Protein 4TZN (pdb70)

Nearest PDB structures (foldseek):
  4tzn-assembly1_A  TM=1.004E+00  e=8.051E-51  Caenorhabditis elegans
  4tzm-assembly1_A  TM=9.981E-01  e=5.977E-48  Caenorhabditis elegans
  4tzl-assembly1_A  TM=9.973E-01  e=8.117E-48  Caenorhabditis elegans
  4tzl-assembly2_B  TM=9.982E-01  e=3.395E-46  Caenorhabditis elegans
  4tzs-assembly1_A  TM=9.961E-01  e=2.351E-46  Caenorhabditis elegans

Sequence (477 aa):
DAIDDKTWSKLFPSIVSDPDRSSNFMIRAIYVVFSAVLRQRNILEKEYFSKNYITENLSCMTLSFKNLRAHQIAQLLRAAGDATKDGFLKEISLVVTEHDGDVEAIEVFSMKFIYFENGGVVARLDPHFAELAQLRYEGAESVRDQMVTIVRSVQFLCTKVLEPLPAEFTANFRLKYTNDAPSNFRIDGFDDSSTFYTLPDGIQSVTIGHLRPGHHAAHMQCWSKSMDAIDDKTWSKLFPSIVSDPDRSSNFMIRAIYVVFSAVLRQRNILEKEYFSKNYITENLSCMTLSFKNLRAHQIAQLLRAAGDATKDGFLKEISLVVTEHDGDVEAIEVFSMKFIYFENGGVVARLSTDQEDPHFAELAQLRYEGAESVRDQMVTIVRSVQFLCTKVLEPLPAEFTANFRLKYTNDAPSNFRIDGFDDSSTFYTLPDGIQSVTIGHLRPGHHAAHMQCWSKSMMRYGQSPNMMRYGQSPNM

Radius of gyration: 27.55 Å; Cα contacts (8 Å, |Δi|>4): 986; chains: 4; bounding box: 55×52×78 Å

Foldseek 3Di:
DFAPAPQQVVQAHRAQADLPSVLVRQLSLLQQLVQQLCDLLPVDDLVQWDKGGNHPPDIGTGGDCVDPVSVVVSVLSNLQSVVVSVPWFAKKKKFKDQDPPAQEGQKIKMKGKWFAPDFALATDDDPVHPVQNPDDADTSVVQSVQSVQLSVLSNCCSNPNFDRDDPGMDIDMFTDTDPVDDPPDDRPPDDDDPGGHDYDPPWDKDWRGKGDGNTMIMTIMMTHPRD/DFDDDPQQVVQAGRAQQDLVSVLVRQLSLLQQLVQQLCDLLVVDDLVQWDWGGNHPVDIGTGGDCVDPVSVVVNVLSNLLSVCCSVHWFAKKKKFKPQDPPAQEGQKIKMKGKWFAPDFALATDFFPVVGDDVCVVWSNDDADGSVVQSVQSVQLSVLSNCCSHVNFAHDDPGMDIDMFTDTTPPDDPVDDRPPDDDDPGGHDYDPPWDKDWRGKGDGNTMIMTIIMTHNRD/DDDDDDDDD/DDDDDDDDD

Structure (mmCIF, N/CA/C/O backbone):
data_4TZN
#
_entry.id   4TZN
#
_cell.length_a   165.820
_cell.length_b   38.310
_cell.length_c   103.820
_cell.angle_alpha   90.00
_cell.angle_beta   126.24
_cell.angle_gamma   90.00
#
_symmetry.space_group_name_H-M   'C 1 2 1'
#
loop_
_entity.id
_entity.type
_entity.pdbx_description
1 polymer 'Protein HTP-2'
2 polymer 'Protein HTP-3'
#
loop_
_atom_site.group_PDB
_atom_site.id
_atom_site.type_symbol
_atom_site.label_atom_id
_atom_site.label_alt_id
_atom_site.label_comp_id
_atom_site.label_asym_id
_atom_site.label_entity_id
_atom_site.label_seq_id
_atom_site.pdbx_PDB_ins_code
_atom_site.Cartn_x
_atom_site.Cartn_y
_atom_site.Cartn_z
_atom_site.occupancy
_atom_site.B_iso_or_equiv
_atom_site.auth_seq_id
_atom_site.auth_comp_id
_atom_site.auth_asym_id
_atom_site.auth_atom_id
_atom_site.pdbx_PDB_model_num
ATOM 1 N N . ASP A 1 17 ? 248.885 -83.314 -69.765 1.00 157.70 17 ASP A N 1
ATOM 2 C CA . ASP A 1 17 ? 249.521 -83.010 -68.489 1.00 148.66 17 ASP A CA 1
ATOM 3 C C . ASP A 1 17 ? 250.415 -84.161 -68.035 1.00 142.50 17 ASP A C 1
ATOM 4 O O . ASP A 1 17 ? 250.007 -85.000 -67.232 1.00 136.91 17 ASP A O 1
ATOM 9 N N . ALA A 1 18 ? 251.636 -84.194 -68.560 1.00 141.09 18 ALA A N 1
ATOM 10 C CA . ALA A 1 18 ? 252.598 -85.232 -68.213 1.00 137.57 18 ALA A CA 1
ATOM 11 C C . ALA A 1 18 ? 254.025 -84.739 -68.427 1.00 132.27 18 ALA A C 1
ATOM 12 O O . ALA A 1 18 ? 254.263 -83.829 -69.220 1.00 138.60 18 ALA A O 1
ATOM 14 N N . ILE A 1 19 ? 254.971 -85.346 -67.717 1.00 124.79 19 ILE A N 1
ATOM 15 C CA . ILE A 1 19 ? 256.371 -84.953 -67.820 1.00 120.42 19 ILE A CA 1
ATOM 16 C C . ILE A 1 19 ? 257.128 -85.808 -68.831 1.00 127.61 19 ILE A C 1
ATOM 17 O O . ILE A 1 19 ? 257.203 -87.029 -68.694 1.00 125.84 19 ILE A O 1
ATOM 22 N N . ASP A 1 20 ? 257.687 -85.156 -69.846 1.00 133.94 20 ASP A N 1
ATOM 23 C CA . ASP A 1 20 ? 258.470 -85.846 -70.865 1.00 143.39 20 ASP A CA 1
ATOM 24 C C . ASP A 1 20 ? 259.973 -85.727 -70.605 1.00 144.32 20 ASP A C 1
ATOM 25 O O . ASP A 1 20 ? 260.717 -85.235 -71.454 1.00 127.69 20 ASP A O 1
ATOM 30 N N . ASP A 1 21 ? 260.413 -86.178 -69.432 1.00 139.66 21 ASP A N 1
ATOM 31 C CA . ASP A 1 21 ? 261.832 -86.155 -69.075 1.00 132.99 21 ASP A CA 1
ATOM 32 C C . ASP A 1 21 ? 262.356 -87.575 -68.823 1.00 136.22 21 ASP A C 1
ATOM 33 O O . ASP A 1 21 ? 261.700 -88.365 -68.145 1.00 131.37 21 ASP A O 1
ATOM 38 N N . LYS A 1 22 ? 263.529 -87.894 -69.372 1.00 141.54 22 LYS A N 1
ATOM 39 C CA . LYS A 1 22 ? 264.151 -89.199 -69.156 1.00 134.75 22 LYS A CA 1
ATOM 40 C C . LYS A 1 22 ? 264.642 -89.337 -67.718 1.00 129.15 22 LYS A C 1
ATOM 41 O O . LYS A 1 22 ? 264.444 -90.372 -67.077 1.00 125.06 22 LYS A O 1
ATOM 47 N N . THR A 1 23 ? 265.272 -88.280 -67.218 1.00 124.47 23 THR A N 1
ATOM 48 C CA . THR A 1 23 ? 265.838 -88.287 -65.878 1.00 116.60 23 THR A CA 1
ATOM 49 C C . THR A 1 23 ? 264.754 -88.407 -64.815 1.00 112.03 23 THR A C 1
ATOM 50 O O . THR A 1 23 ? 264.966 -89.011 -63.762 1.00 103.22 23 THR A O 1
ATOM 54 N N . TRP A 1 24 ? 263.588 -87.843 -65.106 1.00 116.02 24 TRP A N 1
ATOM 55 C CA . TRP A 1 24 ? 262.490 -87.800 -64.150 1.00 115.93 24 TRP A CA 1
ATOM 56 C C . TRP A 1 24 ? 261.812 -89.156 -63.970 1.00 113.57 24 TRP A C 1
ATOM 57 O O . TRP A 1 24 ? 261.447 -89.531 -62.855 1.00 106.61 24 TRP A O 1
ATOM 68 N N . SER A 1 25 ? 261.649 -89.888 -65.068 1.00 120.27 25 SER A N 1
ATOM 69 C CA . SER A 1 25 ? 260.925 -91.156 -65.050 1.00 123.41 25 SER A CA 1
ATOM 70 C C . SER A 1 25 ? 261.677 -92.260 -64.309 1.00 119.79 25 SER A C 1
ATOM 71 O O . SER A 1 25 ? 261.093 -93.281 -63.945 1.00 119.19 25 SER A O 1
ATOM 74 N N . LYS A 1 26 ? 262.971 -92.054 -64.088 1.00 118.64 26 LYS A N 1
ATOM 75 C CA . LYS A 1 26 ? 263.793 -93.051 -63.414 1.00 117.05 26 LYS A CA 1
ATOM 76 C C . LYS A 1 26 ? 263.453 -93.144 -61.927 1.00 109.31 26 LYS A C 1
ATOM 77 O O . LYS A 1 26 ? 263.634 -94.191 -61.305 1.00 106.42 26 LYS A O 1
ATOM 83 N N . LEU A 1 27 ? 262.950 -92.050 -61.363 1.00 108.36 27 LEU A N 1
ATOM 84 C CA . LEU A 1 27 ? 262.674 -91.988 -59.931 1.00 107.49 27 LEU A CA 1
ATOM 85 C C . LEU A 1 27 ? 261.221 -91.647 -59.608 1.00 111.02 27 LEU A C 1
ATOM 86 O O . LEU A 1 27 ? 260.721 -91.996 -58.538 1.00 111.53 27 LEU A O 1
ATOM 91 N N . PHE A 1 28 ? 260.547 -90.964 -60.527 1.00 110.81 28 PHE A N 1
ATOM 92 C CA . PHE A 1 28 ? 259.194 -90.480 -60.269 1.00 111.31 28 PHE A CA 1
ATOM 93 C C . PHE A 1 28 ? 258.208 -90.875 -61.364 1.00 112.37 28 PHE A C 1
ATOM 94 O O . PHE A 1 28 ? 258.607 -91.129 -62.500 1.00 118.90 28 PHE A O 1
ATOM 102 N N . PRO A 1 29 ? 256.909 -90.929 -61.022 1.00 108.85 29 PRO A N 1
ATOM 103 C CA . PRO A 1 29 ? 255.864 -91.116 -62.034 1.00 109.77 29 PRO A CA 1
ATOM 104 C C . PRO A 1 29 ? 255.731 -89.890 -62.933 1.00 110.37 29 PRO A C 1
ATOM 105 O O . PRO A 1 29 ? 255.832 -88.763 -62.451 1.00 106.78 29 PRO A O 1
ATOM 109 N N . SER A 1 30 ? 255.507 -90.113 -64.224 1.00 117.28 30 SER A N 1
ATOM 110 C CA . SER A 1 30 ? 255.424 -89.018 -65.186 1.00 124.65 30 SER A CA 1
ATOM 111 C C . SER A 1 30 ? 254.102 -88.265 -65.079 1.00 124.10 30 SER A C 1
ATOM 112 O O . SER A 1 30 ? 254.001 -87.107 -65.485 1.00 125.47 30 SER A O 1
ATOM 115 N N . ILE A 1 31 ? 253.089 -88.930 -64.536 1.00 124.09 31 ILE A N 1
ATOM 116 C CA . ILE A 1 31 ? 251.793 -88.302 -64.311 1.00 125.84 31 ILE A CA 1
ATOM 117 C C . ILE A 1 31 ? 251.449 -88.365 -62.829 1.00 122.59 31 ILE A C 1
ATOM 118 O O . ILE A 1 31 ? 251.611 -89.405 -62.192 1.00 120.31 31 ILE A O 1
ATOM 123 N N . VAL A 1 32 ? 250.991 -87.245 -62.280 1.00 120.78 32 VAL A N 1
ATOM 124 C CA . VAL A 1 32 ? 250.667 -87.166 -60.860 1.00 115.34 32 VAL A CA 1
ATOM 125 C C . VAL A 1 32 ? 249.274 -86.590 -60.637 1.00 119.88 32 VAL A C 1
ATOM 126 O O . VAL A 1 32 ? 248.931 -86.180 -59.525 1.00 119.92 32 VAL A O 1
ATOM 130 N N . SER A 1 33 ? 248.471 -86.566 -61.697 1.00 123.27 33 SER A N 1
ATOM 131 C CA . SER A 1 33 ? 247.142 -85.970 -61.626 1.00 125.62 33 SER A CA 1
ATOM 132 C C . SER A 1 33 ? 246.179 -86.839 -60.814 1.00 123.82 33 SER A C 1
ATOM 133 O O . SER A 1 33 ? 245.575 -86.365 -59.859 1.00 119.46 33 SER A O 1
ATOM 136 N N . ASP A 1 34 ? 246.052 -88.108 -61.194 1.00 130.42 34 ASP A N 1
ATOM 137 C CA . ASP A 1 34 ? 245.137 -89.052 -60.543 1.00 135.32 34 ASP A CA 1
ATOM 138 C C . ASP A 1 34 ? 245.537 -89.347 -59.090 1.00 129.43 34 ASP A C 1
ATOM 139 O O . ASP A 1 34 ? 246.691 -89.144 -58.719 1.00 120.19 34 ASP A O 1
ATOM 144 N N . PRO A 1 35 ? 244.586 -89.831 -58.264 1.00 134.53 35 PRO A N 1
ATOM 145 C CA . PRO A 1 35 ? 244.877 -90.050 -56.839 1.00 130.36 35 PRO A CA 1
ATOM 146 C C . PRO A 1 35 ? 246.025 -91.025 -56.576 1.00 124.71 35 PRO A C 1
ATOM 147 O O . PRO A 1 35 ? 246.894 -90.727 -55.757 1.00 118.76 35 PRO A O 1
ATOM 151 N N . ASP A 1 36 ? 246.026 -92.165 -57.260 1.00 128.10 36 ASP A N 1
ATOM 152 C CA . ASP A 1 36 ? 247.026 -93.201 -57.017 1.00 125.28 36 ASP A CA 1
ATOM 153 C C . ASP A 1 36 ? 248.450 -92.730 -57.311 1.00 116.77 36 ASP A C 1
ATOM 154 O O . ASP A 1 36 ? 249.320 -92.810 -56.445 1.00 112.63 36 ASP A O 1
ATOM 159 N N . ARG A 1 37 ? 248.688 -92.237 -58.523 1.00 118.53 37 ARG A N 1
ATOM 160 C CA . ARG A 1 37 ? 250.021 -91.767 -58.893 1.00 115.91 37 ARG A CA 1
ATOM 161 C C . ARG A 1 37 ? 250.424 -90.538 -58.084 1.00 112.63 37 ARG A C 1
ATOM 162 O O . ARG A 1 37 ? 251.611 -90.247 -57.936 1.00 109.24 37 ARG A O 1
ATOM 170 N N . SER A 1 38 ? 249.435 -89.812 -57.572 1.00 113.73 38 SER A N 1
ATOM 171 C CA . SER A 1 38 ? 249.704 -88.686 -56.687 1.00 111.42 38 SER A CA 1
ATOM 172 C C . SER A 1 38 ? 250.320 -89.184 -55.388 1.00 110.18 38 SER A C 1
ATOM 173 O O . SER A 1 38 ? 251.343 -88.673 -54.935 1.00 107.44 38 SER A O 1
ATOM 176 N N . SER A 1 39 ? 249.689 -90.191 -54.795 1.00 113.19 39 SER A N 1
ATOM 177 C CA . SER A 1 39 ? 250.190 -90.783 -53.564 1.00 114.61 39 SER A CA 1
ATOM 178 C C . SER A 1 39 ? 251.518 -91.486 -53.815 1.00 114.80 39 SER A C 1
ATOM 179 O O . SER A 1 39 ? 252.424 -91.427 -52.986 1.00 111.12 39 SER A O 1
ATOM 182 N N . ASN A 1 40 ? 251.625 -92.149 -54.964 1.00 118.16 40 ASN A N 1
ATOM 183 C CA . ASN A 1 40 ? 252.876 -92.780 -55.370 1.00 114.01 40 ASN A CA 1
ATOM 184 C C . ASN A 1 40 ? 254.002 -91.761 -55.453 1.00 106.74 40 ASN A C 1
ATOM 185 O O . ASN A 1 40 ? 255.116 -92.015 -54.994 1.00 103.21 40 ASN A O 1
ATOM 190 N N . PHE A 1 41 ? 253.701 -90.605 -56.037 1.00 107.51 41 PHE A N 1
ATOM 191 C CA . PHE A 1 41 ? 254.678 -89.530 -56.135 1.00 105.22 41 PHE A CA 1
ATOM 192 C C . PHE A 1 41 ? 255.106 -89.076 -54.750 1.00 102.07 41 PHE A C 1
ATOM 193 O O . PHE A 1 41 ? 256.276 -88.777 -54.524 1.00 101.29 41 PHE A O 1
ATOM 201 N N . MET A 1 42 ? 254.148 -89.016 -53.830 1.00 101.68 42 MET A N 1
ATOM 202 C CA . MET A 1 42 ? 254.439 -88.648 -52.452 1.00 98.60 42 MET A CA 1
ATOM 203 C C . MET A 1 42 ? 255.413 -89.636 -51.824 1.00 95.71 42 MET A C 1
ATOM 204 O O . MET A 1 42 ? 256.331 -89.241 -51.112 1.00 91.34 42 MET A O 1
ATOM 209 N N . ILE A 1 43 ? 255.212 -90.920 -52.103 1.00 98.20 43 ILE A N 1
ATOM 210 C CA . ILE A 1 43 ? 256.100 -91.966 -51.605 1.00 94.95 43 ILE A CA 1
ATOM 211 C C . ILE A 1 43 ? 257.527 -91.763 -52.104 1.00 93.02 43 ILE A C 1
ATOM 212 O O . ILE A 1 43 ? 258.470 -91.703 -51.316 1.00 91.20 43 ILE A O 1
ATOM 217 N N . ARG A 1 44 ? 257.671 -91.661 -53.422 1.00 94.78 44 ARG A N 1
ATOM 218 C CA . ARG A 1 44 ? 258.974 -91.456 -54.044 1.00 92.42 44 ARG A CA 1
ATOM 219 C C . ARG A 1 44 ? 259.610 -90.161 -53.551 1.00 89.80 44 ARG A C 1
ATOM 220 O O . ARG A 1 44 ? 260.823 -90.093 -53.348 1.00 86.97 44 ARG A O 1
ATOM 228 N N . ALA A 1 45 ? 258.780 -89.141 -53.358 1.00 91.97 45 ALA A N 1
ATOM 229 C CA . ALA A 1 45 ? 259.240 -87.856 -52.848 1.00 90.53 45 ALA A CA 1
ATOM 230 C C . ALA A 1 45 ? 259.868 -88.016 -51.470 1.00 84.54 45 ALA A C 1
ATOM 231 O O . ALA A 1 45 ? 260.980 -87.546 -51.229 1.00 86.24 45 ALA A O 1
ATOM 233 N N . ILE A 1 46 ? 259.141 -88.677 -50.572 1.00 82.23 46 ILE A N 1
ATOM 234 C CA . ILE A 1 46 ? 259.619 -88.941 -49.217 1.00 78.09 46 ILE A CA 1
ATOM 235 C C . ILE A 1 46 ? 260.959 -89.665 -49.245 1.00 76.89 46 ILE A C 1
ATOM 236 O O . ILE A 1 46 ? 261.887 -89.311 -48.519 1.00 76.91 46 ILE A O 1
ATOM 241 N N . TYR A 1 47 ? 261.045 -90.681 -50.097 1.00 76.17 47 TYR A N 1
ATOM 242 C CA . TYR A 1 47 ? 262.276 -91.434 -50.297 1.00 72.31 47 TYR A CA 1
ATOM 243 C C . TYR A 1 47 ? 263.427 -90.516 -50.680 1.00 68.78 47 TYR A C 1
ATOM 244 O O . TYR A 1 47 ? 264.440 -90.452 -49.985 1.00 64.63 47 TYR A O 1
ATOM 253 N N . VAL A 1 48 ? 263.255 -89.800 -51.785 1.00 71.62 48 VAL A N 1
ATOM 254 C CA . VAL A 1 48 ? 264.303 -88.948 -52.332 1.00 70.85 48 VAL A CA 1
ATOM 255 C C . VAL A 1 48 ? 264.744 -87.858 -51.360 1.00 70.28 48 VAL A C 1
ATOM 256 O O . VAL A 1 48 ? 265.936 -87.698 -51.096 1.00 74.28 48 VAL A O 1
ATOM 260 N N . VAL A 1 49 ? 263.779 -87.116 -50.829 1.00 70.50 49 VAL A N 1
ATOM 261 C CA . VAL A 1 49 ? 264.081 -85.971 -49.979 1.00 68.10 49 VAL A CA 1
ATOM 262 C C . VAL A 1 49 ? 264.778 -86.386 -48.686 1.00 61.92 49 VAL A C 1
ATOM 263 O O . VAL A 1 49 ? 265.783 -85.792 -48.300 1.00 64.22 49 VAL A O 1
ATOM 267 N N . PHE A 1 50 ? 264.254 -87.413 -48.026 1.00 60.77 50 PHE A N 1
ATOM 268 C CA . PHE A 1 50 ? 264.839 -87.881 -46.772 1.00 55.34 50 PHE A CA 1
ATOM 269 C C . PHE A 1 50 ? 266.172 -88.595 -46.985 1.00 55.73 50 PHE A C 1
ATOM 270 O O . PHE A 1 50 ? 267.018 -88.613 -46.092 1.00 60.15 50 PHE A O 1
ATOM 278 N N . SER A 1 51 ? 266.360 -89.184 -48.163 1.00 53.57 51 SER A N 1
ATOM 279 C CA . SER A 1 51 ? 267.660 -89.741 -48.518 1.00 52.33 51 SER A CA 1
ATOM 280 C C . SER A 1 51 ? 268.664 -88.608 -48.648 1.00 51.68 51 SER A C 1
ATOM 281 O O . SER A 1 51 ? 269.793 -88.702 -48.168 1.00 50.32 51 SER A O 1
ATOM 284 N N . ALA A 1 52 ? 268.232 -87.532 -49.299 1.00 53.96 52 ALA A N 1
ATOM 285 C CA . ALA A 1 52 ? 269.057 -86.345 -49.464 1.00 54.74 52 ALA A CA 1
ATOM 286 C C . ALA A 1 52 ? 269.447 -85.774 -48.108 1.00 52.97 52 ALA A C 1
ATOM 287 O O . ALA A 1 52 ? 270.613 -85.468 -47.871 1.00 52.44 52 ALA A O 1
ATOM 289 N N . VAL A 1 53 ? 268.468 -85.645 -47.218 1.00 53.32 53 VAL A N 1
ATOM 290 C CA . VAL A 1 53 ? 268.719 -85.145 -45.870 1.00 53.34 53 VAL A CA 1
ATOM 291 C C . VAL A 1 53 ? 269.734 -86.021 -45.140 1.00 52.36 53 VAL A C 1
ATOM 292 O O . VAL A 1 53 ? 270.668 -85.514 -44.526 1.00 50.84 53 VAL A O 1
ATOM 296 N N . LEU A 1 54 ? 269.556 -87.335 -45.230 1.00 53.44 54 LEU A N 1
ATOM 297 C CA . LEU A 1 54 ? 270.425 -88.286 -44.540 1.00 50.86 54 LEU A CA 1
ATOM 298 C C . LEU A 1 54 ? 271.882 -88.201 -44.995 1.00 49.85 54 LEU A C 1
ATOM 299 O O . LEU A 1 54 ? 272.798 -88.283 -44.177 1.00 45.72 54 LEU A O 1
ATOM 304 N N . ARG A 1 55 ? 272.094 -88.037 -46.297 1.00 50.63 55 ARG A N 1
ATOM 305 C CA . ARG A 1 55 ? 273.446 -87.967 -46.840 1.00 53.35 55 ARG A CA 1
ATOM 306 C C . ARG A 1 55 ? 274.071 -86.593 -46.644 1.00 58.99 55 ARG A C 1
ATOM 307 O O . ARG A 1 55 ? 275.162 -86.477 -46.083 1.00 62.44 55 ARG A O 1
ATOM 315 N N . GLN A 1 56 ? 273.378 -85.559 -47.116 1.00 62.97 56 GLN A N 1
ATOM 316 C CA . GLN A 1 56 ? 273.879 -84.189 -47.047 1.00 62.80 56 GLN A CA 1
ATOM 317 C C . GLN A 1 56 ? 274.225 -83.772 -45.618 1.00 59.81 56 GLN A C 1
ATOM 318 O O . GLN A 1 56 ? 275.133 -82.972 -45.401 1.00 63.31 56 GLN A O 1
ATOM 324 N N . ARG A 1 57 ? 273.506 -84.327 -44.648 1.00 55.60 57 ARG A N 1
ATOM 325 C CA . ARG A 1 57 ? 273.721 -83.989 -43.245 1.00 57.88 57 ARG A CA 1
ATOM 326 C C . ARG A 1 57 ? 274.820 -84.841 -42.619 1.00 62.67 57 ARG A C 1
ATOM 327 O O . ARG A 1 57 ? 275.197 -84.627 -41.467 1.00 67.48 57 ARG A O 1
ATOM 335 N N . ASN A 1 58 ? 275.324 -85.803 -43.387 1.00 63.08 58 ASN A N 1
ATOM 336 C CA . ASN A 1 58 ? 276.321 -86.758 -42.907 1.00 65.48 58 ASN A CA 1
ATOM 337 C C . ASN A 1 58 ? 275.854 -87.513 -41.666 1.00 62.15 58 ASN A C 1
ATOM 338 O O . ASN A 1 58 ? 276.600 -87.661 -40.699 1.00 66.92 58 ASN A O 1
ATOM 343 N N . ILE A 1 59 ? 274.610 -87.978 -41.697 1.00 54.89 59 ILE A N 1
ATOM 344 C CA . ILE A 1 59 ? 274.098 -88.863 -40.660 1.00 54.70 59 ILE A CA 1
ATOM 345 C C . ILE A 1 59 ? 274.484 -90.290 -41.028 1.00 56.42 59 ILE A C 1
ATOM 346 O O . ILE A 1 59 ? 274.769 -91.121 -40.165 1.00 55.20 59 ILE A O 1
ATOM 351 N N . LEU A 1 60 ? 274.497 -90.555 -42.329 1.00 63.13 60 LEU A N 1
ATOM 352 C CA . LEU A 1 60 ? 274.997 -91.813 -42.859 1.00 66.10 60 LEU A CA 1
ATOM 353 C C . LEU A 1 60 ? 276.090 -91.552 -43.882 1.00 58.67 60 LEU A C 1
ATOM 354 O O . LEU A 1 60 ? 276.029 -90.580 -44.631 1.00 58.09 60 LEU A O 1
ATOM 359 N N . GLU A 1 61 ? 277.085 -92.429 -43.916 1.00 59.77 61 GLU A N 1
ATOM 360 C CA . GLU A 1 61 ? 278.182 -92.299 -44.865 1.00 75.37 61 GLU A CA 1
ATOM 361 C C . GLU A 1 61 ? 277.703 -92.432 -46.303 1.00 70.62 61 GLU A C 1
ATOM 362 O O . GLU A 1 61 ? 276.564 -92.817 -46.557 1.00 70.99 61 GLU A O 1
ATOM 368 N N . LYS A 1 62 ? 278.587 -92.114 -47.241 1.00 68.95 62 LYS A N 1
ATOM 369 C CA . LYS A 1 62 ? 278.246 -92.134 -48.657 1.00 65.55 62 LYS A CA 1
ATOM 370 C C . LYS A 1 62 ? 278.029 -93.551 -49.182 1.00 70.89 62 LYS A C 1
ATOM 371 O O . LYS A 1 62 ? 277.401 -93.742 -50.223 1.00 72.32 62 LYS A O 1
ATOM 377 N N . GLU A 1 63 ? 278.550 -94.539 -48.458 1.00 65.91 63 GLU A N 1
ATOM 378 C CA . GLU A 1 63 ? 278.454 -95.933 -48.881 1.00 77.95 63 GLU A CA 1
ATOM 379 C C . GLU A 1 63 ? 277.007 -96.419 -48.955 1.00 76.87 63 GLU A C 1
ATOM 380 O O . GLU A 1 63 ? 276.662 -97.235 -49.809 1.00 79.34 63 GLU A O 1
ATOM 386 N N . TYR A 1 64 ? 276.162 -95.906 -48.065 1.00 75.30 64 TYR A N 1
ATOM 387 C CA . TYR A 1 64 ? 274.762 -96.314 -48.010 1.00 74.09 64 TYR A CA 1
ATOM 388 C C . TYR A 1 64 ? 273.973 -95.744 -49.182 1.00 75.09 64 TYR A C 1
ATOM 389 O O . TYR A 1 64 ? 272.891 -96.232 -49.512 1.00 78.88 64 TYR A O 1
ATOM 398 N N . PHE A 1 65 ? 274.522 -94.710 -49.809 1.00 71.18 65 PHE A N 1
ATOM 399 C CA . PHE A 1 65 ? 273.806 -93.986 -50.851 1.00 67.90 65 PHE A CA 1
ATOM 400 C C . PHE A 1 65 ? 274.352 -94.266 -52.247 1.00 69.07 65 PHE A C 1
ATOM 401 O O . PHE A 1 65 ? 275.558 -94.424 -52.438 1.00 68.45 65 PHE A O 1
ATOM 409 N N . SER A 1 66 ? 273.445 -94.326 -53.215 1.00 70.49 66 SER A N 1
ATOM 410 C CA . SER A 1 66 ? 273.805 -94.422 -54.623 1.00 78.97 66 SER A CA 1
ATOM 411 C C . SER A 1 66 ? 273.336 -93.162 -55.341 1.00 82.37 66 SER A C 1
ATOM 412 O O . SER A 1 66 ? 272.224 -92.690 -55.106 1.00 83.15 66 SER A O 1
ATOM 415 N N . LYS A 1 67 ? 274.180 -92.617 -56.212 1.00 89.84 67 LYS A N 1
ATOM 416 C CA . LYS A 1 67 ? 273.889 -91.328 -56.830 1.00 92.38 67 LYS A CA 1
ATOM 417 C C . LYS A 1 67 ? 272.846 -91.439 -57.940 1.00 93.05 67 LYS A C 1
ATOM 418 O O . LYS A 1 67 ? 272.958 -92.279 -58.835 1.00 97.31 67 LYS A O 1
ATOM 424 N N . ASN A 1 68 ? 271.830 -90.584 -57.871 1.00 90.36 68 ASN A N 1
ATOM 425 C CA . ASN A 1 68 ? 270.778 -90.562 -58.880 1.00 89.74 68 ASN A CA 1
ATOM 426 C C . ASN A 1 68 ? 270.469 -89.171 -59.401 1.00 89.34 68 ASN A C 1
ATOM 427 O O . ASN A 1 68 ? 270.852 -88.165 -58.803 1.00 80.41 68 ASN A O 1
ATOM 432 N N . TYR A 1 69 ? 269.747 -89.128 -60.515 1.00 100.22 69 TYR A N 1
ATOM 433 C CA . TYR A 1 69 ? 269.419 -87.864 -61.158 1.00 106.87 69 TYR A CA 1
ATOM 434 C C . TYR A 1 69 ? 267.917 -87.641 -61.204 1.00 103.52 69 TYR A C 1
ATOM 435 O O . TYR A 1 69 ? 267.166 -88.466 -61.718 1.00 105.03 69 TYR A O 1
ATOM 444 N N . ILE A 1 70 ? 267.487 -86.528 -60.625 1.00 100.56 70 ILE A N 1
ATOM 445 C CA . ILE A 1 70 ? 266.096 -86.114 -60.700 1.00 97.37 70 ILE A CA 1
ATOM 446 C C . ILE A 1 70 ? 265.912 -85.291 -61.968 1.00 105.70 70 ILE A C 1
ATOM 447 O O . ILE A 1 70 ? 264.849 -85.286 -62.593 1.00 110.89 70 ILE A O 1
ATOM 452 N N . THR A 1 71 ? 266.986 -84.613 -62.347 1.00 103.09 71 THR A N 1
ATOM 453 C CA . THR A 1 71 ? 267.011 -83.772 -63.530 1.00 107.94 71 THR A CA 1
ATOM 454 C C . THR A 1 71 ? 268.432 -83.803 -64.084 1.00 109.24 71 THR A C 1
ATOM 455 O O . THR A 1 71 ? 269.370 -84.115 -63.353 1.00 107.75 71 THR A O 1
ATOM 459 N N . GLU A 1 72 ? 268.591 -83.508 -65.371 1.00 118.06 72 GLU A N 1
ATOM 460 C CA . GLU A 1 72 ? 269.917 -83.357 -65.960 1.00 124.22 72 GLU A CA 1
ATOM 461 C C . GLU A 1 72 ? 270.720 -82.286 -65.220 1.00 131.00 72 GLU A C 1
ATOM 462 O O . GLU A 1 72 ? 271.951 -82.315 -65.210 1.00 137.19 72 GLU A O 1
ATOM 468 N N . ASN A 1 73 ? 270.012 -81.346 -64.600 1.00 127.70 73 ASN A N 1
ATOM 469 C CA . ASN A 1 73 ? 270.643 -80.264 -63.851 1.00 121.05 73 ASN A CA 1
ATOM 470 C C . ASN A 1 73 ? 271.152 -80.684 -62.473 1.00 111.22 73 ASN A C 1
ATOM 471 O O . ASN A 1 73 ? 272.272 -80.343 -62.094 1.00 112.50 73 ASN A O 1
ATOM 476 N N . LEU A 1 74 ? 270.336 -81.421 -61.724 1.00 101.51 74 LEU A N 1
ATOM 477 C CA . LEU A 1 74 ? 270.685 -81.750 -60.343 1.00 96.35 74 LEU A CA 1
ATOM 478 C C . LEU A 1 74 ? 270.877 -83.244 -60.096 1.00 94.68 74 LEU A C 1
ATOM 479 O O . LEU A 1 74 ? 270.262 -84.086 -60.750 1.00 94.03 74 LEU A O 1
ATOM 484 N N . SER A 1 75 ? 271.733 -83.557 -59.129 1.00 93.20 75 SER A N 1
ATOM 485 C CA . SER A 1 75 ? 271.955 -84.931 -58.698 1.00 90.79 75 SER A CA 1
ATOM 486 C C . SER A 1 75 ? 271.926 -85.017 -57.181 1.00 84.84 75 SER A C 1
ATOM 487 O O . SER A 1 75 ? 272.365 -84.097 -56.490 1.00 81.97 75 SER A O 1
ATOM 490 N N . CYS A 1 76 ? 271.412 -86.125 -56.664 1.00 82.54 76 CYS A N 1
ATOM 491 C CA . CYS A 1 76 ? 271.418 -86.349 -55.227 1.00 77.02 76 CYS A CA 1
ATOM 492 C C . CYS A 1 76 ? 271.813 -87.783 -54.912 1.00 75.99 76 CYS A C 1
ATOM 493 O O . CYS A 1 76 ? 271.959 -88.613 -55.811 1.00 73.70 76 CYS A O 1
ATOM 496 N N . MET A 1 77 ? 271.989 -88.066 -53.628 1.00 79.36 77 MET A N 1
ATOM 497 C CA . MET A 1 77 ? 272.369 -89.396 -53.181 1.00 81.95 77 MET A CA 1
ATOM 498 C C . MET A 1 77 ? 271.172 -90.108 -52.565 1.00 83.17 77 MET A C 1
ATOM 499 O O . MET A 1 77 ? 270.668 -89.702 -51.517 1.00 86.12 77 MET A O 1
ATOM 504 N N . THR A 1 78 ? 270.716 -91.166 -53.225 1.00 76.40 78 THR A N 1
ATOM 505 C CA . THR A 1 78 ? 269.551 -91.908 -52.762 1.00 68.15 78 THR A CA 1
ATOM 506 C C . THR A 1 78 ? 269.955 -93.237 -52.133 1.00 61.41 78 THR A C 1
ATOM 507 O O . THR A 1 78 ? 270.820 -93.942 -52.657 1.00 61.84 78 THR A O 1
ATOM 511 N N . LEU A 1 79 ? 269.325 -93.559 -51.004 1.00 60.46 79 LEU A N 1
ATOM 512 C CA . LEU A 1 79 ? 269.598 -94.786 -50.259 1.00 63.13 79 LEU A CA 1
ATOM 513 C C . LEU A 1 79 ? 269.618 -96.020 -51.155 1.00 69.42 79 LEU A C 1
ATOM 514 O O . LEU A 1 79 ? 268.711 -96.229 -51.960 1.00 72.05 79 LEU A O 1
ATOM 519 N N . SER A 1 80 ? 270.662 -96.830 -51.014 1.00 73.70 80 SER A N 1
ATOM 520 C CA . SER A 1 80 ? 270.823 -98.016 -51.845 1.00 85.32 80 SER A CA 1
ATOM 521 C C . SER A 1 80 ? 270.095 -99.215 -51.246 1.00 87.57 80 SER A C 1
ATOM 522 O O . SER A 1 80 ? 270.273 -99.541 -50.073 1.00 88.49 80 SER A O 1
ATOM 525 N N . PHE A 1 81 ? 269.275 -99.866 -52.065 1.00 89.44 81 PHE A N 1
ATOM 526 C CA . PHE A 1 81 ? 268.499 -101.022 -51.630 1.00 94.67 81 PHE A CA 1
ATOM 527 C C . PHE A 1 81 ? 269.391 -102.242 -51.430 1.00 101.07 81 PHE A C 1
ATOM 528 O O . PHE A 1 81 ? 269.062 -103.147 -50.663 1.00 102.80 81 PHE A O 1
ATOM 536 N N . LYS A 1 82 ? 270.520 -102.257 -52.132 1.00 107.60 82 LYS A N 1
ATOM 537 C CA . LYS A 1 82 ? 271.479 -103.350 -52.035 1.00 112.03 82 LYS A CA 1
ATOM 538 C C . LYS A 1 82 ? 272.081 -103.422 -50.635 1.00 119.83 82 LYS A C 1
ATOM 539 O O . LYS A 1 82 ? 272.189 -104.500 -50.050 1.00 126.33 82 LYS A O 1
ATOM 545 N N . ASN A 1 83 ? 272.475 -102.268 -50.104 1.00 87.89 83 ASN A N 1
ATOM 546 C CA . ASN A 1 83 ? 272.967 -102.188 -48.735 1.00 86.22 83 ASN A CA 1
ATOM 547 C C . ASN A 1 83 ? 271.832 -102.469 -47.757 1.00 88.02 83 ASN A C 1
ATOM 548 O O . ASN A 1 83 ? 270.777 -101.840 -47.823 1.00 85.70 83 ASN A O 1
ATOM 553 N N . LEU A 1 84 ? 272.057 -103.418 -46.853 1.00 89.71 84 LEU A N 1
ATOM 554 C CA . LEU A 1 84 ? 271.003 -103.926 -45.978 1.00 104.34 84 LEU A CA 1
ATOM 555 C C . LEU A 1 84 ? 270.414 -102.881 -45.038 1.00 97.72 84 LEU A C 1
ATOM 556 O O . LEU A 1 84 ? 269.194 -102.745 -44.951 1.00 97.97 84 LEU A O 1
ATOM 561 N N . ARG A 1 85 ? 271.270 -102.157 -44.327 1.00 96.42 85 ARG A N 1
ATOM 562 C CA . ARG A 1 85 ? 270.787 -101.149 -43.391 1.00 97.47 85 ARG A CA 1
ATOM 563 C C . ARG A 1 85 ? 270.045 -100.040 -44.127 1.00 90.08 85 ARG A C 1
ATOM 564 O O . ARG A 1 85 ? 268.981 -99.598 -43.694 1.00 90.21 85 ARG A O 1
ATOM 572 N N . ALA A 1 86 ? 270.612 -99.599 -45.245 1.00 82.99 86 ALA A N 1
ATOM 573 C CA . ALA A 1 86 ? 269.978 -98.582 -46.075 1.00 77.09 86 ALA A CA 1
ATOM 574 C C . ALA A 1 86 ? 268.658 -99.099 -46.637 1.00 78.58 86 ALA A C 1
ATOM 575 O O . ALA A 1 86 ? 267.724 -98.331 -46.858 1.00 73.27 86 ALA A O 1
ATOM 577 N N . HIS A 1 87 ? 268.591 -100.408 -46.861 1.00 87.00 87 HIS A N 1
ATOM 578 C CA . HIS A 1 87 ? 267.368 -101.053 -47.328 1.00 92.62 87 HIS A CA 1
ATOM 579 C C . HIS A 1 87 ? 266.314 -101.015 -46.230 1.00 90.75 87 HIS A C 1
ATOM 580 O O . HIS A 1 87 ? 265.126 -100.824 -46.495 1.00 89.95 87 HIS A O 1
ATOM 587 N N . GLN A 1 88 ? 266.761 -101.198 -44.991 1.00 91.38 88 GLN A N 1
ATOM 588 C CA . GLN A 1 88 ? 265.869 -101.133 -43.841 1.00 88.75 88 GLN A CA 1
ATOM 589 C C . GLN A 1 88 ? 265.262 -99.740 -43.715 1.00 78.84 88 GLN A C 1
ATOM 590 O O . GLN A 1 88 ? 264.060 -99.596 -43.568 1.00 78.63 88 GLN A O 1
ATOM 596 N N . ILE A 1 89 ? 266.100 -98.714 -43.790 1.00 70.68 89 ILE A N 1
ATOM 597 C CA . ILE A 1 89 ? 265.623 -97.338 -43.726 1.00 67.88 89 ILE A CA 1
ATOM 598 C C . ILE A 1 89 ? 264.710 -97.021 -44.910 1.00 66.39 89 ILE A C 1
ATOM 599 O O . ILE A 1 89 ? 263.720 -96.301 -44.772 1.00 67.13 89 ILE A O 1
ATOM 604 N N . ALA A 1 90 ? 265.039 -97.581 -46.070 1.00 67.53 90 ALA A N 1
ATOM 605 C CA . ALA A 1 90 ? 264.254 -97.355 -47.279 1.00 68.09 90 ALA A CA 1
ATOM 606 C C . ALA A 1 90 ? 262.876 -98.000 -47.174 1.00 74.71 90 ALA A C 1
ATOM 607 O O . ALA A 1 90 ? 261.881 -97.423 -47.617 1.00 76.29 90 ALA A O 1
ATOM 609 N N . GLN A 1 91 ? 262.816 -99.193 -46.590 1.00 79.42 91 GLN A N 1
ATOM 610 C CA . GLN A 1 91 ? 261.536 -99.866 -46.413 1.00 85.14 91 GLN A CA 1
ATOM 611 C C . GLN A 1 91 ? 260.717 -99.160 -45.332 1.00 85.23 91 GLN A C 1
ATOM 612 O O . GLN A 1 91 ? 259.488 -99.184 -45.364 1.00 92.18 91 GLN A O 1
ATOM 618 N N . LEU A 1 92 ? 261.398 -98.525 -44.382 1.00 78.62 92 LEU A N 1
ATOM 619 C CA . LEU A 1 92 ? 260.717 -97.727 -43.368 1.00 82.08 92 LEU A CA 1
ATOM 620 C C . LEU A 1 92 ? 260.010 -96.557 -44.042 1.00 78.69 92 LEU A C 1
ATOM 621 O O . LEU A 1 92 ? 258.820 -96.325 -43.833 1.00 81.25 92 LEU A O 1
ATOM 626 N N . LEU A 1 93 ? 260.763 -95.825 -44.858 1.00 73.68 93 LEU A N 1
ATOM 627 C CA . LEU A 1 93 ? 260.222 -94.712 -45.626 1.00 73.94 93 LEU A CA 1
ATOM 628 C C . LEU A 1 93 ? 259.124 -95.186 -46.571 1.00 79.55 93 LEU A C 1
ATOM 629 O O . LEU A 1 93 ? 258.146 -94.474 -46.809 1.00 82.23 93 LEU A O 1
ATOM 634 N N . ARG A 1 94 ? 259.291 -96.392 -47.104 1.00 81.89 94 ARG A N 1
ATOM 635 C CA . ARG A 1 94 ? 258.310 -96.966 -48.015 1.00 87.38 94 ARG A CA 1
ATOM 636 C C . ARG A 1 94 ? 256.981 -97.196 -47.306 1.00 90.08 94 ARG A C 1
ATOM 637 O O . ARG A 1 94 ? 255.919 -96.895 -47.849 1.00 92.18 94 ARG A O 1
ATOM 645 N N . ALA A 1 95 ? 257.048 -97.727 -46.089 1.00 94.85 95 ALA A N 1
ATOM 646 C CA . ALA A 1 95 ? 255.849 -97.969 -45.291 1.00 99.88 95 ALA A CA 1
ATOM 647 C C . ALA A 1 95 ? 255.126 -96.659 -44.975 1.00 100.89 95 ALA A C 1
ATOM 648 O O . ALA A 1 95 ? 253.907 -96.555 -45.120 1.00 106.49 95 ALA A O 1
ATOM 650 N N . ALA A 1 96 ? 255.896 -95.662 -44.547 1.00 94.23 96 ALA A N 1
ATOM 651 C CA . ALA A 1 96 ? 255.361 -94.348 -44.200 1.00 87.89 96 ALA A CA 1
ATOM 652 C C . ALA A 1 96 ? 254.720 -93.683 -45.414 1.00 87.14 96 ALA A C 1
ATOM 653 O O . ALA A 1 96 ? 253.655 -93.072 -45.315 1.00 88.44 96 ALA A O 1
ATOM 655 N N . GLY A 1 97 ? 255.378 -93.802 -46.561 1.00 86.37 97 GLY A N 1
ATOM 656 C CA . GLY A 1 97 ? 254.843 -93.263 -47.797 1.00 89.46 97 GLY A CA 1
ATOM 657 C C . GLY A 1 97 ? 253.585 -93.986 -48.235 1.00 95.53 97 GLY A C 1
ATOM 658 O O . GLY A 1 97 ? 252.638 -93.367 -48.723 1.00 99.98 97 GLY A O 1
ATOM 659 N N . ASP A 1 98 ? 253.580 -95.305 -48.059 1.00 100.74 98 ASP A N 1
ATOM 660 C CA . ASP A 1 98 ? 252.433 -96.131 -48.417 1.00 109.79 98 ASP A CA 1
ATOM 661 C C . ASP A 1 98 ? 251.195 -95.746 -47.617 1.00 114.06 98 ASP A C 1
ATOM 662 O O . ASP A 1 98 ? 250.068 -95.959 -48.061 1.00 121.78 98 ASP A O 1
ATOM 667 N N . ALA A 1 99 ? 251.415 -95.176 -46.436 1.00 110.66 99 ALA A N 1
ATOM 668 C CA . ALA A 1 99 ? 250.323 -94.773 -45.557 1.00 113.87 99 ALA A CA 1
ATOM 669 C C . ALA A 1 99 ? 249.498 -93.641 -46.159 1.00 111.21 99 ALA A C 1
ATOM 670 O O . ALA A 1 99 ? 248.329 -93.464 -45.816 1.00 117.51 99 ALA A O 1
ATOM 672 N N . THR A 1 100 ? 250.112 -92.883 -47.060 1.00 103.34 100 THR A N 1
ATOM 673 C CA . THR A 1 100 ? 249.452 -91.741 -47.683 1.00 101.29 100 THR A CA 1
ATOM 674 C C . THR A 1 100 ? 248.336 -92.174 -48.632 1.00 108.56 100 THR A C 1
ATOM 675 O O . THR A 1 100 ? 247.441 -91.388 -48.944 1.00 110.68 100 THR A O 1
ATOM 679 N N . LYS A 1 101 ? 248.391 -93.420 -49.093 1.00 114.07 101 LYS A N 1
ATOM 680 C CA . LYS A 1 101 ? 247.339 -93.959 -49.950 1.00 126.82 101 LYS A CA 1
ATOM 681 C C . LYS A 1 101 ? 246.030 -94.080 -49.178 1.00 134.62 101 LYS A C 1
ATOM 682 O O . LYS A 1 101 ? 244.973 -93.671 -49.660 1.00 140.39 101 LYS A O 1
ATOM 688 N N . ASP A 1 102 ? 246.108 -94.644 -47.977 1.00 137.81 102 ASP A N 1
ATOM 689 C CA . ASP A 1 102 ? 244.950 -94.732 -47.099 1.00 142.62 102 ASP A CA 1
ATOM 690 C C . ASP A 1 102 ? 244.585 -93.352 -46.566 1.00 134.86 102 ASP A C 1
ATOM 691 O O . ASP A 1 102 ? 243.442 -93.103 -46.183 1.00 140.79 102 ASP A O 1
ATOM 696 N N . GLY A 1 103 ? 245.569 -92.458 -46.548 1.00 122.87 103 GLY A N 1
ATOM 697 C CA . GLY A 1 103 ? 245.374 -91.116 -46.036 1.00 120.19 103 GLY A CA 1
ATOM 698 C C . GLY A 1 103 ? 245.460 -91.084 -44.525 1.00 116.32 103 GLY A C 1
ATOM 699 O O . GLY A 1 103 ? 244.777 -90.295 -43.872 1.00 120.25 103 GLY A O 1
ATOM 700 N N . PHE A 1 104 ? 246.307 -91.942 -43.965 1.00 113.87 104 PHE A N 1
ATOM 701 C CA . PHE A 1 104 ? 246.406 -92.072 -42.517 1.00 116.45 104 PHE A CA 1
ATOM 702 C C . PHE A 1 104 ? 247.688 -91.463 -41.945 1.00 110.76 104 PHE A C 1
ATOM 703 O O . PHE A 1 104 ? 248.005 -91.669 -40.776 1.00 114.61 104 PHE A O 1
ATOM 711 N N . LEU A 1 105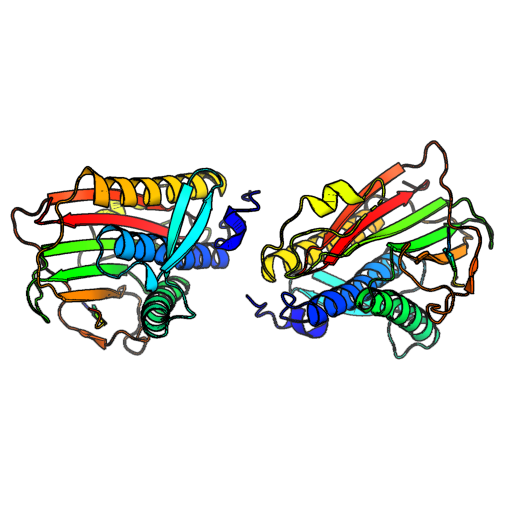 ? 248.416 -90.707 -42.761 1.00 101.60 105 LEU A N 1
ATOM 712 C CA . LEU A 1 105 ? 249.673 -90.110 -42.319 1.00 95.27 105 LEU A CA 1
ATOM 713 C C . LEU A 1 105 ? 249.578 -88.590 -42.223 1.00 100.71 105 LEU A C 1
ATOM 714 O O . LEU A 1 105 ? 249.377 -87.904 -43.216 1.00 101.65 105 LEU A O 1
ATOM 719 N N . LYS A 1 106 ? 249.739 -88.069 -41.015 1.00 104.33 106 LYS A N 1
ATOM 720 C CA . LYS A 1 106 ? 249.682 -86.633 -40.787 1.00 99.97 106 LYS A CA 1
ATOM 721 C C . LYS A 1 106 ? 251.046 -85.993 -41.033 1.00 97.89 106 LYS A C 1
ATOM 722 O O . LYS A 1 106 ? 251.151 -84.924 -41.638 1.00 99.59 106 LYS A O 1
ATOM 728 N N . GLU A 1 107 ? 252.095 -86.657 -40.558 1.00 89.40 107 GLU A N 1
ATOM 729 C CA . GLU A 1 107 ? 253.444 -86.108 -40.636 1.00 82.06 107 GLU A CA 1
ATOM 730 C C . GLU A 1 107 ? 254.519 -87.181 -40.489 1.00 76.40 107 GLU A C 1
ATOM 731 O O . GLU A 1 107 ? 254.355 -88.118 -39.718 1.00 79.38 107 GLU A O 1
ATOM 737 N N . ILE A 1 108 ? 255.617 -87.048 -41.226 1.00 72.79 108 ILE A N 1
ATOM 738 C CA . ILE A 1 108 ? 256.789 -87.878 -40.969 1.00 70.42 108 ILE A CA 1
ATOM 739 C C . ILE A 1 108 ? 258.002 -86.976 -40.762 1.00 71.28 108 ILE A C 1
ATOM 740 O O . ILE A 1 108 ? 258.206 -86.003 -41.493 1.00 72.35 108 ILE A O 1
ATOM 745 N N . SER A 1 109 ? 258.786 -87.283 -39.735 1.00 70.29 109 SER A N 1
ATOM 746 C CA . SER A 1 109 ? 259.888 -86.416 -39.343 1.00 72.86 109 SER A CA 1
ATOM 747 C C . SER A 1 109 ? 261.162 -87.182 -39.016 1.00 69.93 109 SER A C 1
ATOM 748 O O . SER A 1 109 ? 261.136 -88.181 -38.295 1.00 73.60 109 SER A O 1
ATOM 751 N N . LEU A 1 110 ? 262.275 -86.703 -39.561 1.00 64.81 110 LEU A N 1
ATOM 752 C CA . LEU A 1 110 ? 263.593 -87.189 -39.182 1.00 61.05 110 LEU A CA 1
ATOM 753 C C . LEU A 1 110 ? 264.088 -86.378 -37.994 1.00 60.93 110 LEU A C 1
ATOM 754 O O . LEU A 1 110 ? 264.337 -85.179 -38.111 1.00 63.92 110 LEU A O 1
ATOM 759 N N . VAL A 1 111 ? 264.224 -87.037 -36.849 1.00 61.25 111 VAL A N 1
ATOM 760 C CA . VAL A 1 111 ? 264.498 -86.342 -35.598 1.00 66.85 111 VAL A CA 1
ATOM 761 C C . VAL A 1 111 ? 265.888 -86.667 -35.058 1.00 68.64 111 VAL A C 1
ATOM 762 O O . VAL A 1 111 ? 266.255 -87.836 -34.940 1.00 69.12 111 VAL A O 1
ATOM 766 N N . VAL A 1 112 ? 266.657 -85.631 -34.733 1.00 69.66 112 VAL A N 1
ATOM 767 C CA . VAL A 1 112 ? 268.011 -85.820 -34.223 1.00 68.64 112 VAL A CA 1
ATOM 768 C C . VAL A 1 112 ? 268.150 -85.302 -32.794 1.00 72.81 112 VAL A C 1
ATOM 769 O O . VAL A 1 112 ? 267.978 -84.113 -32.535 1.00 74.73 112 VAL A O 1
ATOM 773 N N . THR A 1 113 ? 268.459 -86.204 -31.869 1.00 74.00 113 THR A N 1
ATOM 774 C CA . THR A 1 113 ? 268.665 -85.836 -30.473 1.00 79.55 113 THR A CA 1
ATOM 775 C C . THR A 1 113 ? 270.065 -86.224 -30.015 1.00 80.88 113 THR A C 1
ATOM 776 O O . THR A 1 113 ? 270.739 -87.024 -30.663 1.00 79.46 113 THR A O 1
ATOM 780 N N . GLU A 1 114 ? 270.506 -85.649 -28.901 1.00 85.93 114 GLU A N 1
ATOM 781 C CA . GLU A 1 114 ? 271.818 -85.972 -28.353 1.00 88.65 114 GLU A CA 1
ATOM 782 C C . GLU A 1 114 ? 271.814 -87.358 -27.722 1.00 91.90 114 GLU A C 1
ATOM 783 O O . GLU A 1 114 ? 272.708 -88.166 -27.971 1.00 95.23 114 GLU A O 1
ATOM 789 N N . HIS A 1 115 ? 270.802 -87.629 -26.905 1.00 94.28 115 HIS A N 1
ATOM 790 C CA . HIS A 1 115 ? 270.688 -88.918 -26.236 1.00 100.58 115 HIS A CA 1
ATOM 791 C C . HIS A 1 115 ? 269.531 -89.729 -26.807 1.00 97.36 115 HIS A C 1
ATOM 792 O O . HIS A 1 115 ? 268.499 -89.174 -27.185 1.00 93.06 115 HIS A O 1
ATOM 799 N N . ASP A 1 116 ? 269.711 -91.044 -26.869 1.00 102.15 116 ASP A N 1
ATOM 800 C CA . ASP A 1 116 ? 268.694 -91.936 -27.412 1.00 109.70 116 ASP A CA 1
ATOM 801 C C . ASP A 1 116 ? 267.456 -91.955 -26.523 1.00 113.91 116 ASP A C 1
ATOM 802 O O . ASP A 1 116 ? 267.537 -92.278 -25.338 1.00 122.02 116 ASP A O 1
ATOM 807 N N . GLY A 1 117 ? 266.312 -91.607 -27.103 1.00 95.61 117 GLY A N 1
ATOM 808 C CA . GLY A 1 117 ? 265.051 -91.650 -26.387 1.00 117.53 117 GLY A CA 1
ATOM 809 C C . GLY A 1 117 ? 264.518 -90.286 -25.994 1.00 119.70 117 GLY A C 1
ATOM 810 O O . GLY A 1 117 ? 263.428 -90.181 -25.431 1.00 125.32 117 GLY A O 1
ATOM 811 N N . ASP A 1 118 ? 265.284 -89.240 -26.286 1.00 98.27 118 ASP A N 1
ATOM 812 C CA . ASP A 1 118 ? 264.876 -87.879 -25.952 1.00 111.01 118 ASP A CA 1
ATOM 813 C C . ASP A 1 118 ? 263.643 -87.455 -26.742 1.00 106.83 118 ASP A C 1
ATOM 814 O O . ASP A 1 118 ? 263.471 -87.845 -27.897 1.00 92.01 118 ASP A O 1
ATOM 819 N N . VAL A 1 119 ? 262.786 -86.658 -26.111 1.00 110.18 119 VAL A N 1
ATOM 820 C CA . VAL A 1 119 ? 261.619 -86.110 -26.790 1.00 108.49 119 VAL A CA 1
ATOM 821 C C . VAL A 1 119 ? 261.916 -84.691 -27.258 1.00 98.03 119 VAL A C 1
ATOM 822 O O . VAL A 1 119 ? 261.194 -84.135 -28.083 1.00 110.73 119 VAL A O 1
ATOM 826 N N . GLU A 1 120 ? 262.987 -84.108 -26.726 1.00 106.11 120 GLU A N 1
ATOM 827 C CA . GLU A 1 120 ? 263.431 -82.792 -27.165 1.00 95.99 120 GLU A CA 1
ATOM 828 C C . GLU A 1 120 ? 264.591 -82.933 -28.140 1.00 88.62 120 GLU A C 1
ATOM 829 O O . GLU A 1 120 ? 265.657 -83.437 -27.786 1.00 88.28 120 GLU A O 1
ATOM 835 N N . ALA A 1 121 ? 264.373 -82.483 -29.370 1.00 83.40 121 ALA A N 1
ATOM 836 C CA . ALA A 1 121 ? 265.350 -82.658 -30.435 1.00 87.74 121 ALA A CA 1
ATOM 837 C C . ALA A 1 121 ? 266.320 -81.490 -30.527 1.00 85.93 121 ALA A C 1
ATOM 838 O O . ALA A 1 121 ? 266.048 -80.400 -30.023 1.00 89.82 121 ALA A O 1
ATOM 840 N N . ILE A 1 122 ? 267.456 -81.730 -31.173 1.00 79.87 122 ILE A N 1
ATOM 841 C CA . ILE A 1 122 ? 268.400 -80.666 -31.475 1.00 73.64 122 ILE A CA 1
ATOM 842 C C . ILE A 1 122 ? 268.284 -80.319 -32.955 1.00 67.08 122 ILE A C 1
ATOM 843 O O . ILE A 1 122 ? 268.756 -79.274 -33.399 1.00 67.26 122 ILE A O 1
ATOM 848 N N . GLU A 1 123 ? 267.640 -81.205 -33.710 1.00 66.13 123 GLU A N 1
ATOM 849 C CA . GLU A 1 123 ? 267.399 -80.980 -35.129 1.00 62.68 123 GLU A CA 1
ATOM 850 C C . GLU A 1 123 ? 266.222 -81.812 -35.633 1.00 59.72 123 GLU A C 1
ATOM 851 O O . GLU A 1 123 ? 266.062 -82.975 -35.254 1.00 60.93 123 GLU A O 1
ATOM 857 N N . VAL A 1 124 ? 265.393 -81.204 -36.478 1.00 58.07 124 VAL A N 1
ATOM 858 C CA . VAL A 1 124 ? 264.210 -81.865 -37.021 1.00 57.04 124 VAL A CA 1
ATOM 859 C C . VAL A 1 124 ? 264.003 -81.528 -38.495 1.00 57.41 124 VAL A C 1
ATOM 860 O O . VAL A 1 124 ? 263.998 -80.358 -38.877 1.00 64.15 124 VAL A O 1
ATOM 864 N N . PHE A 1 125 ? 263.840 -82.557 -39.319 1.00 55.74 125 PHE A N 1
ATOM 865 C CA . PHE A 1 125 ? 263.398 -82.373 -40.697 1.00 61.05 125 PHE A CA 1
ATOM 866 C C . PHE A 1 125 ? 262.004 -82.965 -40.858 1.00 72.11 125 PHE A C 1
ATOM 867 O O . PHE A 1 125 ? 261.845 -84.181 -40.961 1.00 83.79 125 PHE A O 1
ATOM 875 N N . SER A 1 126 ? 260.996 -82.100 -40.873 1.00 68.75 126 SER A N 1
ATOM 876 C CA . SER A 1 126 ? 259.607 -82.544 -40.854 1.00 69.79 126 SER A CA 1
ATOM 877 C C . SER A 1 126 ? 258.939 -82.459 -42.221 1.00 70.80 126 SER A C 1
ATOM 878 O O . SER A 1 126 ? 259.248 -81.581 -43.025 1.00 72.86 126 SER A O 1
ATOM 881 N N . MET A 1 127 ? 258.017 -83.382 -42.471 1.00 71.00 127 MET A N 1
ATOM 882 C CA . MET A 1 127 ? 257.216 -83.366 -43.687 1.00 69.09 127 MET A CA 1
ATOM 883 C C . MET A 1 127 ? 255.746 -83.545 -43.320 1.00 74.26 127 MET A C 1
ATOM 884 O O . MET A 1 127 ? 255.341 -84.607 -42.853 1.00 77.21 127 MET A O 1
ATOM 889 N N . LYS A 1 128 ? 254.956 -82.495 -43.525 1.00 77.58 128 LYS A N 1
ATOM 890 C CA . LYS A 1 128 ? 253.559 -82.480 -43.097 1.00 84.22 128 LYS A CA 1
ATOM 891 C C . LYS A 1 128 ? 252.597 -82.647 -44.272 1.00 84.55 128 LYS A C 1
ATOM 892 O O . LYS A 1 128 ? 252.773 -82.031 -45.320 1.00 80.98 128 LYS A O 1
ATOM 898 N N . PHE A 1 129 ? 251.572 -83.473 -44.085 1.00 87.38 129 PHE A N 1
ATOM 899 C CA . PHE A 1 129 ? 250.725 -83.898 -45.198 1.00 90.97 129 PHE A CA 1
ATOM 900 C C . PHE A 1 129 ? 249.296 -83.364 -45.133 1.00 91.80 129 PHE A C 1
ATOM 901 O O . PHE A 1 129 ? 248.761 -83.110 -44.052 1.00 95.42 129 PHE A O 1
ATOM 909 N N . ILE A 1 130 ? 248.690 -83.198 -46.307 1.00 92.77 130 ILE A N 1
ATOM 910 C CA . ILE A 1 130 ? 247.301 -82.767 -46.427 1.00 98.75 130 ILE A CA 1
ATOM 911 C C . ILE A 1 130 ? 246.606 -83.518 -47.557 1.00 103.51 130 ILE A C 1
ATOM 912 O O . ILE A 1 130 ? 247.131 -83.611 -48.666 1.00 101.72 130 ILE A O 1
ATOM 917 N N . TYR A 1 131 ? 245.421 -84.049 -47.275 1.00 110.67 131 TYR A N 1
ATOM 918 C CA . TYR A 1 131 ? 244.692 -84.845 -48.255 1.00 118.53 131 TYR A CA 1
ATOM 919 C C . TYR A 1 131 ? 243.464 -84.111 -48.784 1.00 123.56 131 TYR A C 1
ATOM 920 O O . TYR A 1 131 ? 242.701 -83.520 -48.020 1.00 130.04 131 TYR A O 1
ATOM 929 N N . PHE A 1 132 ? 243.285 -84.152 -50.100 1.00 124.15 132 PHE A N 1
ATOM 930 C CA . PHE A 1 132 ? 242.185 -83.451 -50.750 1.00 125.20 132 PHE A CA 1
ATOM 931 C C . PHE A 1 132 ? 241.075 -84.408 -51.182 1.00 126.37 132 PHE A C 1
ATOM 932 O O . PHE A 1 132 ? 241.337 -85.529 -51.618 1.00 122.39 132 PHE A O 1
ATOM 940 N N . GLU A 1 133 ? 239.834 -83.945 -51.058 1.00 134.02 133 GLU A N 1
ATOM 941 C CA . GLU A 1 133 ? 238.652 -84.748 -51.357 1.00 145.16 133 GLU A CA 1
ATOM 942 C C . GLU A 1 133 ? 238.281 -84.678 -52.841 1.00 148.37 133 GLU A C 1
ATOM 943 O O . GLU A 1 133 ? 238.603 -83.703 -53.521 1.00 147.44 133 GLU A O 1
ATOM 949 N N . ASN A 1 134 ? 237.614 -85.724 -53.329 1.00 153.03 134 ASN A N 1
ATOM 950 C CA . ASN A 1 134 ? 237.095 -85.781 -54.697 1.00 154.36 134 ASN A CA 1
ATOM 951 C C . ASN A 1 134 ? 238.178 -85.670 -55.764 1.00 147.79 134 ASN A C 1
ATOM 952 O O . ASN A 1 134 ? 239.073 -86.512 -55.846 1.00 133.84 134 ASN A O 1
ATOM 957 N N . GLY A 1 135 ? 238.086 -84.628 -56.585 1.00 148.88 135 GLY A N 1
ATOM 958 C CA . GLY A 1 135 ? 239.027 -84.421 -57.670 1.00 143.21 135 GLY A CA 1
ATOM 959 C C . GLY A 1 135 ? 240.364 -83.886 -57.199 1.00 132.13 135 GLY A C 1
ATOM 960 O O . GLY A 1 135 ? 241.318 -83.809 -57.972 1.00 126.40 135 GLY A O 1
ATOM 961 N N . GLY A 1 136 ? 240.433 -83.513 -55.925 1.00 128.80 136 GLY A N 1
ATOM 962 C CA . GLY A 1 136 ? 241.664 -83.007 -55.347 1.00 122.89 136 GLY A CA 1
ATOM 963 C C . GLY A 1 136 ? 241.679 -81.496 -55.213 1.00 124.09 136 GLY A C 1
ATOM 964 O O . GLY A 1 136 ? 242.709 -80.857 -55.424 1.00 119.18 136 GLY A O 1
ATOM 965 N N . VAL A 1 137 ? 240.533 -80.925 -54.857 1.00 132.28 137 VAL A N 1
ATOM 966 C CA . VAL A 1 137 ? 240.410 -79.478 -54.721 1.00 129.84 137 VAL A CA 1
ATOM 967 C C . VAL A 1 137 ? 240.180 -79.063 -53.269 1.00 145.40 137 VAL A C 1
ATOM 968 O O . VAL A 1 137 ? 240.801 -78.119 -52.779 1.00 145.30 137 VAL A O 1
ATOM 972 N N . VAL A 1 138 ? 239.294 -79.778 -52.584 1.00 146.77 138 VAL A N 1
ATOM 973 C CA . VAL A 1 138 ? 238.924 -79.434 -51.214 1.00 147.20 138 VAL A CA 1
ATOM 974 C C . VAL A 1 138 ? 239.716 -80.237 -50.185 1.00 142.20 138 VAL A C 1
ATOM 975 O O . VAL A 1 138 ? 239.735 -81.466 -50.223 1.00 139.84 138 VAL A O 1
ATOM 979 N N . ALA A 1 139 ? 240.360 -79.530 -49.261 1.00 140.12 139 ALA A N 1
ATOM 980 C CA . ALA A 1 139 ? 241.180 -80.165 -48.234 1.00 134.96 139 ALA A CA 1
ATOM 981 C C . ALA A 1 139 ? 240.326 -80.788 -47.133 1.00 138.70 139 ALA A C 1
ATOM 982 O O . ALA A 1 139 ? 239.296 -80.235 -46.747 1.00 146.14 139 ALA A O 1
ATOM 984 N N . ARG A 1 140 ? 240.762 -81.938 -46.630 1.00 136.45 140 ARG A N 1
ATOM 985 C CA . ARG A 1 140 ? 240.050 -82.622 -45.555 1.00 142.21 140 ARG A CA 1
ATOM 986 C C . ARG A 1 140 ? 240.484 -82.114 -44.184 1.00 141.12 140 ARG A C 1
ATOM 987 O O . ARG A 1 140 ? 241.675 -81.936 -43.925 1.00 129.79 140 ARG A O 1
ATOM 995 N N . LEU A 1 141 ? 239.510 -81.887 -43.309 1.00 152.70 141 LEU A N 1
ATOM 996 C CA . LEU A 1 141 ? 239.785 -81.428 -41.952 1.00 156.57 141 LEU A CA 1
ATOM 997 C C . LEU A 1 141 ? 238.672 -81.850 -40.998 1.00 168.53 141 LEU A C 1
ATOM 998 O O . LEU A 1 141 ? 238.883 -81.953 -39.789 1.00 172.45 141 LEU A O 1
ATOM 1003 N N . ASP A 1 150 ? 245.238 -77.891 -37.896 1.00 134.48 150 ASP A N 1
ATOM 1004 C CA . ASP A 1 150 ? 246.631 -77.760 -37.482 1.00 130.26 150 ASP A CA 1
ATOM 1005 C C . ASP A 1 150 ? 247.275 -76.543 -38.154 1.00 132.37 150 ASP A C 1
ATOM 1006 O O . ASP A 1 150 ? 246.817 -76.105 -39.206 1.00 134.66 150 ASP A O 1
ATOM 1011 N N . PRO A 1 151 ? 248.327 -75.978 -37.535 1.00 131.25 151 PRO A N 1
ATOM 1012 C CA . PRO A 1 151 ? 248.954 -74.743 -38.032 1.00 130.47 151 PRO A CA 1
ATOM 1013 C C . PRO A 1 151 ? 249.421 -74.800 -39.488 1.00 124.33 151 PRO A C 1
ATOM 1014 O O . PRO A 1 151 ? 249.400 -73.773 -40.168 1.00 127.75 151 PRO A O 1
ATOM 1018 N N . HIS A 1 152 ? 249.831 -75.973 -39.957 1.00 115.42 152 HIS A N 1
ATOM 1019 C CA . HIS A 1 152 ? 250.326 -76.110 -41.323 1.00 107.65 152 HIS A CA 1
ATOM 1020 C C . HIS A 1 152 ? 249.188 -76.268 -42.329 1.00 111.17 152 HIS A C 1
ATOM 1021 O O . HIS A 1 152 ? 249.395 -76.133 -43.535 1.00 108.08 152 HIS A O 1
ATOM 1028 N N . PHE A 1 153 ? 247.989 -76.547 -41.822 1.00 117.33 153 PHE A N 1
ATOM 1029 C CA . PHE A 1 153 ? 246.840 -76.868 -42.668 1.00 122.22 153 PHE A CA 1
ATOM 1030 C C . PHE A 1 153 ? 246.496 -75.769 -43.669 1.00 123.89 153 PHE A C 1
ATOM 1031 O O . PHE A 1 153 ? 246.519 -75.997 -44.879 1.00 120.48 153 PHE A O 1
ATOM 1039 N N . ALA A 1 154 ? 246.176 -74.587 -43.150 1.00 132.28 154 ALA A N 1
ATOM 1040 C CA . ALA A 1 154 ? 245.640 -73.488 -43.950 1.00 137.61 154 ALA A CA 1
ATOM 1041 C C . ALA A 1 154 ? 246.467 -73.191 -45.200 1.00 136.00 154 ALA A C 1
ATOM 1042 O O . ALA A 1 154 ? 245.925 -73.132 -46.300 1.00 136.44 154 ALA A O 1
ATOM 1044 N N . GLU A 1 155 ? 247.775 -73.021 -45.019 1.00 133.63 155 GLU A N 1
ATOM 1045 C CA . GLU A 1 155 ? 248.676 -72.646 -46.106 1.00 128.74 155 GLU A CA 1
ATOM 1046 C C . GLU A 1 155 ? 248.564 -73.586 -47.305 1.00 122.53 155 GLU A C 1
ATOM 1047 O O . GLU A 1 155 ? 248.396 -73.140 -48.444 1.00 103.55 155 GLU A O 1
ATOM 1053 N N . LEU A 1 156 ? 248.666 -74.885 -47.038 1.00 112.59 156 LEU A N 1
ATOM 1054 C CA . LEU A 1 156 ? 248.602 -75.903 -48.081 1.00 106.93 156 LEU A CA 1
ATOM 1055 C C . LEU A 1 156 ? 247.206 -76.002 -48.687 1.00 111.07 156 LEU A C 1
ATOM 1056 O O . LEU A 1 156 ? 247.051 -76.313 -49.868 1.00 110.21 156 LEU A O 1
ATOM 1061 N N . ALA A 1 157 ? 246.194 -75.725 -47.873 1.00 117.30 157 ALA A N 1
ATOM 1062 C CA . ALA A 1 157 ? 244.808 -75.740 -48.329 1.00 127.09 157 ALA A CA 1
ATOM 1063 C C . ALA A 1 157 ? 244.562 -74.641 -49.359 1.00 135.64 157 ALA A C 1
ATOM 1064 O O . ALA A 1 157 ? 243.671 -74.755 -50.201 1.00 144.39 157 ALA A O 1
ATOM 1066 N N . GLN A 1 158 ? 245.361 -73.579 -49.287 1.00 135.72 158 GLN A N 1
ATOM 1067 C CA . GLN A 1 158 ? 245.245 -72.458 -50.214 1.00 138.15 158 GLN A CA 1
ATOM 1068 C C . GLN A 1 158 ? 245.705 -72.831 -51.622 1.00 132.83 158 GLN A C 1
ATOM 1069 O O . GLN A 1 158 ? 245.283 -72.220 -52.603 1.00 140.41 158 GLN A O 1
ATOM 1075 N N . LEU A 1 159 ? 246.572 -73.835 -51.714 1.00 121.65 159 LEU A N 1
ATOM 1076 C CA . LEU A 1 159 ? 247.219 -74.180 -52.977 1.00 113.70 159 LEU A CA 1
ATOM 1077 C C . LEU A 1 159 ? 246.292 -74.858 -53.982 1.00 119.23 159 LEU A C 1
ATOM 1078 O O . LEU A 1 159 ? 245.280 -75.455 -53.613 1.00 122.22 159 LEU A O 1
ATOM 1083 N N . ARG A 1 160 ? 246.655 -74.754 -55.257 1.00 119.35 160 ARG A N 1
ATOM 1084 C CA . ARG A 1 160 ? 245.973 -75.472 -56.328 1.00 121.98 160 ARG A CA 1
ATOM 1085 C C . ARG A 1 160 ? 246.967 -76.369 -57.061 1.00 114.09 160 ARG A C 1
ATOM 1086 O O . ARG A 1 160 ? 248.175 -76.137 -57.014 1.00 106.51 160 ARG A O 1
ATOM 1094 N N . TYR A 1 161 ? 246.455 -77.390 -57.740 1.00 117.88 161 TYR A N 1
ATOM 1095 C CA . TYR A 1 161 ? 247.291 -78.260 -58.561 1.00 121.65 161 TYR A CA 1
ATOM 1096 C C . TYR A 1 161 ? 247.525 -77.625 -59.930 1.00 129.43 161 TYR A C 1
ATOM 1097 O O . TYR A 1 161 ? 246.574 -77.298 -60.638 1.00 141.69 161 TYR A O 1
ATOM 1106 N N . GLU A 1 162 ? 248.792 -77.457 -60.301 1.00 126.64 162 GLU A N 1
ATOM 1107 C CA . GLU A 1 162 ? 249.132 -76.690 -61.497 1.00 129.80 162 GLU A CA 1
ATOM 1108 C C . GLU A 1 162 ? 249.827 -77.501 -62.587 1.00 129.21 162 GLU A C 1
ATOM 1109 O O . GLU A 1 162 ? 250.470 -76.934 -63.470 1.00 130.00 162 GLU A O 1
ATOM 1115 N N . GLY A 1 163 ? 249.699 -78.821 -62.533 1.00 128.21 163 GLY A N 1
ATOM 1116 C CA . GLY A 1 163 ? 250.276 -79.667 -63.562 1.00 130.47 163 GLY A CA 1
ATOM 1117 C C . GLY A 1 163 ? 251.584 -80.310 -63.149 1.00 126.60 163 GLY A C 1
ATOM 1118 O O . GLY A 1 163 ? 252.263 -79.832 -62.241 1.00 120.30 163 GLY A O 1
ATOM 1119 N N . ALA A 1 164 ? 251.941 -81.389 -63.839 1.00 129.80 164 ALA A N 1
ATOM 1120 C CA . ALA A 1 164 ? 253.099 -82.206 -63.483 1.00 125.55 164 ALA A CA 1
ATOM 1121 C C . ALA A 1 164 ? 254.422 -81.447 -63.574 1.00 118.76 164 ALA A C 1
ATOM 1122 O O . ALA A 1 164 ? 255.315 -81.652 -62.751 1.00 111.37 164 ALA A O 1
ATOM 1124 N N . GLU A 1 165 ? 254.549 -80.580 -64.575 1.00 122.33 165 GLU A N 1
ATOM 1125 C CA . GLU A 1 165 ? 255.776 -79.812 -64.771 1.00 119.81 165 GLU A CA 1
ATOM 1126 C C . GLU A 1 165 ? 256.059 -78.914 -63.569 1.00 111.30 165 GLU A C 1
ATOM 1127 O O . GLU A 1 165 ? 257.205 -78.771 -63.143 1.00 103.15 165 GLU A O 1
ATOM 1133 N N . SER A 1 166 ? 255.002 -78.318 -63.024 1.00 113.46 166 SER A N 1
ATOM 1134 C CA . SER A 1 166 ? 255.117 -77.482 -61.835 1.00 108.35 166 SER A CA 1
ATOM 1135 C C . SER A 1 166 ? 255.557 -78.311 -60.636 1.00 101.29 166 SER A C 1
ATOM 1136 O O . SER A 1 166 ? 256.344 -77.854 -59.807 1.00 94.79 166 SER A O 1
ATOM 1139 N N . VAL A 1 167 ? 255.043 -79.535 -60.554 1.00 100.75 167 VAL A N 1
ATOM 1140 C CA . VAL A 1 167 ? 255.390 -80.448 -59.471 1.00 95.73 167 VAL A CA 1
ATOM 1141 C C . VAL A 1 167 ? 256.869 -80.825 -59.546 1.00 93.30 167 VAL A C 1
ATOM 1142 O O . VAL A 1 167 ? 257.544 -80.950 -58.523 1.00 91.73 167 VAL A O 1
ATOM 1146 N N . ARG A 1 168 ? 257.363 -80.998 -60.768 1.00 94.60 168 ARG A N 1
ATOM 1147 C CA . ARG A 1 168 ? 258.779 -81.256 -61.001 1.00 95.87 168 ARG A CA 1
ATOM 1148 C C . ARG A 1 168 ? 259.626 -80.088 -60.507 1.00 92.66 168 ARG A C 1
ATOM 1149 O O . ARG A 1 168 ? 260.654 -80.285 -59.862 1.00 87.78 168 ARG A O 1
ATOM 1157 N N . ASP A 1 169 ? 259.180 -78.874 -60.816 1.00 98.96 169 ASP A N 1
ATOM 1158 C CA . ASP A 1 169 ? 259.858 -77.660 -60.370 1.00 100.37 169 ASP A CA 1
ATOM 1159 C C . ASP A 1 169 ? 259.906 -77.577 -58.848 1.00 98.10 169 ASP A C 1
ATOM 1160 O O . ASP A 1 169 ? 260.907 -77.152 -58.271 1.00 97.10 169 ASP A O 1
ATOM 1165 N N . GLN A 1 170 ? 258.816 -77.988 -58.206 1.00 96.77 170 GLN A N 1
ATOM 1166 C CA . GLN A 1 170 ? 258.726 -77.977 -56.751 1.00 89.77 170 GLN A CA 1
ATOM 1167 C C . GLN A 1 170 ? 259.688 -78.985 -56.131 1.00 83.60 170 GLN A C 1
ATOM 1168 O O . GLN A 1 170 ? 260.344 -78.694 -55.133 1.00 79.14 170 GLN A O 1
ATOM 1174 N N . MET A 1 171 ? 259.765 -80.169 -56.730 1.00 83.90 171 MET A N 1
ATOM 1175 C CA . MET A 1 171 ? 260.690 -81.202 -56.275 1.00 81.63 171 MET A CA 1
ATOM 1176 C C . MET A 1 171 ? 262.134 -80.737 -56.417 1.00 75.99 171 MET A C 1
ATOM 1177 O O . MET A 1 171 ? 262.929 -80.855 -55.485 1.00 72.40 171 MET A O 1
ATOM 1182 N N . VAL A 1 172 ? 262.458 -80.217 -57.596 1.00 77.49 172 VAL A N 1
ATOM 1183 C CA . VAL A 1 172 ? 263.769 -79.642 -57.871 1.00 79.80 172 VAL A CA 1
ATOM 1184 C C . VAL A 1 172 ? 264.135 -78.606 -56.815 1.00 75.76 172 VAL A C 1
ATOM 1185 O O . VAL A 1 172 ? 265.229 -78.635 -56.251 1.00 71.00 172 VAL A O 1
ATOM 1189 N N . THR A 1 173 ? 263.197 -77.702 -56.552 1.00 79.34 173 THR A N 1
ATOM 1190 C CA . THR A 1 173 ? 263.375 -76.652 -55.556 1.00 78.76 173 THR A CA 1
ATOM 1191 C C . THR A 1 173 ? 263.671 -77.233 -54.178 1.00 73.50 173 THR A C 1
ATOM 1192 O O . THR A 1 173 ? 264.569 -76.766 -53.480 1.00 69.85 173 THR A O 1
ATOM 1196 N N . ILE A 1 174 ? 262.918 -78.262 -53.800 1.00 74.71 174 ILE A N 1
ATOM 1197 C CA . ILE A 1 174 ? 263.081 -78.893 -52.495 1.00 70.98 174 ILE A CA 1
ATOM 1198 C C . ILE A 1 174 ? 264.470 -79.499 -52.329 1.00 70.40 174 ILE A C 1
ATOM 1199 O O . ILE A 1 174 ? 265.142 -79.260 -51.329 1.00 69.09 174 ILE A O 1
ATOM 1204 N N . VAL A 1 175 ? 264.899 -80.269 -53.323 1.00 71.08 175 VAL A N 1
ATOM 1205 C CA . VAL A 1 175 ? 266.188 -80.949 -53.267 1.00 67.89 175 VAL A CA 1
ATOM 1206 C C . VAL A 1 175 ? 267.353 -79.961 -53.249 1.00 65.10 175 VAL A C 1
ATOM 1207 O O . VAL A 1 175 ? 268.277 -80.095 -52.445 1.00 61.85 175 VAL A O 1
ATOM 1211 N N . ARG A 1 176 ? 267.305 -78.973 -54.138 1.00 69.74 176 ARG A N 1
ATOM 1212 C CA . ARG A 1 176 ? 268.326 -77.930 -54.176 1.00 70.41 176 ARG A CA 1
ATOM 1213 C C . ARG A 1 176 ? 268.389 -77.187 -52.847 1.00 73.50 176 ARG A C 1
ATOM 1214 O O . ARG A 1 176 ? 269.473 -76.904 -52.335 1.00 75.47 176 ARG A O 1
ATOM 1222 N N . SER A 1 177 ? 267.221 -76.878 -52.290 1.00 75.91 177 SER A N 1
ATOM 1223 C CA . SER A 1 177 ? 267.147 -76.190 -51.007 1.00 76.44 177 SER A CA 1
ATOM 1224 C C . SER A 1 177 ? 267.706 -77.055 -49.885 1.00 75.52 177 SER A C 1
ATOM 1225 O O . SER A 1 177 ? 268.330 -76.545 -48.960 1.00 76.02 177 SER A O 1
ATOM 1228 N N . VAL A 1 178 ? 267.481 -78.364 -49.973 1.00 74.45 178 VAL A N 1
ATOM 1229 C CA . VAL A 1 178 ? 268.001 -79.299 -48.977 1.00 70.18 178 VAL A CA 1
ATOM 1230 C C . VAL A 1 178 ? 269.526 -79.327 -48.996 1.00 70.49 178 VAL A C 1
ATOM 1231 O O . VAL A 1 178 ? 270.174 -79.199 -47.957 1.00 69.43 178 VAL A O 1
ATOM 1235 N N . GLN A 1 179 ? 270.091 -79.491 -50.187 1.00 72.19 179 GLN A N 1
ATOM 1236 C CA . GLN A 1 179 ? 271.540 -79.548 -50.353 1.00 73.85 179 GLN A CA 1
ATOM 1237 C C . GLN A 1 179 ? 272.204 -78.244 -49.922 1.00 71.05 179 GLN A C 1
ATOM 1238 O O . GLN A 1 179 ? 273.205 -78.255 -49.209 1.00 70.22 179 GLN A O 1
ATOM 1244 N N . PHE A 1 180 ? 271.636 -77.123 -50.356 1.00 74.86 180 PHE A N 1
ATOM 1245 C CA . PHE A 1 180 ? 272.158 -75.809 -50.000 1.00 78.41 180 PHE A CA 1
ATOM 1246 C C . PHE A 1 180 ? 272.079 -75.564 -48.496 1.00 79.26 180 PHE A C 1
ATOM 1247 O O . PHE A 1 180 ? 273.004 -75.013 -47.898 1.00 82.63 180 PHE A O 1
ATOM 1255 N N . LEU A 1 181 ? 270.971 -75.981 -47.890 1.00 74.15 181 LEU A N 1
ATOM 1256 C CA . LEU A 1 181 ? 270.763 -75.800 -46.456 1.00 68.08 181 LEU A CA 1
ATOM 1257 C C . LEU A 1 181 ? 271.760 -76.611 -45.632 1.00 62.63 181 LEU A C 1
ATOM 1258 O O . LEU A 1 181 ? 272.309 -76.121 -44.647 1.00 60.09 181 LEU A O 1
ATOM 1263 N N . CYS A 1 182 ? 271.994 -77.851 -46.046 1.00 62.67 182 CYS A N 1
ATOM 1264 C CA . CYS A 1 182 ? 272.857 -78.755 -45.294 1.00 62.48 182 CYS A CA 1
ATOM 1265 C C . CYS A 1 182 ? 274.339 -78.420 -45.434 1.00 66.84 182 CYS A C 1
ATOM 1266 O O . CYS A 1 182 ? 275.117 -78.636 -44.508 1.00 69.01 182 CYS A O 1
ATOM 1269 N N . THR A 1 183 ? 274.728 -77.892 -46.590 1.00 68.57 183 THR A N 1
ATOM 1270 C CA . THR A 1 183 ? 276.142 -77.676 -46.881 1.00 73.10 183 THR A CA 1
ATOM 1271 C C . THR A 1 183 ? 276.610 -76.242 -46.642 1.00 75.89 183 THR A C 1
ATOM 1272 O O . THR A 1 183 ? 277.751 -76.019 -46.243 1.00 80.24 183 THR A O 1
ATOM 1276 N N . LYS A 1 184 ? 275.738 -75.270 -46.884 1.00 74.53 184 LYS A N 1
ATOM 1277 C CA . LYS A 1 184 ? 276.167 -73.876 -46.852 1.00 77.93 184 LYS A CA 1
ATOM 1278 C C . LYS A 1 184 ? 275.396 -73.032 -45.838 1.00 78.96 184 LYS A C 1
ATOM 1279 O O . LYS A 1 184 ? 275.584 -71.818 -45.763 1.00 84.94 184 LYS A O 1
ATOM 1285 N N . VAL A 1 185 ? 274.535 -73.671 -45.052 1.00 75.33 185 VAL A N 1
ATOM 1286 C CA . VAL A 1 185 ? 273.763 -72.952 -44.042 1.00 74.35 185 VAL A CA 1
ATOM 1287 C C . VAL A 1 185 ? 273.961 -73.534 -42.646 1.00 74.92 185 VAL A C 1
ATOM 1288 O O . VAL A 1 185 ? 274.398 -72.841 -41.728 1.00 78.15 185 VAL A O 1
ATOM 1292 N N . LEU A 1 186 ? 273.633 -74.813 -42.496 1.00 71.31 186 LEU A N 1
ATOM 1293 C CA . LEU A 1 186 ? 273.681 -75.477 -41.199 1.00 70.16 186 LEU A CA 1
ATOM 1294 C C . LEU A 1 186 ? 275.099 -75.759 -40.723 1.00 74.97 186 LEU A C 1
ATOM 1295 O O . LEU A 1 186 ? 276.004 -75.987 -41.524 1.00 75.80 186 LEU A O 1
ATOM 1300 N N . GLU A 1 187 ? 275.280 -75.739 -39.406 1.00 78.35 187 GLU A N 1
ATOM 1301 C CA . GLU A 1 187 ? 276.510 -76.223 -38.796 1.00 81.94 187 GLU A CA 1
ATOM 1302 C C . GLU A 1 187 ? 276.511 -77.744 -38.798 1.00 80.98 187 GLU A C 1
ATOM 1303 O O . GLU A 1 187 ? 275.448 -78.365 -38.779 1.00 83.45 187 GLU A O 1
ATOM 1309 N N . PRO A 1 188 ? 277.706 -78.350 -38.832 1.00 80.80 188 PRO A N 1
ATOM 1310 C CA . PRO A 1 188 ? 277.826 -79.805 -38.701 1.00 78.10 188 PRO A CA 1
ATOM 1311 C C . PRO A 1 188 ? 277.187 -80.321 -37.414 1.00 75.38 188 PRO A C 1
ATOM 1312 O O . PRO A 1 188 ? 277.211 -79.630 -36.396 1.00 77.95 188 PRO A O 1
ATOM 1316 N N . LEU A 1 189 ? 276.615 -81.519 -37.473 1.00 71.35 189 LEU A N 1
ATOM 1317 C CA . LEU A 1 189 ? 276.015 -82.151 -36.303 1.00 67.60 189 LEU A CA 1
ATOM 1318 C C . LEU A 1 189 ? 277.081 -82.461 -35.254 1.00 69.44 189 LEU A C 1
ATOM 1319 O O . LEU A 1 189 ? 278.259 -82.585 -35.587 1.00 70.80 189 LEU A O 1
ATOM 1324 N N . PRO A 1 190 ? 276.673 -82.580 -33.978 1.00 70.18 190 PRO A N 1
ATOM 1325 C CA . PRO A 1 190 ? 277.637 -82.902 -32.918 1.00 73.03 190 PRO A CA 1
ATOM 1326 C C . PRO A 1 190 ? 278.275 -84.276 -33.106 1.00 74.27 190 PRO A C 1
ATOM 1327 O O . PRO A 1 190 ? 277.832 -85.050 -33.954 1.00 73.47 190 PRO A O 1
ATOM 1331 N N . ALA A 1 191 ? 279.306 -84.564 -32.318 1.00 78.65 191 ALA A N 1
ATOM 1332 C CA . ALA A 1 191 ? 280.057 -85.809 -32.445 1.00 81.59 191 ALA A CA 1
ATOM 1333 C C . ALA A 1 191 ? 279.172 -87.034 -32.237 1.00 81.75 191 ALA A C 1
ATOM 1334 O O . ALA A 1 191 ? 279.217 -87.982 -33.020 1.00 84.22 191 ALA A O 1
ATOM 1336 N N . GLU A 1 192 ? 278.367 -87.011 -31.180 1.00 82.09 192 GLU A N 1
ATOM 1337 C CA . GLU A 1 192 ? 277.455 -88.111 -30.902 1.00 82.78 192 GLU A CA 1
ATOM 1338 C C . GLU A 1 192 ? 276.010 -87.629 -30.872 1.00 77.01 192 GLU A C 1
ATOM 1339 O O . GLU A 1 192 ? 275.681 -86.652 -30.201 1.00 80.38 192 GLU A O 1
ATOM 1345 N N . PHE A 1 193 ? 275.151 -88.325 -31.607 1.00 69.33 193 PHE A N 1
ATOM 1346 C CA . PHE A 1 193 ? 273.750 -87.945 -31.716 1.00 66.94 193 PHE A CA 1
ATOM 1347 C C . PHE A 1 193 ? 272.891 -89.148 -32.076 1.00 71.36 193 PHE A C 1
ATOM 1348 O O . PHE A 1 193 ? 273.360 -90.082 -32.725 1.00 73.89 193 PHE A O 1
ATOM 1356 N N . THR A 1 194 ? 271.631 -89.122 -31.659 1.00 70.97 194 THR A N 1
ATOM 1357 C CA . THR A 1 194 ? 270.702 -90.185 -32.012 1.00 70.40 194 THR A CA 1
ATOM 1358 C C . THR A 1 194 ? 269.674 -89.688 -33.020 1.00 69.75 194 THR A C 1
ATOM 1359 O O . THR A 1 194 ? 268.901 -88.773 -32.737 1.00 75.44 194 THR A O 1
ATOM 1363 N N . ALA A 1 195 ? 269.683 -90.291 -34.203 1.00 64.63 195 ALA A N 1
ATOM 1364 C CA . ALA A 1 195 ? 268.708 -89.966 -35.233 1.00 61.96 195 ALA A CA 1
ATOM 1365 C C . ALA A 1 195 ? 267.671 -91.076 -35.331 1.00 62.02 195 ALA A C 1
ATOM 1366 O O . ALA A 1 195 ? 267.971 -92.232 -35.031 1.00 63.43 195 ALA A O 1
ATOM 1368 N N . ASN A 1 196 ? 266.456 -90.716 -35.738 1.00 62.72 196 ASN A N 1
ATOM 1369 C CA . ASN A 1 196 ? 265.383 -91.688 -35.927 1.00 68.03 196 ASN A CA 1
ATOM 1370 C C . ASN A 1 196 ? 264.166 -91.072 -36.609 1.00 64.18 196 ASN A C 1
ATOM 1371 O O . ASN A 1 196 ? 264.029 -89.850 -36.670 1.00 59.55 196 ASN A O 1
ATOM 1376 N N . PHE A 1 197 ? 263.283 -91.925 -37.121 1.00 69.57 197 PHE A N 1
ATOM 1377 C CA . PHE A 1 197 ? 262.072 -91.462 -37.789 1.00 72.40 197 PHE A CA 1
ATOM 1378 C C . PHE A 1 197 ? 260.848 -91.573 -36.886 1.00 76.91 197 PHE A C 1
ATOM 1379 O O . PHE A 1 197 ? 260.513 -92.655 -36.405 1.00 82.16 197 PHE A O 1
ATOM 1387 N N . ARG A 1 198 ? 260.187 -90.443 -36.662 1.00 75.71 198 ARG A N 1
ATOM 1388 C CA . ARG A 1 198 ? 258.977 -90.403 -35.851 1.00 83.58 198 ARG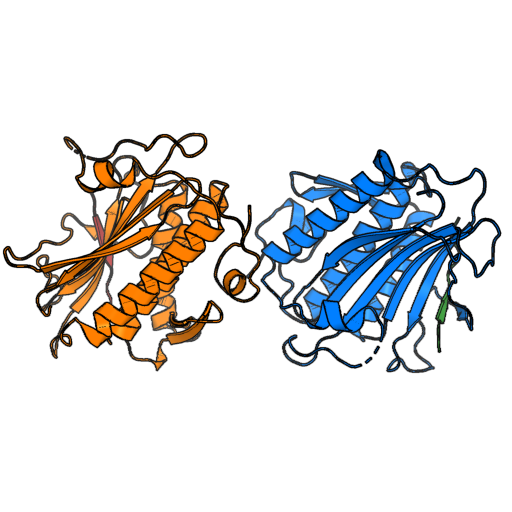 A CA 1
ATOM 1389 C C . ARG A 1 198 ? 257.833 -89.794 -36.653 1.00 83.55 198 ARG A C 1
ATOM 1390 O O . ARG A 1 198 ? 258.018 -88.793 -37.345 1.00 83.05 198 ARG A O 1
ATOM 1398 N N . LEU A 1 199 ? 256.653 -90.398 -36.563 1.00 84.80 199 LEU A N 1
ATOM 1399 C CA . LEU A 1 199 ? 255.513 -89.927 -37.338 1.00 77.13 199 LEU A CA 1
ATOM 1400 C C . LEU A 1 199 ? 254.280 -89.679 -36.478 1.00 106.11 199 LEU A C 1
ATOM 1401 O O . LEU A 1 199 ? 254.247 -90.026 -35.296 1.00 112.03 199 LEU A O 1
ATOM 1406 N N . LYS A 1 200 ? 253.269 -89.074 -37.092 1.00 104.38 200 LYS A N 1
ATOM 1407 C CA . LYS A 1 200 ? 252.004 -88.792 -36.428 1.00 108.70 200 LYS A CA 1
ATOM 1408 C C . LYS A 1 200 ? 250.846 -89.231 -37.318 1.00 93.43 200 LYS A C 1
ATOM 1409 O O . LYS A 1 200 ? 250.782 -88.868 -38.492 1.00 89.94 200 LYS A O 1
ATOM 1415 N N . TYR A 1 201 ? 249.940 -90.025 -36.759 1.00 99.85 201 TYR A N 1
ATOM 1416 C CA . TYR A 1 201 ? 248.793 -90.521 -37.514 1.00 103.11 201 TYR A CA 1
ATOM 1417 C C . TYR A 1 201 ? 247.700 -89.458 -37.616 1.00 114.76 201 TYR A C 1
ATOM 1418 O O . TYR A 1 201 ? 247.574 -88.606 -36.752 1.00 116.20 201 TYR A O 1
ATOM 1427 N N . THR A 1 202 ? 246.896 -89.504 -38.669 1.00 117.56 202 THR A N 1
ATOM 1428 C CA . THR A 1 202 ? 245.751 -88.612 -38.754 1.00 120.97 202 THR A CA 1
ATOM 1429 C C . THR A 1 202 ? 244.683 -89.038 -37.752 1.00 128.14 202 THR A C 1
ATOM 1430 O O . THR A 1 202 ? 244.733 -90.143 -37.189 1.00 123.78 202 THR A O 1
ATOM 1434 N N . ASN A 1 203 ? 243.683 -88.181 -37.581 1.00 126.57 203 ASN A N 1
ATOM 1435 C CA . ASN A 1 203 ? 242.576 -88.484 -36.683 1.00 149.53 203 ASN A CA 1
ATOM 1436 C C . ASN A 1 203 ? 241.736 -89.644 -37.201 1.00 149.39 203 ASN A C 1
ATOM 1437 O O . ASN A 1 203 ? 241.148 -90.389 -36.421 1.00 154.72 203 ASN A O 1
ATOM 1442 N N . ASP A 1 204 ? 241.687 -89.789 -38.523 1.00 143.07 204 ASP A N 1
ATOM 1443 C CA . ASP A 1 204 ? 240.856 -90.807 -39.156 1.00 145.95 204 ASP A CA 1
ATOM 1444 C C . ASP A 1 204 ? 241.430 -92.212 -38.979 1.00 147.38 204 ASP A C 1
ATOM 1445 O O . ASP A 1 204 ? 240.694 -93.197 -39.009 1.00 154.11 204 ASP A O 1
ATOM 1450 N N . ALA A 1 205 ? 242.748 -92.288 -38.806 1.00 142.58 205 ALA A N 1
ATOM 1451 C CA . ALA A 1 205 ? 243.462 -93.562 -38.734 1.00 131.09 205 ALA A CA 1
ATOM 1452 C C . ALA A 1 205 ? 242.919 -94.478 -37.641 1.00 145.77 205 ALA A C 1
ATOM 1453 O O . ALA A 1 205 ? 242.841 -94.085 -36.477 1.00 150.01 205 ALA A O 1
ATOM 1455 N N . PRO A 1 206 ? 242.538 -95.707 -38.022 1.00 149.34 206 PRO A N 1
ATOM 1456 C CA . PRO A 1 206 ? 242.025 -96.720 -37.093 1.00 158.64 206 PRO A CA 1
ATOM 1457 C C . PRO A 1 206 ? 243.077 -97.134 -36.069 1.00 158.44 206 PRO A C 1
ATOM 1458 O O . PRO A 1 206 ? 244.271 -96.984 -36.326 1.00 153.27 206 PRO A O 1
ATOM 1462 N N . SER A 1 207 ? 242.636 -97.649 -34.927 1.00 164.50 207 SER A N 1
ATOM 1463 C CA . SER A 1 207 ? 243.557 -98.039 -33.866 1.00 163.66 207 SER A CA 1
ATOM 1464 C C . SER A 1 207 ? 244.281 -99.343 -34.188 1.00 162.84 207 SER A C 1
ATOM 1465 O O . SER A 1 207 ? 245.360 -99.606 -33.658 1.00 159.14 207 SER A O 1
ATOM 1468 N N . ASN A 1 208 ? 243.688 -100.157 -35.057 1.00 168.14 208 ASN A N 1
ATOM 1469 C CA . ASN A 1 208 ? 244.305 -101.421 -35.443 1.00 170.80 208 ASN A CA 1
ATOM 1470 C C . ASN A 1 208 ? 245.291 -101.244 -36.594 1.00 164.40 208 ASN A C 1
ATOM 1471 O O . ASN A 1 208 ? 246.134 -102.108 -36.836 1.00 166.20 208 ASN A O 1
ATOM 1476 N N . PHE A 1 209 ? 245.185 -100.122 -37.300 1.00 157.56 209 PHE A N 1
ATOM 1477 C CA . PHE A 1 209 ? 246.110 -99.814 -38.387 1.00 148.29 209 PHE A CA 1
ATOM 1478 C C . PHE A 1 209 ? 247.427 -99.265 -37.849 1.00 143.20 209 PHE A C 1
ATOM 1479 O O . PHE A 1 209 ? 247.455 -98.207 -37.224 1.00 142.30 209 PHE A O 1
ATOM 1487 N N . ARG A 1 210 ? 248.516 -99.983 -38.103 1.00 139.39 210 ARG A N 1
ATOM 1488 C CA . ARG A 1 210 ? 249.838 -99.547 -37.670 1.00 131.78 210 ARG A CA 1
ATOM 1489 C C . ARG A 1 210 ? 250.842 -99.608 -38.817 1.00 124.60 210 ARG A C 1
ATOM 1490 O O . ARG A 1 210 ? 250.901 -100.595 -39.548 1.00 115.13 210 ARG A O 1
ATOM 1498 N N . ILE A 1 211 ? 251.625 -98.546 -38.969 1.00 120.63 211 ILE A N 1
ATOM 1499 C CA . ILE A 1 211 ? 252.633 -98.480 -40.022 1.00 116.59 211 ILE A CA 1
ATOM 1500 C C . ILE A 1 211 ? 253.813 -99.392 -39.694 1.00 118.37 211 ILE A C 1
ATOM 1501 O O . ILE A 1 211 ? 254.369 -99.334 -38.597 1.00 120.57 211 ILE A O 1
ATOM 1506 N N . ASP A 1 212 ? 254.184 -100.233 -40.656 1.00 118.10 212 ASP A N 1
ATOM 1507 C CA . ASP A 1 212 ? 255.222 -101.240 -40.458 1.00 116.49 212 ASP A CA 1
ATOM 1508 C C . ASP A 1 212 ? 256.580 -100.616 -40.141 1.00 107.44 212 ASP A C 1
ATOM 1509 O O . ASP A 1 212 ? 257.077 -99.769 -40.884 1.00 95.29 212 ASP A O 1
ATOM 1514 N N . GLY A 1 213 ? 257.173 -101.048 -39.032 1.00 109.97 213 GLY A N 1
ATOM 1515 C CA . GLY A 1 213 ? 258.466 -100.543 -38.610 1.00 106.36 213 GLY A CA 1
ATOM 1516 C C . GLY A 1 213 ? 258.343 -99.452 -37.566 1.00 104.96 213 GLY A C 1
ATOM 1517 O O . GLY A 1 213 ? 259.339 -99.017 -36.989 1.00 101.10 213 GLY A O 1
ATOM 1518 N N . PHE A 1 214 ? 257.113 -99.012 -37.319 1.00 109.42 214 PHE A N 1
ATOM 1519 C CA . PHE A 1 214 ? 256.870 -97.932 -36.371 1.00 112.09 214 PHE A CA 1
ATOM 1520 C C . PHE A 1 214 ? 256.038 -98.374 -35.172 1.00 120.67 214 PHE A C 1
ATOM 1521 O O . PHE A 1 214 ? 254.827 -98.567 -35.278 1.00 126.97 214 PHE A O 1
ATOM 1529 N N . ASP A 1 215 ? 256.701 -98.528 -34.030 1.00 125.50 215 ASP A N 1
ATOM 1530 C CA . ASP A 1 215 ? 256.021 -98.861 -32.786 1.00 136.02 215 ASP A CA 1
ATOM 1531 C C . ASP A 1 215 ? 255.246 -97.649 -32.279 1.00 133.38 215 ASP A C 1
ATOM 1532 O O . ASP A 1 215 ? 255.716 -96.518 -32.389 1.00 126.52 215 ASP A O 1
ATOM 1537 N N . ASP A 1 216 ? 254.060 -97.888 -31.729 1.00 138.13 216 ASP A N 1
ATOM 1538 C CA . ASP A 1 216 ? 253.227 -96.807 -31.211 1.00 139.57 216 ASP A CA 1
ATOM 1539 C C . ASP A 1 216 ? 253.896 -96.084 -30.049 1.00 138.09 216 ASP A C 1
ATOM 1540 O O . ASP A 1 216 ? 254.745 -96.647 -29.358 1.00 136.74 216 ASP A O 1
ATOM 1545 N N . SER A 1 217 ? 253.507 -94.831 -29.839 1.00 139.97 217 SER A N 1
ATOM 1546 C CA . SER A 1 217 ? 254.097 -94.018 -28.785 1.00 123.31 217 SER A CA 1
ATOM 1547 C C . SER A 1 217 ? 253.147 -92.928 -28.307 1.00 127.34 217 SER A C 1
ATOM 1548 O O . SER A 1 217 ? 252.276 -92.475 -29.050 1.00 126.15 217 SER A O 1
ATOM 1551 N N . SER A 1 218 ? 253.325 -92.515 -27.058 1.00 139.13 218 SER A N 1
ATOM 1552 C CA . SER A 1 218 ? 252.555 -91.415 -26.494 1.00 143.96 218 SER A CA 1
ATOM 1553 C C . SER A 1 218 ? 253.381 -90.134 -26.523 1.00 139.32 218 SER A C 1
ATOM 1554 O O . SER A 1 218 ? 253.019 -89.133 -25.904 1.00 136.46 218 SER A O 1
ATOM 1557 N N . THR A 1 219 ? 254.494 -90.177 -27.248 1.00 131.82 219 THR A N 1
ATOM 1558 C CA . THR A 1 219 ? 255.395 -89.035 -27.355 1.00 128.03 219 THR A CA 1
ATOM 1559 C C . THR A 1 219 ? 255.885 -88.836 -28.786 1.00 117.23 219 THR A C 1
ATOM 1560 O O . THR A 1 219 ? 256.302 -89.785 -29.449 1.00 111.67 219 THR A O 1
ATOM 1564 N N . PHE A 1 220 ? 255.830 -87.593 -29.252 1.00 115.14 220 PHE A N 1
ATOM 1565 C CA . PHE A 1 220 ? 256.332 -87.238 -30.574 1.00 107.77 220 PHE A CA 1
ATOM 1566 C C . PHE A 1 220 ? 257.738 -86.667 -30.448 1.00 93.59 220 PHE A C 1
ATOM 1567 O O . PHE A 1 220 ? 258.689 -87.384 -30.136 1.00 92.50 220 PHE A O 1
ATOM 1575 N N . TYR A 1 221 ? 257.858 -85.367 -30.693 1.00 91.94 221 TYR A N 1
ATOM 1576 C CA . TYR A 1 221 ? 259.094 -84.645 -30.427 1.00 95.27 221 TYR A CA 1
ATOM 1577 C C . TYR A 1 221 ? 258.768 -83.227 -29.972 1.00 93.31 221 TYR A C 1
ATOM 1578 O O . TYR A 1 221 ? 257.718 -82.683 -30.314 1.00 98.06 221 TYR A O 1
ATOM 1587 N N . THR A 1 222 ? 259.666 -82.636 -29.192 1.00 94.93 222 THR A N 1
ATOM 1588 C CA . THR A 1 222 ? 259.502 -81.255 -28.759 1.00 98.88 222 THR A CA 1
ATOM 1589 C C . THR A 1 222 ? 260.709 -80.430 -29.185 1.00 94.50 222 THR A C 1
ATOM 1590 O O . THR A 1 222 ? 261.764 -80.977 -29.506 1.00 93.75 222 THR A O 1
ATOM 1594 N N . LEU A 1 223 ? 260.547 -79.111 -29.191 1.00 96.90 223 LEU A N 1
ATOM 1595 C CA . LEU A 1 223 ? 261.604 -78.215 -29.640 1.00 103.62 223 LEU A CA 1
ATOM 1596 C C . LEU A 1 223 ? 262.054 -77.277 -28.528 1.00 108.44 223 LEU A C 1
ATOM 1597 O O . LEU A 1 223 ? 261.293 -76.997 -27.602 1.00 112.81 223 LEU A O 1
ATOM 1602 N N . PRO A 1 224 ? 263.304 -76.798 -28.610 1.00 108.57 224 PRO A N 1
ATOM 1603 C CA . PRO A 1 224 ? 263.752 -75.699 -27.750 1.00 115.82 224 PRO A CA 1
ATOM 1604 C C . PRO A 1 224 ? 262.932 -74.439 -28.011 1.00 118.73 224 PRO A C 1
ATOM 1605 O O . PRO A 1 224 ? 262.301 -74.329 -29.063 1.00 114.95 224 PRO A O 1
ATOM 1609 N N . ASP A 1 225 ? 262.936 -73.504 -27.068 1.00 127.17 225 ASP A N 1
ATOM 1610 C CA . ASP A 1 225 ? 262.132 -72.295 -27.203 1.00 132.03 225 ASP A CA 1
ATOM 1611 C C . ASP A 1 225 ? 262.770 -71.289 -28.155 1.00 128.41 225 ASP A C 1
ATOM 1612 O O . ASP A 1 225 ? 262.098 -70.391 -28.662 1.00 130.64 225 ASP A O 1
ATOM 1617 N N . GLY A 1 226 ? 264.067 -71.445 -28.399 1.00 123.49 226 GLY A N 1
ATOM 1618 C CA . GLY A 1 226 ? 264.789 -70.544 -29.279 1.00 122.73 226 GLY A CA 1
ATOM 1619 C C . GLY A 1 226 ? 265.311 -71.230 -30.526 1.00 115.19 226 GLY A C 1
ATOM 1620 O O . GLY A 1 226 ? 266.238 -70.741 -31.171 1.00 114.16 226 GLY A O 1
ATOM 1621 N N . ILE A 1 227 ? 264.712 -72.366 -30.868 1.00 109.12 227 ILE A N 1
ATOM 1622 C CA . ILE A 1 227 ? 265.119 -73.127 -32.042 1.00 100.65 227 ILE A CA 1
ATOM 1623 C C . ILE A 1 227 ? 264.784 -72.357 -33.320 1.00 98.97 227 ILE A C 1
ATOM 1624 O O . ILE A 1 227 ? 263.785 -71.641 -33.384 1.00 103.32 227 ILE A O 1
ATOM 1629 N N . GLN A 1 228 ? 265.639 -72.489 -34.330 1.00 96.72 228 GLN A N 1
ATOM 1630 C CA . GLN A 1 228 ? 265.450 -71.779 -35.591 1.00 95.51 228 GLN A CA 1
ATOM 1631 C C . GLN A 1 228 ? 264.674 -72.618 -36.599 1.00 93.40 228 GLN A C 1
ATOM 1632 O O . GLN A 1 228 ? 264.892 -73.821 -36.720 1.00 87.62 228 GLN A O 1
ATOM 1638 N N . SER A 1 229 ? 263.773 -71.967 -37.327 1.00 95.73 229 SER A N 1
ATOM 1639 C CA . SER A 1 229 ? 262.887 -72.654 -38.260 1.00 94.33 229 SER A CA 1
ATOM 1640 C C . SER A 1 229 ? 262.998 -72.098 -39.675 1.00 91.30 229 SER A C 1
ATOM 1641 O O . SER A 1 229 ? 262.811 -70.902 -39.897 1.00 98.28 229 SER A O 1
ATOM 1644 N N . VAL A 1 230 ? 263.298 -72.972 -40.631 1.00 85.12 230 VAL A N 1
ATOM 1645 C CA . VAL A 1 230 ? 263.374 -72.574 -42.032 1.00 80.43 230 VAL A CA 1
ATOM 1646 C C . VAL A 1 230 ? 262.549 -73.521 -42.907 1.00 74.61 230 VAL A C 1
ATOM 1647 O O . VAL A 1 230 ? 262.492 -74.727 -42.659 1.00 61.41 230 VAL A O 1
ATOM 1651 N N . THR A 1 231 ? 261.890 -72.961 -43.917 1.00 80.83 231 THR A N 1
ATOM 1652 C CA . THR A 1 231 ? 261.062 -73.746 -44.826 1.00 82.75 231 THR A CA 1
ATOM 1653 C C . THR A 1 231 ? 261.860 -74.199 -46.043 1.00 72.48 231 THR A C 1
ATOM 1654 O O . THR A 1 231 ? 262.448 -73.384 -46.753 1.00 70.49 231 THR A O 1
ATOM 1658 N N . ILE A 1 232 ? 261.875 -75.507 -46.276 1.00 67.06 232 ILE A N 1
ATOM 1659 C CA . ILE A 1 232 ? 262.619 -76.083 -47.389 1.00 66.81 232 ILE A CA 1
ATOM 1660 C C . ILE A 1 232 ? 261.826 -76.031 -48.693 1.00 74.23 232 ILE A C 1
ATOM 1661 O O . ILE A 1 232 ? 262.343 -75.599 -49.723 1.00 75.75 232 ILE A O 1
ATOM 1666 N N . GLY A 1 233 ? 260.572 -76.471 -48.647 1.00 80.13 233 GLY A N 1
ATOM 1667 C CA . GLY A 1 233 ? 259.726 -76.454 -49.827 1.00 84.63 233 GLY A CA 1
ATOM 1668 C C . GLY A 1 233 ? 258.424 -77.212 -49.654 1.00 86.49 233 GLY A C 1
ATOM 1669 O O . GLY A 1 233 ? 258.130 -77.725 -48.575 1.00 88.76 233 GLY A O 1
ATOM 1670 N N . HIS A 1 234 ? 257.641 -77.281 -50.726 1.00 85.41 234 HIS A N 1
ATOM 1671 C CA . HIS A 1 234 ? 256.356 -77.970 -50.691 1.00 84.86 234 HIS A CA 1
ATOM 1672 C C . HIS A 1 234 ? 256.062 -78.683 -52.009 1.00 86.86 234 HIS A C 1
ATOM 1673 O O . HIS A 1 234 ? 256.675 -78.392 -53.036 1.00 90.18 234 HIS A O 1
ATOM 1680 N N . LEU A 1 235 ? 255.118 -79.619 -51.968 1.00 87.99 235 LEU A N 1
ATOM 1681 C CA . LEU A 1 235 ? 254.739 -80.388 -53.147 1.00 91.50 235 LEU A CA 1
ATOM 1682 C C . LEU A 1 235 ? 253.224 -80.448 -53.298 1.00 97.13 235 LEU A C 1
ATOM 1683 O O . LEU A 1 235 ? 252.516 -80.811 -52.360 1.00 98.81 235 LEU A O 1
ATOM 1688 N N . ARG A 1 236 ? 252.730 -80.098 -54.481 1.00 99.16 236 ARG A N 1
ATOM 1689 C CA . ARG A 1 236 ? 251.295 -80.149 -54.741 1.00 105.17 236 ARG A CA 1
ATOM 1690 C C . ARG A 1 236 ? 250.970 -80.985 -55.978 1.00 108.70 236 ARG A C 1
ATOM 1691 O O . ARG A 1 236 ? 250.760 -80.443 -57.063 1.00 115.55 236 ARG A O 1
ATOM 1699 N N . PRO A 1 237 ? 250.951 -82.318 -55.821 1.00 105.07 237 PRO A N 1
ATOM 1700 C CA . PRO A 1 237 ? 250.420 -83.178 -56.883 1.00 108.25 237 PRO A CA 1
ATOM 1701 C C . PRO A 1 237 ? 248.893 -83.118 -56.929 1.00 116.88 237 PRO A C 1
ATOM 1702 O O . PRO A 1 237 ? 248.302 -82.214 -56.338 1.00 120.45 237 PRO A O 1
ATOM 1706 N N . GLY A 1 238 ? 248.269 -84.070 -57.614 1.00 119.63 238 GLY A N 1
ATOM 1707 C CA . GLY A 1 238 ? 246.839 -84.029 -57.862 1.00 123.86 238 GLY A CA 1
ATOM 1708 C C . GLY A 1 238 ? 245.926 -83.974 -56.650 1.00 124.73 238 GLY A C 1
ATOM 1709 O O . GLY A 1 238 ? 245.018 -83.143 -56.591 1.00 128.67 238 GLY A O 1
ATOM 1710 N N . HIS A 1 239 ? 246.156 -84.855 -55.682 1.00 122.04 239 HIS A N 1
ATOM 1711 C CA . HIS A 1 239 ? 245.241 -84.983 -54.549 1.00 123.34 239 HIS A CA 1
ATOM 1712 C C . HIS A 1 239 ? 245.936 -84.890 -53.195 1.00 119.31 239 HIS A C 1
ATOM 1713 O O . HIS A 1 239 ? 245.317 -85.133 -52.159 1.00 124.33 239 HIS A O 1
ATOM 1720 N N . HIS A 1 240 ? 247.217 -84.540 -53.198 1.00 110.75 240 HIS A N 1
ATOM 1721 C CA . HIS A 1 240 ? 247.969 -84.468 -51.953 1.00 105.33 240 HIS A CA 1
ATOM 1722 C C . HIS A 1 240 ? 248.801 -83.195 -51.864 1.00 101.79 240 HIS A C 1
ATOM 1723 O O . HIS A 1 240 ? 249.098 -82.560 -52.875 1.00 102.32 240 HIS A O 1
ATOM 1730 N N . ALA A 1 241 ? 249.169 -82.829 -50.641 1.00 99.07 241 ALA A N 1
ATOM 1731 C CA . ALA A 1 241 ? 250.022 -81.673 -50.405 1.00 100.05 241 ALA A CA 1
ATOM 1732 C C . ALA A 1 241 ? 251.004 -81.968 -49.279 1.00 96.52 241 ALA A C 1
ATOM 1733 O O . ALA A 1 241 ? 250.645 -82.587 -48.277 1.00 97.03 241 ALA A O 1
ATOM 1735 N N . ALA A 1 242 ? 252.246 -81.530 -49.452 1.00 94.47 242 ALA A N 1
ATOM 1736 C CA . ALA A 1 242 ? 253.276 -81.743 -48.444 1.00 88.57 242 ALA A CA 1
ATOM 1737 C C . ALA A 1 242 ? 254.009 -80.444 -48.137 1.00 88.01 242 ALA A C 1
ATOM 1738 O O . ALA A 1 242 ? 254.102 -79.562 -48.987 1.00 84.99 242 ALA A O 1
ATOM 1740 N N . HIS A 1 243 ? 254.521 -80.329 -46.916 1.00 91.12 243 HIS A N 1
ATOM 1741 C CA . HIS A 1 243 ? 255.299 -79.162 -46.522 1.00 95.41 243 HIS A CA 1
ATOM 1742 C C . HIS A 1 243 ? 256.542 -79.590 -45.751 1.00 90.36 243 HIS A C 1
ATOM 1743 O O . HIS A 1 243 ? 256.445 -80.195 -44.683 1.00 93.02 243 HIS A O 1
ATOM 1750 N N . MET A 1 244 ? 257.709 -79.274 -46.302 1.00 84.96 244 MET A N 1
ATOM 1751 C CA . MET A 1 244 ? 258.980 -79.664 -45.701 1.00 78.32 244 MET A CA 1
ATOM 1752 C C . MET A 1 244 ? 259.573 -78.531 -44.870 1.00 76.99 244 MET A C 1
ATOM 1753 O O . MET A 1 244 ? 259.839 -77.447 -45.385 1.00 82.43 244 MET A O 1
ATOM 1758 N N . GLN A 1 245 ? 259.782 -78.789 -43.584 1.00 72.22 245 GLN A N 1
ATOM 1759 C CA . GLN A 1 245 ? 260.344 -77.783 -42.690 1.00 71.49 245 GLN A CA 1
ATOM 1760 C C . GLN A 1 245 ? 261.617 -78.281 -42.018 1.00 66.11 245 GLN A C 1
ATOM 1761 O O . GLN A 1 245 ? 261.870 -79.484 -41.959 1.00 61.61 245 GLN A O 1
ATOM 1767 N N . CYS A 1 246 ? 262.417 -77.347 -41.515 1.00 67.65 246 CYS A N 1
ATOM 1768 C CA . CYS A 1 246 ? 263.656 -77.693 -40.833 1.00 68.07 246 CYS A CA 1
ATOM 1769 C C . CYS A 1 246 ? 263.870 -76.859 -39.575 1.00 78.85 246 CYS A C 1
ATOM 1770 O O . CYS A 1 246 ? 264.113 -75.654 -39.648 1.00 88.06 246 CYS A O 1
ATOM 1773 N N . TRP A 1 247 ? 263.771 -77.510 -38.420 1.00 80.90 247 TRP A N 1
ATOM 1774 C CA . TRP A 1 247 ? 264.122 -76.886 -37.150 1.00 88.18 247 TRP A CA 1
ATOM 1775 C C . TRP A 1 247 ? 265.532 -77.307 -36.753 1.00 89.97 247 TRP A C 1
ATOM 1776 O O . TRP A 1 247 ? 265.911 -78.461 -36.948 1.00 86.45 247 TRP A O 1
ATOM 1787 N N . SER A 1 248 ? 266.311 -76.382 -36.199 1.00 93.70 248 SER A N 1
ATOM 1788 C CA . SER A 1 248 ? 267.684 -76.705 -35.823 1.00 90.65 248 SER A CA 1
ATOM 1789 C C . SER A 1 248 ? 268.261 -75.776 -34.759 1.00 91.57 248 SER A C 1
ATOM 1790 O O . SER A 1 248 ? 267.868 -74.616 -34.641 1.00 95.86 248 SER A O 1
ATOM 1793 N N . LYS A 1 249 ? 269.202 -76.308 -33.986 1.00 86.29 249 LYS A N 1
ATOM 1794 C CA . LYS A 1 249 ? 269.945 -75.524 -33.008 1.00 84.42 249 LYS A CA 1
ATOM 1795 C C . LYS A 1 249 ? 271.346 -75.244 -33.534 1.00 85.48 249 LYS A C 1
ATOM 1796 O O . LYS A 1 249 ? 271.968 -74.243 -33.177 1.00 89.55 249 LYS A O 1
ATOM 1802 N N . SER A 1 250 ? 271.831 -76.136 -34.391 1.00 82.16 250 SER A N 1
ATOM 1803 C CA . SER A 1 250 ? 273.130 -75.967 -35.028 1.00 82.51 250 SER A CA 1
ATOM 1804 C C . SER A 1 250 ? 273.100 -74.778 -35.981 1.00 82.24 250 SER A C 1
ATOM 1805 O O . SER A 1 250 ? 274.129 -74.162 -36.255 1.00 84.93 250 SER A O 1
ATOM 1808 N N . MET A 1 251 ? 271.906 -74.463 -36.474 1.00 76.96 251 MET A N 1
ATOM 1809 C CA . MET A 1 251 ? 271.707 -73.365 -37.411 1.00 74.45 251 MET A CA 1
ATOM 1810 C C . MET A 1 251 ? 272.166 -72.030 -36.831 1.00 77.87 251 MET A C 1
ATOM 1811 O O . MET A 1 251 ? 272.778 -71.219 -37.526 1.00 79.51 251 MET A O 1
ATOM 1816 N N . ASP B 1 17 ? 261.911 -64.070 -61.766 1.00 135.64 17 ASP B N 1
ATOM 1817 C CA . ASP B 1 17 ? 261.100 -63.701 -62.920 1.00 130.48 17 ASP B CA 1
ATOM 1818 C C . ASP B 1 17 ? 260.112 -64.808 -63.279 1.00 123.12 17 ASP B C 1
ATOM 1819 O O . ASP B 1 17 ? 260.400 -65.668 -64.113 1.00 117.15 17 ASP B O 1
ATOM 1824 N N . ALA B 1 18 ? 258.945 -64.777 -62.644 1.00 120.94 18 ALA B N 1
ATOM 1825 C CA . ALA B 1 18 ? 257.904 -65.767 -62.895 1.00 114.57 18 ALA B CA 1
ATOM 1826 C C . ALA B 1 18 ? 256.537 -65.244 -62.471 1.00 109.83 18 ALA B C 1
ATOM 1827 O O . ALA B 1 18 ? 256.434 -64.329 -61.654 1.00 110.83 18 ALA B O 1
ATOM 1829 N N . ILE B 1 19 ? 255.488 -65.835 -63.031 1.00 106.11 19 ILE B N 1
ATOM 1830 C CA . ILE B 1 19 ? 254.126 -65.437 -62.705 1.00 106.39 19 ILE B CA 1
ATOM 1831 C C . ILE B 1 19 ? 253.562 -66.285 -61.574 1.00 114.74 19 ILE B C 1
ATOM 1832 O O . ILE B 1 19 ? 253.348 -67.488 -61.734 1.00 116.10 19 ILE B O 1
ATOM 1837 N N . ASP B 1 20 ? 253.332 -65.653 -60.429 1.00 120.50 20 ASP B N 1
ATOM 1838 C CA . ASP B 1 20 ? 252.709 -66.331 -59.304 1.00 125.11 20 ASP B CA 1
ATOM 1839 C C . ASP B 1 20 ? 251.200 -66.169 -59.395 1.00 121.45 20 ASP B C 1
ATOM 1840 O O . ASP B 1 20 ? 250.625 -65.247 -58.816 1.00 124.88 20 ASP B O 1
ATOM 1845 N N . ASP B 1 21 ? 250.565 -67.068 -60.135 1.00 115.47 21 ASP B N 1
ATOM 1846 C CA . ASP B 1 21 ? 249.119 -67.057 -60.270 1.00 113.81 21 ASP B CA 1
ATOM 1847 C C . ASP B 1 21 ? 248.612 -68.486 -60.394 1.00 112.27 21 ASP B C 1
ATOM 1848 O O . ASP B 1 21 ? 248.967 -69.202 -61.330 1.00 104.42 21 ASP B O 1
ATOM 1853 N N . LYS B 1 22 ? 247.786 -68.896 -59.437 1.00 120.81 22 LYS B N 1
ATOM 1854 C CA . LYS B 1 22 ? 247.208 -70.233 -59.445 1.00 120.04 22 LYS B CA 1
ATOM 1855 C C . LYS B 1 22 ? 246.240 -70.395 -60.616 1.00 120.13 22 LYS B C 1
ATOM 1856 O O . LYS B 1 22 ? 245.918 -71.510 -61.025 1.00 123.31 22 LYS B O 1
ATOM 1862 N N . THR B 1 23 ? 245.786 -69.266 -61.149 1.00 113.67 23 THR B N 1
ATOM 1863 C CA . THR B 1 23 ? 244.886 -69.250 -62.294 1.00 103.02 23 THR B CA 1
ATOM 1864 C C . THR B 1 23 ? 245.656 -69.365 -63.608 1.00 92.28 23 THR B C 1
ATOM 1865 O O . THR B 1 23 ? 245.293 -70.144 -64.490 1.00 87.66 23 THR B O 1
ATOM 1869 N N . TRP B 1 24 ? 246.726 -68.586 -63.721 1.00 83.29 24 TRP B N 1
ATOM 1870 C CA . TRP B 1 24 ? 247.529 -68.518 -64.939 1.00 78.36 24 TRP B CA 1
ATOM 1871 C C . TRP B 1 24 ? 248.238 -69.832 -65.265 1.00 80.72 24 TRP B C 1
ATOM 1872 O O . TRP B 1 24 ? 248.392 -70.188 -66.434 1.00 73.33 24 TRP B O 1
ATOM 1883 N N . SER B 1 25 ? 248.666 -70.549 -64.231 1.00 90.15 25 SER B N 1
ATOM 1884 C CA . SER B 1 25 ? 249.439 -71.775 -64.415 1.00 96.03 25 SER B CA 1
ATOM 1885 C C . SER B 1 25 ? 248.580 -72.940 -64.906 1.00 99.02 25 SER B C 1
ATOM 1886 O O . SER B 1 25 ? 249.097 -74.014 -65.214 1.00 81.61 25 SER B O 1
ATOM 1889 N N . LYS B 1 26 ? 247.271 -72.721 -64.982 1.00 102.25 26 LYS B N 1
ATOM 1890 C CA . LYS B 1 26 ? 246.342 -73.766 -65.398 1.00 102.21 26 LYS B CA 1
ATOM 1891 C C . LYS B 1 26 ? 246.465 -74.065 -66.892 1.00 98.39 26 LYS B C 1
ATOM 1892 O O . LYS B 1 26 ? 246.272 -75.202 -67.323 1.00 74.18 26 LYS B O 1
ATOM 1898 N N . LEU B 1 27 ? 246.794 -73.043 -67.677 1.00 91.32 27 LEU B N 1
ATOM 1899 C CA . LEU B 1 27 ? 246.938 -73.203 -69.122 1.00 83.17 27 LEU B CA 1
ATOM 1900 C C . LEU B 1 27 ? 248.305 -72.742 -69.621 1.00 81.28 27 LEU B C 1
ATOM 1901 O O . LEU B 1 27 ? 248.712 -73.076 -70.733 1.00 77.11 27 LEU B O 1
ATOM 1906 N N . PHE B 1 28 ? 249.011 -71.976 -68.795 1.00 83.17 28 PHE B N 1
ATOM 1907 C CA . PHE B 1 28 ? 250.267 -71.363 -69.215 1.00 82.70 28 PHE B CA 1
ATOM 1908 C C . PHE B 1 28 ? 251.440 -71.713 -68.302 1.00 88.88 28 PHE B C 1
ATOM 1909 O O . PHE B 1 28 ? 251.248 -72.017 -67.125 1.00 97.45 28 PHE B O 1
ATOM 1917 N N . PRO B 1 29 ? 252.666 -71.671 -68.851 1.00 83.58 29 PRO B N 1
ATOM 1918 C CA . PRO B 1 29 ? 253.880 -71.822 -68.043 1.00 83.02 29 PRO B CA 1
ATOM 1919 C C . PRO B 1 29 ? 254.141 -70.587 -67.185 1.00 83.45 29 PRO B C 1
ATOM 1920 O O . PRO B 1 29 ? 253.881 -69.468 -67.627 1.00 79.57 29 PRO B O 1
ATOM 1924 N N . SER B 1 30 ? 254.647 -70.789 -65.974 1.00 87.17 30 SER B N 1
ATOM 1925 C CA . SER B 1 30 ? 254.901 -69.679 -65.063 1.00 92.43 30 SER B CA 1
ATOM 1926 C C . SER B 1 30 ? 256.207 -68.965 -65.400 1.00 93.08 30 SER B C 1
ATOM 1927 O O . SER B 1 30 ? 256.447 -67.846 -64.949 1.00 93.66 30 SER B O 1
ATOM 1930 N N . ILE B 1 31 ? 257.048 -69.620 -66.194 1.00 92.46 31 ILE B N 1
ATOM 1931 C CA . ILE B 1 31 ? 258.307 -69.031 -66.634 1.00 92.60 31 ILE B CA 1
ATOM 1932 C C . ILE B 1 31 ? 258.395 -69.065 -68.157 1.00 89.68 31 ILE B C 1
ATOM 1933 O O . ILE B 1 31 ? 258.150 -70.100 -68.774 1.00 86.45 31 ILE B O 1
ATOM 1938 N N . VAL B 1 32 ? 258.730 -67.928 -68.759 1.00 92.42 32 VAL B N 1
ATOM 1939 C CA . VAL B 1 32 ? 258.781 -67.820 -70.214 1.00 93.82 32 VAL B CA 1
ATOM 1940 C C . VAL B 1 32 ? 260.077 -67.177 -70.701 1.00 97.44 32 VAL B C 1
ATOM 1941 O O . VAL B 1 32 ? 260.145 -66.679 -71.826 1.00 95.70 32 VAL B O 1
ATOM 1945 N N . SER B 1 33 ? 261.105 -67.196 -69.858 1.00 101.77 33 SER B N 1
ATOM 1946 C CA . SER B 1 33 ? 262.365 -66.530 -70.175 1.00 105.32 33 SER B CA 1
ATOM 1947 C C . SER B 1 33 ? 263.313 -67.402 -71.001 1.00 107.31 33 SER B C 1
ATOM 1948 O O . SER B 1 33 ? 264.105 -66.888 -71.787 1.00 111.11 33 SER B O 1
ATOM 1951 N N . ASP B 1 34 ? 263.238 -68.716 -70.817 1.00 106.41 34 ASP B N 1
ATOM 1952 C CA . ASP B 1 34 ? 264.096 -69.642 -71.554 1.00 106.03 34 ASP B CA 1
ATOM 1953 C C . ASP B 1 34 ? 263.455 -70.028 -72.891 1.00 98.86 34 ASP B C 1
ATOM 1954 O O . ASP B 1 34 ? 262.240 -69.906 -73.043 1.00 97.80 34 ASP B O 1
ATOM 1959 N N . PRO B 1 35 ? 264.270 -70.483 -73.866 1.00 94.68 35 PRO B N 1
ATOM 1960 C CA . PRO B 1 35 ? 263.770 -70.773 -75.217 1.00 91.36 35 PRO B CA 1
ATOM 1961 C C . PRO B 1 35 ? 262.585 -71.738 -75.267 1.00 89.53 35 PRO B C 1
ATOM 1962 O O . PRO B 1 35 ? 261.570 -71.417 -75.885 1.00 86.43 35 PRO B O 1
ATOM 1966 N N . ASP B 1 36 ? 262.714 -72.896 -74.626 1.00 95.03 36 ASP B N 1
ATOM 1967 C CA . ASP B 1 36 ? 261.684 -73.931 -74.702 1.00 95.16 36 ASP B CA 1
ATOM 1968 C C . ASP B 1 36 ? 260.331 -73.484 -74.135 1.00 94.70 36 ASP B C 1
ATOM 1969 O O . ASP B 1 36 ? 259.303 -73.658 -74.787 1.00 96.12 36 ASP B O 1
ATOM 1974 N N . ARG B 1 37 ? 260.326 -72.906 -72.936 1.00 93.58 37 ARG B N 1
ATOM 1975 C CA . ARG B 1 37 ? 259.079 -72.433 -72.336 1.00 91.84 37 ARG B CA 1
ATOM 1976 C C . ARG B 1 37 ? 258.562 -71.166 -73.015 1.00 88.79 37 ARG B C 1
ATOM 1977 O O . ARG B 1 37 ? 257.382 -70.836 -72.901 1.00 88.86 37 ARG B O 1
ATOM 1985 N N . SER B 1 38 ? 259.442 -70.452 -73.711 1.00 86.90 38 SER B N 1
ATOM 1986 C CA . SER B 1 38 ? 259.005 -69.321 -74.524 1.00 83.60 38 SER B CA 1
ATOM 1987 C C . SER B 1 38 ? 258.172 -69.845 -75.681 1.00 80.07 38 SER B C 1
ATOM 1988 O O . SER B 1 38 ? 257.077 -69.354 -75.955 1.00 77.52 38 SER B O 1
ATOM 1991 N N . SER B 1 39 ? 258.711 -70.855 -76.354 1.00 81.47 39 SER B N 1
ATOM 1992 C CA . SER B 1 39 ? 258.010 -71.522 -77.438 1.00 80.79 39 SER B CA 1
ATOM 1993 C C . SER B 1 39 ? 256.725 -72.163 -76.933 1.00 80.30 39 SER B C 1
ATOM 1994 O O . SER B 1 39 ? 255.681 -72.068 -77.578 1.00 78.15 39 SER B O 1
ATOM 1997 N N . ASN B 1 40 ? 256.812 -72.817 -75.778 1.00 85.46 40 ASN B N 1
ATOM 1998 C CA . ASN B 1 40 ? 255.647 -73.429 -75.154 1.00 91.73 40 ASN B CA 1
ATOM 1999 C C . ASN B 1 40 ? 254.549 -72.407 -74.903 1.00 91.18 40 ASN B C 1
ATOM 2000 O O . ASN B 1 40 ? 253.376 -72.671 -75.163 1.00 94.27 40 ASN B O 1
ATOM 2005 N N . PHE B 1 41 ? 254.936 -71.236 -74.407 1.00 86.73 41 PHE B N 1
ATOM 2006 C CA . PHE B 1 41 ? 253.973 -70.169 -74.177 1.00 80.38 41 PHE B CA 1
ATOM 2007 C C . PHE B 1 41 ? 253.329 -69.745 -75.485 1.00 75.58 41 PHE B C 1
ATOM 2008 O O . PHE B 1 41 ? 252.138 -69.448 -75.529 1.00 77.98 41 PHE B O 1
ATOM 2016 N N . MET B 1 42 ? 254.131 -69.703 -76.545 1.00 73.10 42 MET B N 1
ATOM 2017 C CA . MET B 1 42 ? 253.628 -69.352 -77.865 1.00 68.78 42 MET B CA 1
ATOM 2018 C C . MET B 1 42 ? 252.553 -70.333 -78.309 1.00 63.12 42 MET B C 1
ATOM 2019 O O . MET B 1 42 ? 251.530 -69.934 -78.858 1.00 59.89 42 MET B O 1
ATOM 2024 N N . ILE B 1 43 ? 252.790 -71.615 -78.056 1.00 64.38 43 ILE B N 1
ATOM 2025 C CA . ILE B 1 43 ? 251.827 -72.655 -78.395 1.00 68.45 43 ILE B CA 1
ATOM 2026 C C . ILE B 1 43 ? 250.510 -72.446 -77.654 1.00 75.20 43 ILE B C 1
ATOM 2027 O O . ILE B 1 43 ? 249.443 -72.390 -78.265 1.00 74.13 43 ILE B O 1
ATOM 2032 N N . ARG B 1 44 ? 250.598 -72.329 -76.332 1.00 83.05 44 ARG B N 1
ATOM 2033 C CA . ARG B 1 44 ? 249.420 -72.122 -75.492 1.00 83.87 44 ARG B CA 1
ATOM 2034 C C . ARG B 1 44 ? 248.711 -70.821 -75.857 1.00 80.50 44 ARG B C 1
ATOM 2035 O O . ARG B 1 44 ? 247.484 -70.731 -75.793 1.00 85.33 44 ARG B O 1
ATOM 2043 N N . ALA B 1 45 ? 249.495 -69.817 -76.241 1.00 70.09 45 ALA B N 1
ATOM 2044 C CA . ALA B 1 45 ? 248.951 -68.529 -76.655 1.00 63.06 45 ALA B CA 1
ATOM 2045 C C . ALA B 1 45 ? 248.082 -68.684 -77.895 1.00 62.67 45 ALA B C 1
ATOM 2046 O O . ALA B 1 45 ? 246.960 -68.186 -77.941 1.00 66.57 45 ALA B O 1
ATOM 2048 N N . ILE B 1 46 ? 248.616 -69.374 -78.898 1.00 60.87 46 ILE B N 1
ATOM 2049 C CA . ILE B 1 46 ? 247.887 -69.642 -80.133 1.00 56.73 46 ILE B CA 1
ATOM 2050 C C . ILE B 1 46 ? 246.574 -70.354 -79.833 1.00 53.90 46 ILE B C 1
ATOM 2051 O O . ILE B 1 46 ? 245.524 -69.994 -80.362 1.00 58.32 46 ILE B O 1
ATOM 2056 N N . TYR B 1 47 ? 246.647 -71.359 -78.967 1.00 48.94 47 TYR B N 1
ATOM 2057 C CA . TYR B 1 47 ? 245.479 -72.133 -78.567 1.00 48.35 47 TYR B CA 1
ATOM 2058 C C . TYR B 1 47 ? 244.397 -71.249 -77.959 1.00 52.67 47 TYR B C 1
ATOM 2059 O O . TYR B 1 47 ? 243.265 -71.215 -78.441 1.00 62.88 47 TYR B O 1
ATOM 2068 N N . VAL B 1 48 ? 244.757 -70.532 -76.900 1.00 50.03 48 VAL B N 1
ATOM 2069 C CA . VAL B 1 48 ? 243.808 -69.701 -76.168 1.00 50.23 48 VAL B CA 1
ATOM 2070 C C . VAL B 1 48 ? 243.212 -68.600 -77.038 1.00 54.83 48 VAL B C 1
ATOM 2071 O O . VAL B 1 48 ? 241.993 -68.464 -77.131 1.00 59.87 48 VAL B O 1
ATOM 2075 N N . VAL B 1 49 ? 244.079 -67.821 -77.676 1.00 56.19 49 VAL B N 1
ATOM 2076 C CA . VAL B 1 49 ? 243.644 -66.681 -78.477 1.00 61.37 49 VAL B CA 1
ATOM 2077 C C . VAL B 1 49 ? 242.718 -67.096 -79.618 1.00 54.18 49 VAL B C 1
ATOM 2078 O O . VAL B 1 49 ? 241.661 -66.501 -79.817 1.00 51.53 49 VAL B O 1
ATOM 2082 N N . PHE B 1 50 ? 243.110 -68.126 -80.360 1.00 53.61 50 PHE B N 1
ATOM 2083 C CA . PHE B 1 50 ? 242.326 -68.564 -81.512 1.00 50.35 50 PHE B CA 1
ATOM 2084 C C . PHE B 1 50 ? 241.021 -69.242 -81.110 1.00 48.60 50 PHE B C 1
ATOM 2085 O O . PHE B 1 50 ? 240.010 -69.098 -81.796 1.00 55.81 50 PHE B O 1
ATOM 2093 N N . SER B 1 51 ? 241.0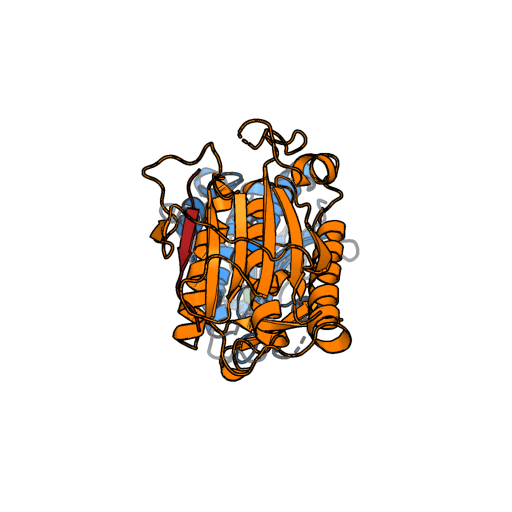38 -69.977 -80.002 1.00 39.73 51 SER B N 1
ATOM 2094 C CA . SER B 1 51 ? 239.817 -70.591 -79.494 1.00 39.99 51 SER B CA 1
ATOM 2095 C C . SER B 1 51 ? 238.832 -69.502 -79.077 1.00 44.50 51 SER B C 1
ATOM 2096 O O . SER B 1 51 ? 237.620 -69.649 -79.237 1.00 46.54 51 SER B O 1
ATOM 2099 N N . ALA B 1 52 ? 239.369 -68.404 -78.553 1.00 44.26 52 ALA B N 1
ATOM 2100 C CA . ALA B 1 52 ? 238.561 -67.246 -78.189 1.00 44.17 52 ALA B CA 1
ATOM 2101 C C . ALA B 1 52 ? 237.906 -66.633 -79.421 1.00 43.28 52 ALA B C 1
ATOM 2102 O O . ALA B 1 52 ? 236.700 -66.393 -79.439 1.00 47.58 52 ALA B O 1
ATOM 2104 N N . VAL B 1 53 ? 238.717 -66.385 -80.447 1.00 39.85 53 VAL B N 1
ATOM 2105 C CA . VAL B 1 53 ? 238.241 -65.843 -81.717 1.00 45.50 53 VAL B CA 1
ATOM 2106 C C . VAL B 1 53 ? 237.130 -66.707 -82.305 1.00 44.78 53 VAL B C 1
ATOM 2107 O O . VAL B 1 53 ? 236.134 -66.198 -82.822 1.00 48.06 53 VAL B O 1
ATOM 2111 N N . LEU B 1 54 ? 237.307 -68.020 -82.206 1.00 44.42 54 LEU B N 1
ATOM 2112 C CA . LEU B 1 54 ? 236.341 -68.974 -82.734 1.00 41.82 54 LEU B CA 1
ATOM 2113 C C . LEU B 1 54 ? 234.997 -68.901 -82.012 1.00 40.42 54 LEU B C 1
ATOM 2114 O O . LEU B 1 54 ? 233.944 -68.986 -82.640 1.00 42.33 54 LEU B O 1
ATOM 2119 N N . ARG B 1 55 ? 235.034 -68.741 -80.694 1.00 41.06 55 ARG B N 1
ATOM 2120 C CA . ARG B 1 55 ? 233.809 -68.713 -79.904 1.00 52.16 55 ARG B CA 1
ATOM 2121 C C . ARG B 1 55 ? 233.044 -67.407 -80.079 1.00 57.77 55 ARG B C 1
ATOM 2122 O O . ARG B 1 55 ? 231.836 -67.411 -80.321 1.00 62.46 55 ARG B O 1
ATOM 2130 N N . GLN B 1 56 ? 233.758 -66.294 -79.952 1.00 60.53 56 GLN B N 1
ATOM 2131 C CA . GLN B 1 56 ? 233.139 -64.974 -79.952 1.00 61.38 56 GLN B CA 1
ATOM 2132 C C . GLN B 1 56 ? 232.520 -64.612 -81.300 1.00 58.83 56 GLN B C 1
ATOM 2133 O O . GLN B 1 56 ? 231.398 -64.106 -81.353 1.00 62.29 56 GLN B O 1
ATOM 2139 N N . ARG B 1 57 ? 233.238 -64.880 -82.387 1.00 54.70 57 ARG B N 1
ATOM 2140 C CA . ARG B 1 57 ? 232.707 -64.623 -83.724 1.00 57.44 57 ARG B CA 1
ATOM 2141 C C . ARG B 1 57 ? 231.665 -65.668 -84.117 1.00 61.20 57 ARG B C 1
ATOM 2142 O O . ARG B 1 57 ? 231.161 -65.661 -85.241 1.00 60.94 57 ARG B O 1
ATOM 2150 N N . ASN B 1 58 ? 231.352 -66.556 -83.176 1.00 65.66 58 ASN B N 1
ATOM 2151 C CA . ASN B 1 58 ? 230.355 -67.605 -83.366 1.00 67.80 58 ASN B CA 1
ATOM 2152 C C . ASN B 1 58 ? 230.617 -68.451 -84.604 1.00 65.16 58 ASN B C 1
ATOM 2153 O O . ASN B 1 58 ? 229.695 -68.789 -85.346 1.00 71.77 58 ASN B O 1
ATOM 2158 N N . ILE B 1 59 ? 231.884 -68.781 -84.825 1.00 55.44 59 ILE B N 1
ATOM 2159 C CA . ILE B 1 59 ? 232.253 -69.725 -85.868 1.00 54.27 59 ILE B CA 1
ATOM 2160 C C . ILE B 1 59 ? 231.858 -71.123 -85.414 1.00 61.54 59 ILE B C 1
ATOM 2161 O O . ILE B 1 59 ? 231.343 -71.926 -86.192 1.00 67.21 59 ILE B O 1
ATOM 2166 N N . LEU B 1 60 ? 232.097 -71.398 -84.137 1.00 62.09 60 LEU B N 1
ATOM 2167 C CA . LEU B 1 60 ? 231.686 -72.654 -83.535 1.00 59.51 60 LEU B CA 1
ATOM 2168 C C . LEU B 1 60 ? 230.814 -72.407 -82.315 1.00 57.20 60 LEU B C 1
ATOM 2169 O O . LEU B 1 60 ? 231.033 -71.460 -81.564 1.00 59.23 60 LEU B O 1
ATOM 2174 N N . GLU B 1 61 ? 229.827 -73.273 -82.119 1.00 60.32 61 GLU B N 1
ATOM 2175 C CA . GLU B 1 61 ? 228.921 -73.157 -80.984 1.00 78.46 61 GLU B CA 1
ATOM 2176 C C . GLU B 1 61 ? 229.641 -73.319 -79.655 1.00 71.17 61 GLU B C 1
ATOM 2177 O O . GLU B 1 61 ? 230.776 -73.787 -79.601 1.00 72.02 61 GLU B O 1
ATOM 2183 N N . LYS B 1 62 ? 228.961 -72.929 -78.584 1.00 68.44 62 LYS B N 1
ATOM 2184 C CA . LYS B 1 62 ? 229.516 -73.007 -77.240 1.00 66.84 62 LYS B CA 1
ATOM 2185 C C . LYS B 1 62 ? 229.743 -74.448 -76.788 1.00 70.88 62 LYS B C 1
ATOM 2186 O O . LYS B 1 62 ? 230.533 -74.700 -75.878 1.00 75.79 62 LYS B O 1
ATOM 2192 N N . GLU B 1 63 ? 229.051 -75.389 -77.425 1.00 70.71 63 GLU B N 1
ATOM 2193 C CA . GLU B 1 63 ? 229.166 -76.800 -77.066 1.00 70.78 63 GLU B CA 1
ATOM 2194 C C . GLU B 1 63 ? 230.573 -77.340 -77.318 1.00 66.37 63 GLU B C 1
ATOM 2195 O O . GLU B 1 63 ? 231.024 -78.257 -76.632 1.00 68.92 63 GLU B O 1
ATOM 2201 N N . TYR B 1 64 ? 231.260 -76.762 -78.299 1.00 61.64 64 TYR B N 1
ATOM 2202 C CA . TYR B 1 64 ? 232.609 -77.189 -78.655 1.00 54.37 64 TYR B CA 1
ATOM 2203 C C . TYR B 1 64 ? 233.630 -76.687 -77.646 1.00 69.44 64 TYR B C 1
ATOM 2204 O O . TYR B 1 64 ? 234.736 -77.218 -77.548 1.00 73.47 64 TYR B O 1
ATOM 2213 N N . PHE B 1 65 ? 233.252 -75.659 -76.894 1.00 63.34 65 PHE B N 1
ATOM 2214 C CA . PHE B 1 65 ? 234.183 -75.000 -75.989 1.00 58.11 65 PHE B CA 1
ATOM 2215 C C . PHE B 1 65 ? 233.932 -75.335 -74.525 1.00 58.60 65 PHE B C 1
ATOM 2216 O O . PHE B 1 65 ? 232.957 -76.005 -74.180 1.00 65.87 65 PHE B O 1
ATOM 2224 N N . SER B 1 66 ? 234.830 -74.857 -73.671 1.00 59.11 66 SER B N 1
ATOM 2225 C CA . SER B 1 66 ? 234.695 -74.996 -72.229 1.00 63.48 66 SER B CA 1
ATOM 2226 C C . SER B 1 66 ? 235.204 -73.724 -71.561 1.00 87.08 66 SER B C 1
ATOM 2227 O O . SER B 1 66 ? 236.140 -73.092 -72.053 1.00 80.53 66 SER B O 1
ATOM 2230 N N . LYS B 1 67 ? 234.587 -73.344 -70.448 1.00 92.58 67 LYS B N 1
ATOM 2231 C CA . LYS B 1 67 ? 234.946 -72.104 -69.769 1.00 92.74 67 LYS B CA 1
ATOM 2232 C C . LYS B 1 67 ? 236.242 -72.249 -68.980 1.00 89.09 67 LYS B C 1
ATOM 2233 O O . LYS B 1 67 ? 236.423 -73.219 -68.233 1.00 93.09 67 LYS B O 1
ATOM 2239 N N . ASN B 1 68 ? 237.151 -71.292 -69.153 1.00 86.77 68 ASN B N 1
ATOM 2240 C CA . ASN B 1 68 ? 238.437 -71.323 -68.458 1.00 89.25 68 ASN B CA 1
ATOM 2241 C C . ASN B 1 68 ? 238.918 -69.940 -68.030 1.00 92.08 68 ASN B C 1
ATOM 2242 O O . ASN B 1 68 ? 238.445 -68.920 -68.538 1.00 88.51 68 ASN B O 1
ATOM 2247 N N . TYR B 1 69 ? 239.836 -69.919 -67.070 1.00 96.49 69 TYR B N 1
ATOM 2248 C CA . TYR B 1 69 ? 240.344 -68.680 -66.488 1.00 98.68 69 TYR B CA 1
ATOM 2249 C C . TYR B 1 69 ? 241.786 -68.384 -66.904 1.00 89.70 69 TYR B C 1
ATOM 2250 O O . TYR B 1 69 ? 242.684 -69.189 -66.659 1.00 89.95 69 TYR B O 1
ATOM 2259 N N . ILE B 1 70 ? 242.007 -67.230 -67.526 1.00 82.89 70 ILE B N 1
ATOM 2260 C CA . ILE B 1 70 ? 243.363 -66.763 -67.805 1.00 77.47 70 ILE B CA 1
ATOM 2261 C C . ILE B 1 70 ? 243.845 -65.940 -66.618 1.00 78.19 70 ILE B C 1
ATOM 2262 O O . ILE B 1 70 ? 245.032 -65.908 -66.292 1.00 78.99 70 ILE B O 1
ATOM 2267 N N . THR B 1 71 ? 242.890 -65.281 -65.975 1.00 76.17 71 THR B N 1
ATOM 2268 C CA . THR B 1 71 ? 243.130 -64.446 -64.809 1.00 80.69 71 THR B CA 1
ATOM 2269 C C . THR B 1 71 ? 241.846 -64.468 -63.987 1.00 85.03 71 THR B C 1
ATOM 2270 O O . THR B 1 71 ? 240.768 -64.658 -64.546 1.00 85.99 71 THR B O 1
ATOM 2274 N N . GLU B 1 72 ? 241.951 -64.306 -62.670 1.00 89.83 72 GLU B N 1
ATOM 2275 C CA . GLU B 1 72 ? 240.770 -64.232 -61.812 1.00 122.82 72 GLU B CA 1
ATOM 2276 C C . GLU B 1 72 ? 239.779 -63.175 -62.308 1.00 125.65 72 GLU B C 1
ATOM 2277 O O . GLU B 1 72 ? 238.576 -63.273 -62.061 1.00 126.39 72 GLU B O 1
ATOM 2283 N N . ASN B 1 73 ? 240.294 -62.170 -63.011 1.00 121.80 73 ASN B N 1
ATOM 2284 C CA . ASN B 1 73 ? 239.469 -61.088 -63.532 1.00 118.73 73 ASN B CA 1
ATOM 2285 C C . ASN B 1 73 ? 238.694 -61.483 -64.790 1.00 110.74 73 ASN B C 1
ATOM 2286 O O . ASN B 1 73 ? 237.498 -61.211 -64.895 1.00 114.10 73 ASN B O 1
ATOM 2291 N N . LEU B 1 74 ? 239.368 -62.126 -65.740 1.00 100.18 74 LEU B N 1
ATOM 2292 C CA . LEU B 1 74 ? 238.740 -62.431 -67.024 1.00 89.80 74 LEU B CA 1
ATOM 2293 C C . LEU B 1 74 ? 238.667 -63.925 -67.334 1.00 84.27 74 LEU B C 1
ATOM 2294 O O . LEU B 1 74 ? 239.544 -64.699 -66.953 1.00 77.91 74 LEU B O 1
ATOM 2299 N N . SER B 1 75 ? 237.616 -64.314 -68.048 1.00 86.92 75 SER B N 1
ATOM 2300 C CA . SER B 1 75 ? 237.446 -65.695 -68.479 1.00 86.82 75 SER B CA 1
ATOM 2301 C C . SER B 1 75 ? 237.409 -65.783 -70.000 1.00 80.28 75 SER B C 1
ATOM 2302 O O . SER B 1 75 ? 237.308 -64.767 -70.688 1.00 78.82 75 SER B O 1
ATOM 2305 N N . CYS B 1 76 ? 237.488 -67.003 -70.520 1.00 76.86 76 CYS B N 1
ATOM 2306 C CA . CYS B 1 76 ? 237.419 -67.225 -71.958 1.00 71.42 76 CYS B CA 1
ATOM 2307 C C . CYS B 1 76 ? 236.965 -68.645 -72.267 1.00 74.93 76 CYS B C 1
ATOM 2308 O O . CYS B 1 76 ? 237.119 -69.550 -71.447 1.00 77.72 76 CYS B O 1
ATOM 2311 N N . MET B 1 77 ? 236.402 -68.831 -73.455 1.00 73.95 77 MET B N 1
ATOM 2312 C CA . MET B 1 77 ? 235.965 -70.146 -73.897 1.00 69.67 77 MET B CA 1
ATOM 2313 C C . MET B 1 77 ? 237.038 -70.792 -74.763 1.00 73.14 77 MET B C 1
ATOM 2314 O O . MET B 1 77 ? 237.411 -70.259 -75.810 1.00 77.31 77 MET B O 1
ATOM 2319 N N . THR B 1 78 ? 237.537 -71.940 -74.320 1.00 68.39 78 THR B N 1
ATOM 2320 C CA . THR B 1 78 ? 238.592 -72.639 -75.041 1.00 61.12 78 THR B CA 1
ATOM 2321 C C . THR B 1 78 ? 238.089 -73.969 -75.587 1.00 54.82 78 THR B C 1
ATOM 2322 O O . THR B 1 78 ? 237.220 -74.603 -74.987 1.00 53.18 78 THR B O 1
ATOM 2326 N N . LEU B 1 79 ? 238.642 -74.381 -76.725 1.00 52.38 79 LEU B N 1
ATOM 2327 C CA . LEU B 1 79 ? 238.238 -75.615 -77.396 1.00 56.29 79 LEU B CA 1
ATOM 2328 C C . LEU B 1 79 ? 238.330 -76.832 -76.478 1.00 65.41 79 LEU B C 1
ATOM 2329 O O . LEU B 1 79 ? 239.392 -77.134 -75.935 1.00 68.79 79 LEU B O 1
ATOM 2334 N N . SER B 1 80 ? 237.207 -77.524 -76.312 1.00 71.12 80 SER B N 1
ATOM 2335 C CA . SER B 1 80 ? 237.145 -78.705 -75.456 1.00 75.47 80 SER B CA 1
ATOM 2336 C C . SER B 1 80 ? 237.578 -79.958 -76.210 1.00 77.93 80 SER B C 1
ATOM 2337 O O . SER B 1 80 ? 237.066 -80.253 -77.289 1.00 80.81 80 SER B O 1
ATOM 2340 N N . PHE B 1 81 ? 238.520 -80.697 -75.633 1.00 77.50 81 PHE B N 1
ATOM 2341 C CA . PHE B 1 81 ? 239.079 -81.875 -76.287 1.00 79.44 81 PHE B CA 1
ATOM 2342 C C . PHE B 1 81 ? 238.132 -83.070 -76.229 1.00 84.99 81 PHE B C 1
ATOM 2343 O O . PHE B 1 81 ? 238.238 -83.991 -77.039 1.00 88.87 81 PHE B O 1
ATOM 2351 N N . LYS B 1 82 ? 237.212 -83.051 -75.270 1.00 87.03 82 LYS B N 1
ATOM 2352 C CA . LYS B 1 82 ? 236.218 -84.111 -75.142 1.00 91.12 82 LYS B CA 1
ATOM 2353 C C . LYS B 1 82 ? 235.365 -84.192 -76.402 1.00 89.12 82 LYS B C 1
ATOM 2354 O O . LYS B 1 82 ? 234.945 -85.274 -76.812 1.00 92.87 82 LYS B O 1
ATOM 2360 N N . ASN B 1 83 ? 235.116 -83.039 -77.014 1.00 83.32 83 ASN B N 1
ATOM 2361 C CA . ASN B 1 83 ? 234.461 -82.991 -78.313 1.00 81.34 83 ASN B CA 1
ATOM 2362 C C . ASN B 1 83 ? 235.458 -83.368 -79.401 1.00 74.20 83 ASN B C 1
ATOM 2363 O O . ASN B 1 83 ? 236.563 -82.826 -79.451 1.00 67.26 83 ASN B O 1
ATOM 2368 N N . LEU B 1 84 ? 235.064 -84.297 -80.266 1.00 78.44 84 LEU B N 1
ATOM 2369 C CA . LEU B 1 84 ? 235.953 -84.826 -81.298 1.00 77.93 84 LEU B CA 1
ATOM 2370 C C . LEU B 1 84 ? 236.448 -83.755 -82.266 1.00 74.63 84 LEU B C 1
ATOM 2371 O O . LEU B 1 84 ? 237.648 -83.633 -82.506 1.00 76.99 84 LEU B O 1
ATOM 2376 N N . ARG B 1 85 ? 235.519 -82.986 -82.823 1.00 71.63 85 ARG B N 1
ATOM 2377 C CA . ARG B 1 85 ? 235.866 -81.977 -83.817 1.00 71.01 85 ARG B CA 1
ATOM 2378 C C . ARG B 1 85 ? 236.743 -80.871 -83.236 1.00 68.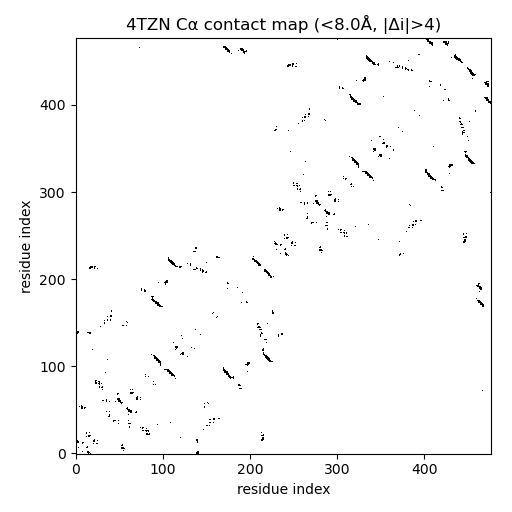42 85 ARG B C 1
ATOM 2379 O O . ARG B 1 85 ? 237.739 -80.476 -83.843 1.00 61.67 85 ARG B O 1
ATOM 2387 N N . ALA B 1 86 ? 236.365 -80.373 -82.063 1.00 73.87 86 ALA B N 1
ATOM 2388 C CA . ALA B 1 86 ? 237.139 -79.339 -81.387 1.00 73.90 86 ALA B CA 1
ATOM 2389 C C . ALA B 1 86 ? 238.538 -79.849 -81.052 1.00 73.61 86 ALA B C 1
ATOM 2390 O O . ALA B 1 86 ? 239.504 -79.086 -81.047 1.00 70.90 86 ALA B O 1
ATOM 2392 N N . HIS B 1 87 ? 238.636 -81.146 -80.780 1.00 77.92 87 HIS B N 1
ATOM 2393 C CA . HIS B 1 87 ? 239.922 -81.788 -80.537 1.00 80.62 87 HIS B CA 1
ATOM 2394 C C . HIS B 1 87 ? 240.786 -81.769 -81.794 1.00 78.89 87 HIS B C 1
ATOM 2395 O O . HIS B 1 87 ? 242.000 -81.581 -81.719 1.00 79.52 87 HIS B O 1
ATOM 2402 N N . GLN B 1 88 ? 240.150 -81.968 -82.946 1.00 74.15 88 GLN B N 1
ATOM 2403 C CA . GLN B 1 88 ? 240.848 -81.953 -84.229 1.00 65.68 88 GLN B CA 1
ATOM 2404 C C . GLN B 1 88 ? 241.447 -80.580 -84.507 1.00 60.44 88 GLN B C 1
ATOM 2405 O O . GLN B 1 88 ? 242.609 -80.462 -84.887 1.00 48.35 88 GLN B O 1
ATOM 2411 N N . ILE B 1 89 ? 240.635 -79.546 -84.316 1.00 56.34 89 ILE B N 1
ATOM 2412 C CA . ILE B 1 89 ? 241.062 -78.169 -84.531 1.00 50.60 89 ILE B CA 1
ATOM 2413 C C . ILE B 1 89 ? 242.166 -77.781 -83.555 1.00 53.59 89 ILE B C 1
ATOM 2414 O O . ILE B 1 89 ? 243.141 -77.131 -83.929 1.00 55.29 89 ILE B O 1
ATOM 2419 N N . ALA B 1 90 ? 242.006 -78.187 -82.301 1.00 57.55 90 ALA B N 1
ATOM 2420 C CA . ALA B 1 90 ? 243.015 -77.917 -81.286 1.00 62.98 90 ALA B CA 1
ATOM 2421 C C . ALA B 1 90 ? 244.303 -78.658 -81.620 1.00 69.47 90 ALA B C 1
ATOM 2422 O O . ALA B 1 90 ? 245.401 -78.177 -81.333 1.00 70.38 90 ALA B O 1
ATOM 2424 N N . GLN B 1 91 ? 244.159 -79.827 -82.237 1.00 76.99 91 GLN B N 1
ATOM 2425 C CA . GLN B 1 91 ? 245.309 -80.614 -82.664 1.00 78.75 91 GLN B CA 1
ATOM 2426 C C . GLN B 1 91 ? 246.080 -79.863 -83.750 1.00 75.53 91 GLN B C 1
ATOM 2427 O O . GLN B 1 91 ? 247.310 -79.853 -83.756 1.00 75.81 91 GLN B O 1
ATOM 2433 N N . LEU B 1 92 ? 245.342 -79.236 -84.663 1.00 70.38 92 LEU B N 1
ATOM 2434 C CA . LEU B 1 92 ? 245.926 -78.364 -85.682 1.00 67.57 92 LEU B CA 1
ATOM 2435 C C . LEU B 1 92 ? 246.767 -77.265 -85.058 1.00 67.13 92 LEU B C 1
ATOM 2436 O O . LEU B 1 92 ? 247.967 -77.159 -85.308 1.00 65.42 92 LEU B O 1
ATOM 2441 N N . LEU B 1 93 ? 246.102 -76.439 -84.257 1.00 70.28 93 LEU B N 1
ATOM 2442 C CA . LEU B 1 93 ? 246.728 -75.325 -83.556 1.00 73.26 93 LEU B CA 1
ATOM 2443 C C . LEU B 1 93 ? 247.947 -75.765 -82.756 1.00 70.05 93 LEU B C 1
ATOM 2444 O O . LEU B 1 93 ? 248.902 -75.004 -82.593 1.00 69.12 93 LEU B O 1
ATOM 2449 N N . ARG B 1 94 ? 247.908 -76.996 -82.256 1.00 68.95 94 ARG B N 1
ATOM 2450 C CA . ARG B 1 94 ? 249.024 -77.542 -81.501 1.00 70.15 94 ARG B CA 1
ATOM 2451 C C . ARG B 1 94 ? 250.208 -77.806 -82.424 1.00 75.76 94 ARG B C 1
ATOM 2452 O O . ARG B 1 94 ? 251.348 -77.479 -82.096 1.00 77.00 94 ARG B O 1
ATOM 2460 N N . ALA B 1 95 ? 249.928 -78.397 -83.582 1.00 78.56 95 ALA B N 1
ATOM 2461 C CA . ALA B 1 95 ? 250.962 -78.676 -84.574 1.00 74.28 95 ALA B CA 1
ATOM 2462 C C . ALA B 1 95 ? 251.599 -77.381 -85.068 1.00 65.67 95 ALA B C 1
ATOM 2463 O O . ALA B 1 95 ? 252.822 -77.275 -85.165 1.00 62.88 95 ALA B O 1
ATOM 2465 N N . ALA B 1 96 ? 250.756 -76.399 -85.373 1.00 61.09 96 ALA B N 1
ATOM 2466 C CA . ALA B 1 96 ? 251.221 -75.086 -85.805 1.00 60.25 96 ALA B CA 1
ATOM 2467 C C . ALA B 1 96 ? 252.076 -74.435 -84.725 1.00 58.65 96 ALA B C 1
ATOM 2468 O O . ALA B 1 96 ? 253.104 -73.826 -85.016 1.00 56.50 96 ALA B O 1
ATOM 2470 N N . GLY B 1 97 ? 251.647 -74.575 -83.476 1.00 61.23 97 GLY B N 1
ATOM 2471 C CA . GLY B 1 97 ? 252.393 -74.041 -82.352 1.00 61.53 97 GLY B CA 1
ATOM 2472 C C . GLY B 1 97 ? 253.734 -74.728 -82.190 1.00 64.92 97 GLY B C 1
ATOM 2473 O O . GLY B 1 97 ? 254.725 -74.097 -81.823 1.00 63.24 97 GLY B O 1
ATOM 2474 N N . ASP B 1 98 ? 253.764 -76.028 -82.471 1.00 74.84 98 ASP B N 1
ATOM 2475 C CA . ASP B 1 98 ? 254.990 -76.813 -82.363 1.00 85.19 98 ASP B CA 1
ATOM 2476 C C . ASP B 1 98 ? 256.014 -76.406 -83.416 1.00 77.82 98 ASP B C 1
ATOM 2477 O O . ASP B 1 98 ? 257.211 -76.643 -83.254 1.00 76.95 98 ASP B O 1
ATOM 2482 N N . ALA B 1 99 ? 255.538 -75.791 -84.493 1.00 72.73 99 ALA B N 1
ATOM 2483 C CA . ALA B 1 99 ? 256.408 -75.378 -85.589 1.00 71.74 99 ALA B CA 1
ATOM 2484 C C . ALA B 1 99 ? 257.331 -74.233 -85.184 1.00 70.72 99 ALA B C 1
ATOM 2485 O O . ALA B 1 99 ? 258.331 -73.965 -85.850 1.00 74.21 99 ALA B O 1
ATOM 2487 N N . THR B 1 100 ? 256.992 -73.567 -84.085 1.00 67.98 100 THR B N 1
ATOM 2488 C CA . THR B 1 100 ? 257.745 -72.409 -83.619 1.00 69.03 100 THR B CA 1
ATOM 2489 C C . THR B 1 100 ? 259.013 -72.799 -82.861 1.00 76.86 100 THR B C 1
ATOM 2490 O O . THR B 1 100 ? 259.896 -71.967 -82.651 1.00 81.30 100 THR B O 1
ATOM 2494 N N . LYS B 1 101 ? 259.100 -74.061 -82.447 1.00 82.30 101 LYS B N 1
ATOM 2495 C CA . LYS B 1 101 ? 260.246 -74.534 -81.672 1.00 90.68 101 LYS B CA 1
ATOM 2496 C C . LYS B 1 101 ? 261.551 -74.447 -82.456 1.00 92.45 101 LYS B C 1
ATOM 2497 O O . LYS B 1 101 ? 262.593 -74.089 -81.909 1.00 92.90 101 LYS B O 1
ATOM 2503 N N . ASP B 1 102 ? 261.483 -74.776 -83.741 1.00 97.31 102 ASP B N 1
ATOM 2504 C CA . ASP B 1 102 ? 262.679 -74.888 -84.572 1.00 104.93 102 ASP B CA 1
ATOM 2505 C C . ASP B 1 102 ? 263.406 -73.557 -84.875 1.00 102.17 102 ASP B C 1
ATOM 2506 O O . ASP B 1 102 ? 264.624 -73.504 -84.705 1.00 107.35 102 ASP B O 1
ATOM 2511 N N . GLY B 1 103 ? 262.724 -72.492 -85.314 1.00 92.41 103 GLY B N 1
ATOM 2512 C CA . GLY B 1 103 ? 261.299 -72.441 -85.607 1.00 85.50 103 GLY B CA 1
ATOM 2513 C C . GLY B 1 103 ? 261.060 -72.175 -87.080 1.00 84.64 103 GLY B C 1
ATOM 2514 O O . GLY B 1 103 ? 261.846 -71.485 -87.728 1.00 87.22 103 GLY B O 1
ATOM 2515 N N . PHE B 1 104 ? 259.969 -72.717 -87.611 1.00 81.88 104 PHE B N 1
ATOM 2516 C CA . PHE B 1 104 ? 259.711 -72.652 -89.045 1.00 81.53 104 PHE B CA 1
ATOM 2517 C C . PHE B 1 104 ? 258.415 -71.925 -89.391 1.00 81.61 104 PHE B C 1
ATOM 2518 O O . PHE B 1 104 ? 258.088 -71.758 -90.566 1.00 84.71 104 PHE B O 1
ATOM 2526 N N . LEU B 1 105 ? 257.679 -71.494 -88.372 1.00 78.37 105 LEU B N 1
ATOM 2527 C CA . LEU B 1 105 ? 256.390 -70.846 -88.595 1.00 72.50 105 LEU B CA 1
ATOM 2528 C C . LEU B 1 105 ? 256.533 -69.339 -88.770 1.00 68.87 105 LEU B C 1
ATOM 2529 O O . LEU B 1 105 ? 257.139 -68.660 -87.943 1.00 70.85 105 LEU B O 1
ATOM 2534 N N . LYS B 1 106 ? 255.965 -68.823 -89.855 1.00 67.73 106 LYS B N 1
ATOM 2535 C CA . LYS B 1 106 ? 256.033 -67.401 -90.162 1.00 68.23 106 LYS B CA 1
ATOM 2536 C C . LYS B 1 106 ? 254.744 -66.695 -89.758 1.00 64.34 106 LYS B C 1
ATOM 2537 O O . LYS B 1 106 ? 254.772 -65.642 -89.121 1.00 63.03 106 LYS B O 1
ATOM 2543 N N . GLU B 1 107 ? 253.616 -67.288 -90.133 1.00 63.45 107 GLU B N 1
ATOM 2544 C CA . GLU B 1 107 ? 252.307 -66.743 -89.798 1.00 67.80 107 GLU B CA 1
ATOM 2545 C C . GLU B 1 107 ? 251.239 -67.826 -89.845 1.00 72.70 107 GLU B C 1
ATOM 2546 O O . GLU B 1 107 ? 251.236 -68.656 -90.749 1.00 78.58 107 GLU B O 1
ATOM 2552 N N . ILE B 1 108 ? 250.344 -67.825 -88.862 1.00 70.67 108 ILE B N 1
ATOM 2553 C CA . ILE B 1 108 ? 249.154 -68.667 -88.914 1.00 68.76 108 ILE B CA 1
ATOM 2554 C C . ILE B 1 108 ? 247.913 -67.781 -88.838 1.00 63.04 108 ILE B C 1
ATOM 2555 O O . ILE B 1 108 ? 247.836 -66.871 -88.012 1.00 64.58 108 ILE B O 1
ATOM 2560 N N . SER B 1 109 ? 246.94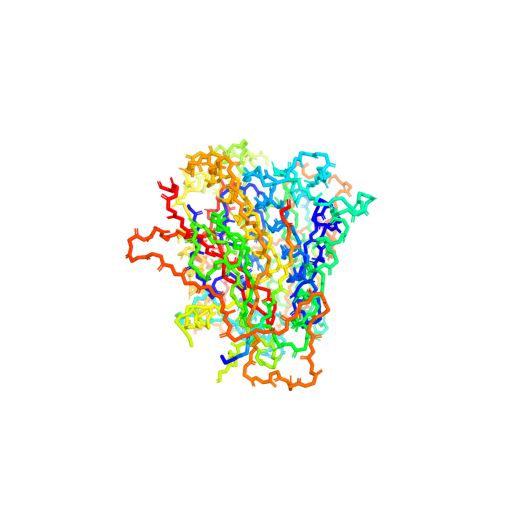7 -68.034 -89.715 1.00 57.43 109 SER B N 1
ATOM 2561 C CA . SER B 1 109 ? 245.775 -67.174 -89.801 1.00 54.57 109 SER B CA 1
ATOM 2562 C C . SER B 1 109 ? 244.468 -67.951 -89.882 1.00 54.96 109 SER B C 1
ATOM 2563 O O . SER B 1 109 ? 244.357 -68.931 -90.617 1.00 59.30 109 SER B O 1
ATOM 2566 N N . LEU B 1 110 ? 243.484 -67.503 -89.110 1.00 52.36 110 LEU B N 1
ATOM 2567 C CA . LEU B 1 110 ? 242.117 -67.977 -89.255 1.00 53.43 110 LEU B CA 1
ATOM 2568 C C . LEU B 1 110 ? 241.449 -67.159 -90.350 1.00 53.48 110 LEU B C 1
ATOM 2569 O O . LEU B 1 110 ? 241.277 -65.949 -90.213 1.00 65.53 110 LEU B O 1
ATOM 2574 N N . VAL B 1 111 ? 241.081 -67.821 -91.440 1.00 43.69 111 VAL B N 1
ATOM 2575 C CA . VAL B 1 111 ? 240.639 -67.121 -92.639 1.00 45.32 111 VAL B CA 1
ATOM 2576 C C . VAL B 1 111 ? 239.201 -67.472 -93.013 1.00 46.77 111 VAL B C 1
ATOM 2577 O O . VAL B 1 111 ? 238.870 -68.643 -93.195 1.00 49.41 111 VAL B O 1
ATOM 2581 N N . VAL B 1 112 ? 238.350 -66.456 -93.126 1.00 44.85 112 VAL B N 1
ATOM 2582 C CA . VAL B 1 112 ? 236.939 -66.676 -93.431 1.00 51.82 112 VAL B CA 1
ATOM 2583 C C . VAL B 1 112 ? 236.568 -66.155 -94.818 1.00 50.64 112 VAL B C 1
ATOM 2584 O O . VAL B 1 112 ? 236.747 -64.978 -95.121 1.00 46.73 112 VAL B O 1
ATOM 2588 N N . THR B 1 113 ? 236.049 -67.044 -95.657 1.00 56.92 113 THR B N 1
ATOM 2589 C CA . THR B 1 113 ? 235.640 -66.676 -97.008 1.00 59.34 113 THR B CA 1
ATOM 2590 C C . THR B 1 113 ? 234.176 -67.027 -97.262 1.00 66.82 113 THR B C 1
ATOM 2591 O O . THR B 1 113 ? 233.586 -67.827 -96.535 1.00 64.28 113 THR B O 1
ATOM 2595 N N . GLU B 1 114 ? 233.590 -66.413 -98.286 1.00 71.85 114 GLU B N 1
ATOM 2596 C CA . GLU B 1 114 ? 232.203 -66.683 -98.649 1.00 76.97 114 GLU B CA 1
ATOM 2597 C C . GLU B 1 114 ? 232.059 -68.112 -99.154 1.00 74.44 114 GLU B C 1
ATOM 2598 O O . GLU B 1 114 ? 231.170 -68.850 -98.728 1.00 74.49 114 GLU B O 1
ATOM 2604 N N . HIS B 1 115 ? 232.944 -68.493 -100.069 1.00 76.04 115 HIS B N 1
ATOM 2605 C CA . HIS B 1 115 ? 232.913 -69.820 -100.667 1.00 81.06 115 HIS B CA 1
ATOM 2606 C C . HIS B 1 115 ? 234.172 -70.605 -100.314 1.00 74.80 115 HIS B C 1
ATOM 2607 O O . HIS B 1 115 ? 235.242 -70.026 -100.121 1.00 71.65 115 HIS B O 1
ATOM 2614 N N . ASP B 1 116 ? 234.037 -71.924 -100.232 1.00 74.36 116 ASP B N 1
ATOM 2615 C CA . ASP B 1 116 ? 235.158 -72.792 -99.895 1.00 71.47 116 ASP B CA 1
ATOM 2616 C C . ASP B 1 116 ? 236.205 -72.810 -101.003 1.00 70.49 116 ASP B C 1
ATOM 2617 O O . ASP B 1 116 ? 235.897 -73.105 -102.158 1.00 74.65 116 ASP B O 1
ATOM 2622 N N . GLY B 1 117 ? 237.443 -72.491 -100.642 1.00 65.85 117 GLY B N 1
ATOM 2623 C CA . GLY B 1 117 ? 238.543 -72.523 -101.588 1.00 67.38 117 GLY B CA 1
ATOM 2624 C C . GLY B 1 117 ? 238.985 -71.152 -102.058 1.00 68.21 117 GLY B C 1
ATOM 2625 O O . GLY B 1 117 ? 239.968 -71.030 -102.790 1.00 74.27 117 GLY B O 1
ATOM 2626 N N . ASP B 1 118 ? 238.262 -70.117 -101.642 1.00 67.64 118 ASP B N 1
ATOM 2627 C CA . ASP B 1 118 ? 238.584 -68.751 -102.044 1.00 71.32 118 ASP B CA 1
ATOM 2628 C C . ASP B 1 118 ? 239.930 -68.303 -101.487 1.00 74.31 118 ASP B C 1
ATOM 2629 O O . ASP B 1 118 ? 240.289 -68.639 -100.360 1.00 71.67 118 ASP B O 1
ATOM 2634 N N . VAL B 1 119 ? 240.672 -67.544 -102.288 1.00 79.99 119 VAL B N 1
ATOM 2635 C CA . VAL B 1 119 ? 241.953 -67.002 -101.852 1.00 81.60 119 VAL B CA 1
ATOM 2636 C C . VAL B 1 119 ? 241.769 -65.572 -101.357 1.00 72.08 119 VAL B C 1
ATOM 2637 O O . VAL B 1 119 ? 242.646 -65.015 -100.700 1.00 66.66 119 VAL B O 1
ATOM 2641 N N . GLU B 1 120 ? 240.622 -64.982 -101.678 1.00 74.35 120 GLU B N 1
ATOM 2642 C CA . GLU B 1 120 ? 240.291 -63.653 -101.183 1.00 76.01 120 GLU B CA 1
ATOM 2643 C C . GLU B 1 120 ? 239.322 -63.758 -100.014 1.00 71.81 120 GLU B C 1
ATOM 2644 O O . GLU B 1 120 ? 238.176 -64.177 -100.176 1.00 74.83 120 GLU B O 1
ATOM 2650 N N . ALA B 1 121 ? 239.795 -63.372 -98.836 1.00 63.09 121 ALA B N 1
ATOM 2651 C CA . ALA B 1 121 ? 239.023 -63.520 -97.611 1.00 59.47 121 ALA B CA 1
ATOM 2652 C C . ALA B 1 121 ? 238.064 -62.361 -97.388 1.00 64.34 121 ALA B C 1
ATOM 2653 O O . ALA B 1 121 ? 238.171 -61.316 -98.027 1.00 70.82 121 ALA B O 1
ATOM 2655 N N . ILE B 1 122 ? 237.121 -62.560 -96.473 1.00 65.91 122 ILE B N 1
ATOM 2656 C CA . ILE B 1 122 ? 236.237 -61.487 -96.047 1.00 67.18 122 ILE B CA 1
ATOM 2657 C C . ILE B 1 122 ? 236.542 -61.150 -94.593 1.00 60.70 122 ILE B C 1
ATOM 2658 O O . ILE B 1 122 ? 236.115 -60.116 -94.080 1.00 62.32 122 ILE B O 1
ATOM 2663 N N . GLU B 1 123 ? 237.290 -62.034 -93.938 1.00 52.76 123 GLU B N 1
ATOM 2664 C CA . GLU B 1 123 ? 237.758 -61.798 -92.577 1.00 51.26 123 GLU B CA 1
ATOM 2665 C C . GLU B 1 123 ? 238.999 -62.635 -92.266 1.00 54.65 123 GLU B C 1
ATOM 2666 O O . GLU B 1 123 ? 239.074 -63.813 -92.625 1.00 57.51 123 GLU B O 1
ATOM 2672 N N . VAL B 1 124 ? 239.976 -62.012 -91.609 1.00 53.50 124 VAL B N 1
ATOM 2673 C CA . VAL B 1 124 ? 241.242 -62.667 -91.291 1.00 50.72 124 VAL B CA 1
ATOM 2674 C C . VAL B 1 124 ? 241.737 -62.308 -89.894 1.00 45.89 124 VAL B C 1
ATOM 2675 O O . VAL B 1 124 ? 241.890 -61.132 -89.565 1.00 48.37 124 VAL B O 1
ATOM 2679 N N . PHE B 1 125 ? 241.986 -63.327 -89.078 1.00 47.11 125 PHE B N 1
ATOM 2680 C CA . PHE B 1 125 ? 242.666 -63.144 -87.800 1.00 49.75 125 PHE B CA 1
ATOM 2681 C C . PHE B 1 125 ? 244.062 -63.752 -87.889 1.00 52.38 125 PHE B C 1
ATOM 2682 O O . PHE B 1 125 ? 244.218 -64.972 -87.862 1.00 51.50 125 PHE B O 1
ATOM 2690 N N . SER B 1 126 ? 245.075 -62.897 -87.998 1.00 55.37 126 SER B N 1
ATOM 2691 C CA . SER B 1 126 ? 246.428 -63.354 -88.300 1.00 56.70 126 SER B CA 1
ATOM 2692 C C . SER B 1 126 ? 247.392 -63.240 -87.123 1.00 67.84 126 SER B C 1
ATOM 2693 O O . SER B 1 126 ? 247.367 -62.264 -86.375 1.00 77.66 126 SER B O 1
ATOM 2696 N N . MET B 1 127 ? 248.245 -64.248 -86.974 1.00 66.60 127 MET B N 1
ATOM 2697 C CA . MET B 1 127 ? 249.322 -64.218 -85.993 1.00 62.03 127 MET B CA 1
ATOM 2698 C C . MET B 1 127 ? 250.669 -64.369 -86.691 1.00 66.10 127 MET B C 1
ATOM 2699 O O . MET B 1 127 ? 250.925 -65.378 -87.342 1.00 64.69 127 MET B O 1
ATOM 2704 N N . LYS B 1 128 ? 251.526 -63.362 -86.554 1.00 70.34 128 LYS B N 1
ATOM 2705 C CA . LYS B 1 128 ? 252.822 -63.364 -87.226 1.00 71.44 128 LYS B CA 1
ATOM 2706 C C . LYS B 1 128 ? 253.966 -63.476 -86.225 1.00 74.13 128 LYS B C 1
ATOM 2707 O O . LYS B 1 128 ? 253.947 -62.835 -85.176 1.00 74.53 128 LYS B O 1
ATOM 2713 N N . PHE B 1 129 ? 254.964 -64.289 -86.558 1.00 74.39 129 PHE B N 1
ATOM 2714 C CA . PHE B 1 129 ? 255.992 -64.660 -85.588 1.00 72.62 129 PHE B CA 1
ATOM 2715 C C . PHE B 1 129 ? 257.380 -64.139 -85.924 1.00 70.40 129 PHE B C 1
ATOM 2716 O O . PHE B 1 129 ? 257.716 -63.924 -87.087 1.00 68.22 129 PHE B O 1
ATOM 2724 N N . ILE B 1 130 ? 258.184 -63.942 -84.884 1.00 73.56 130 ILE B N 1
ATOM 2725 C CA . ILE B 1 130 ? 259.547 -63.458 -85.043 1.00 75.76 130 ILE B CA 1
ATOM 2726 C C . ILE B 1 130 ? 260.470 -64.207 -84.080 1.00 77.23 130 ILE B C 1
ATOM 2727 O O . ILE B 1 130 ? 260.150 -64.396 -82.904 1.00 77.60 130 ILE B O 1
ATOM 2732 N N . TYR B 1 131 ? 261.607 -64.657 -84.598 1.00 78.61 131 TYR B N 1
ATOM 2733 C CA . TYR B 1 131 ? 262.523 -65.480 -83.825 1.00 82.92 131 TYR B CA 1
ATOM 2734 C C . TYR B 1 131 ? 263.803 -64.729 -83.476 1.00 85.63 131 TYR B C 1
ATOM 2735 O O . TYR B 1 131 ? 264.479 -64.179 -84.344 1.00 86.95 131 TYR B O 1
ATOM 2744 N N . PHE B 1 132 ? 264.111 -64.702 -82.184 1.00 86.95 132 PHE B N 1
ATOM 2745 C CA . PHE B 1 132 ? 265.284 -64.011 -81.674 1.00 92.11 132 PHE B CA 1
ATOM 2746 C C . PHE B 1 132 ? 266.388 -65.020 -81.388 1.00 96.00 132 PHE B C 1
ATOM 2747 O O . PHE B 1 132 ? 266.175 -65.998 -80.672 1.00 94.53 132 PHE B O 1
ATOM 2755 N N . GLU B 1 133 ? 267.566 -64.784 -81.955 1.00 99.45 133 GLU B N 1
ATOM 2756 C CA . GLU B 1 133 ? 268.665 -65.736 -81.847 1.00 102.75 133 GLU B CA 1
ATOM 2757 C C . GLU B 1 133 ? 269.482 -65.536 -80.573 1.00 107.08 133 GLU B C 1
ATOM 2758 O O . GLU B 1 133 ? 269.327 -64.533 -79.874 1.00 109.76 133 GLU B O 1
ATOM 2764 N N . ASN B 1 134 ? 270.347 -66.508 -80.289 1.00 110.06 134 ASN B N 1
ATOM 2765 C CA . ASN B 1 134 ? 271.171 -66.527 -79.080 1.00 113.14 134 ASN B CA 1
ATOM 2766 C C . ASN B 1 134 ? 270.346 -66.440 -77.799 1.00 113.54 134 ASN B C 1
ATOM 2767 O O . ASN B 1 134 ? 269.564 -67.341 -77.491 1.00 109.17 134 ASN B O 1
ATOM 2772 N N . GLY B 1 135 ? 270.528 -65.354 -77.055 1.00 118.36 135 GLY B N 1
ATOM 2773 C CA . GLY B 1 135 ? 269.837 -65.164 -75.793 1.00 119.18 135 GLY B CA 1
ATOM 2774 C C . GLY B 1 135 ? 268.422 -64.647 -75.960 1.00 115.17 135 GLY B C 1
ATOM 2775 O O . GLY B 1 135 ? 267.641 -64.637 -75.009 1.00 114.12 135 GLY B O 1
ATOM 2776 N N . GLY B 1 136 ? 268.092 -64.210 -77.170 1.00 111.58 136 GLY B N 1
ATOM 2777 C CA . GLY B 1 136 ? 266.754 -63.732 -77.464 1.00 105.50 136 GLY B CA 1
ATOM 2778 C C . GLY B 1 136 ? 266.662 -62.224 -77.601 1.00 102.74 136 GLY B C 1
ATOM 2779 O O . GLY B 1 136 ? 265.607 -61.635 -77.362 1.00 100.14 136 GLY B O 1
ATOM 2780 N N . VAL B 1 137 ? 267.766 -61.597 -77.995 1.00 103.79 137 VAL B N 1
ATOM 2781 C CA . VAL B 1 137 ? 267.812 -60.147 -78.144 1.00 102.76 137 VAL B CA 1
ATOM 2782 C C . VAL B 1 137 ? 267.776 -59.731 -79.612 1.00 101.83 137 VAL B C 1
ATOM 2783 O O . VAL B 1 137 ? 267.031 -58.827 -79.994 1.00 105.11 137 VAL B O 1
ATOM 2787 N N . VAL B 1 138 ? 268.579 -60.400 -80.433 1.00 99.11 138 VAL B N 1
ATOM 2788 C CA . VAL B 1 138 ? 268.667 -60.069 -81.850 1.00 98.66 138 VAL B CA 1
ATOM 2789 C C . VAL B 1 138 ? 267.678 -60.879 -82.680 1.00 97.46 138 VAL B C 1
ATOM 2790 O O . VAL B 1 138 ? 267.695 -62.109 -82.657 1.00 95.34 138 VAL B O 1
ATOM 2794 N N . ALA B 1 139 ? 266.822 -60.180 -83.416 1.00 98.24 139 ALA B N 1
ATOM 2795 C CA . ALA B 1 139 ? 265.824 -60.831 -84.253 1.00 98.18 139 ALA B CA 1
ATOM 2796 C C . ALA B 1 139 ? 266.462 -61.448 -85.494 1.00 98.58 139 ALA B C 1
ATOM 2797 O O . ALA B 1 139 ? 267.353 -60.857 -86.103 1.00 102.21 139 ALA B O 1
ATOM 2799 N N . ARG B 1 140 ? 266.003 -62.640 -85.862 1.00 97.31 140 ARG B N 1
ATOM 2800 C CA . ARG B 1 140 ? 266.472 -63.294 -87.076 1.00 98.97 140 ARG B CA 1
ATOM 2801 C C . ARG B 1 140 ? 265.787 -62.682 -88.291 1.00 97.79 140 ARG B C 1
ATOM 2802 O O . ARG B 1 140 ? 264.591 -62.388 -88.258 1.00 91.61 140 ARG B O 1
ATOM 2810 N N . LEU B 1 141 ? 266.547 -62.486 -89.364 1.00 102.62 141 LEU B N 1
ATOM 2811 C CA . LEU B 1 141 ? 266.020 -61.809 -90.546 1.00 100.05 141 LEU B CA 1
ATOM 2812 C C . LEU B 1 141 ? 264.868 -62.594 -91.167 1.00 93.74 141 LEU B C 1
ATOM 2813 O O . LEU B 1 141 ? 264.733 -63.809 -90.959 1.00 92.23 141 LEU B O 1
ATOM 2818 N N . SER B 1 142 ? 264.025 -61.889 -91.911 1.00 90.32 142 SER B N 1
ATOM 2819 C CA . SER B 1 142 ? 262.849 -62.501 -92.504 1.00 90.51 142 SER B CA 1
ATOM 2820 C C . SER B 1 142 ? 262.553 -61.880 -93.873 1.00 96.19 142 SER B C 1
ATOM 2821 O O . SER B 1 142 ? 262.997 -60.773 -94.173 1.00 105.07 142 SER B O 1
ATOM 2824 N N . THR B 1 143 ? 261.814 -62.604 -94.707 1.00 94.74 143 THR B N 1
ATOM 2825 C CA . THR B 1 143 ? 261.546 -62.159 -96.072 1.00 97.60 143 THR B CA 1
ATOM 2826 C C . THR B 1 143 ? 260.057 -62.098 -96.381 1.00 97.95 143 THR B C 1
ATOM 2827 O O . THR B 1 143 ? 259.659 -62.096 -97.548 1.00 100.95 143 THR B O 1
ATOM 2831 N N . ASP B 1 147 ? 261.388 -61.859 -100.370 1.00 121.55 147 ASP B N 1
ATOM 2832 C CA . ASP B 1 147 ? 262.643 -61.468 -101.001 1.00 127.20 147 ASP B CA 1
ATOM 2833 C C . ASP B 1 147 ? 263.399 -60.475 -100.134 1.00 127.60 147 ASP B C 1
ATOM 2834 O O . ASP B 1 147 ? 264.357 -60.828 -99.448 1.00 127.40 147 ASP B O 1
ATOM 2839 N N . GLN B 1 148 ? 262.954 -59.224 -100.178 1.00 127.04 148 GLN B N 1
ATOM 2840 C CA . GLN B 1 148 ? 263.605 -58.136 -99.460 1.00 121.97 148 GLN B CA 1
ATOM 2841 C C . GLN B 1 148 ? 263.438 -58.279 -97.953 1.00 116.07 148 GLN B C 1
ATOM 2842 O O . GLN B 1 148 ? 264.421 -58.417 -97.224 1.00 120.86 148 GLN B O 1
ATOM 2848 N N . GLU B 1 149 ? 262.186 -58.242 -97.502 1.00 105.14 149 GLU B N 1
ATOM 2849 C CA . GLU B 1 149 ? 261.858 -58.321 -96.081 1.00 101.90 149 GLU B CA 1
ATOM 2850 C C . GLU B 1 149 ? 260.347 -58.433 -95.876 1.00 102.21 149 GLU B C 1
ATOM 2851 O O . GLU B 1 149 ? 259.591 -58.567 -96.836 1.00 104.13 149 GLU B O 1
ATOM 2857 N N . ASP B 1 150 ? 259.916 -58.383 -94.619 1.00 104.12 150 ASP B N 1
ATOM 2858 C CA . ASP B 1 150 ? 258.499 -58.304 -94.285 1.00 95.30 150 ASP B CA 1
ATOM 2859 C C . ASP B 1 150 ? 258.232 -57.068 -93.426 1.00 100.96 150 ASP B C 1
ATOM 2860 O O . ASP B 1 150 ? 259.103 -56.639 -92.667 1.00 97.70 150 ASP B O 1
ATOM 2865 N N . PRO B 1 151 ? 257.023 -56.492 -93.545 1.00 98.08 151 PRO B N 1
ATOM 2866 C CA . PRO B 1 151 ? 256.704 -55.221 -92.880 1.00 103.45 151 PRO B CA 1
ATOM 2867 C C . PRO B 1 151 ? 256.693 -55.276 -91.352 1.00 101.99 151 PRO B C 1
ATOM 2868 O O . PRO B 1 151 ? 257.246 -54.375 -90.723 1.00 104.63 151 PRO B O 1
ATOM 2872 N N . HIS B 1 152 ? 256.079 -56.301 -90.768 1.00 100.18 152 HIS B N 1
ATOM 2873 C CA . HIS B 1 152 ? 255.860 -56.328 -89.323 1.00 99.46 152 HIS B CA 1
ATOM 2874 C C . HIS B 1 152 ? 257.165 -56.399 -88.536 1.00 99.23 152 HIS B C 1
ATOM 2875 O O . HIS B 1 152 ? 257.241 -55.920 -87.403 1.00 104.18 152 HIS B O 1
ATOM 2882 N N . PHE B 1 153 ? 258.179 -57.003 -89.152 1.00 91.10 153 PHE B N 1
ATOM 2883 C CA . PHE B 1 153 ? 259.474 -57.235 -88.519 1.00 85.46 153 PHE B CA 1
ATOM 2884 C C . PHE B 1 153 ? 260.055 -55.967 -87.904 1.00 85.66 153 PHE B C 1
ATOM 2885 O O . PHE B 1 153 ? 260.553 -55.991 -86.778 1.00 82.43 153 PHE B O 1
ATOM 2893 N N . ALA B 1 154 ? 259.986 -54.868 -88.648 1.00 92.34 154 ALA B N 1
ATOM 2894 C CA . ALA B 1 154 ? 260.529 -53.590 -88.200 1.00 101.50 154 ALA B CA 1
ATOM 2895 C C . ALA B 1 154 ? 259.943 -53.165 -86.858 1.00 106.52 154 ALA B C 1
ATOM 2896 O O . ALA B 1 154 ? 260.677 -52.824 -85.930 1.00 107.64 154 ALA B O 1
ATOM 2898 N N . GLU B 1 155 ? 258.618 -53.203 -86.762 1.00 109.25 155 GLU B N 1
ATOM 2899 C CA . GLU B 1 155 ? 257.909 -52.767 -85.561 1.00 108.26 155 GLU B CA 1
ATOM 2900 C C . GLU B 1 155 ? 258.195 -53.644 -84.343 1.00 105.93 155 GLU B C 1
ATOM 2901 O O . GLU B 1 155 ? 258.300 -53.152 -83.220 1.00 109.91 155 GLU B O 1
ATOM 2907 N N . LEU B 1 156 ? 258.314 -54.949 -84.582 1.00 99.42 156 LEU B N 1
ATOM 2908 C CA . LEU B 1 156 ? 258.346 -55.938 -83.499 1.00 94.68 156 LEU B CA 1
ATOM 2909 C C . LEU B 1 156 ? 259.750 -56.337 -83.040 1.00 99.69 156 LEU B C 1
ATOM 2910 O O . LEU B 1 156 ? 259.936 -56.777 -81.905 1.00 101.36 156 LEU B O 1
ATOM 2915 N N . ALA B 1 157 ? 260.728 -56.222 -83.930 1.00 99.18 157 ALA B N 1
ATOM 2916 C CA . ALA B 1 157 ? 262.099 -56.603 -83.597 1.00 99.95 157 ALA B CA 1
ATOM 2917 C C . ALA B 1 157 ? 262.665 -55.691 -82.510 1.00 99.13 157 ALA B C 1
ATOM 2918 O O . ALA B 1 157 ? 263.542 -56.089 -81.745 1.00 101.15 157 ALA B O 1
ATOM 2920 N N . GLN B 1 158 ? 262.145 -54.469 -82.440 1.00 99.28 158 GLN B N 1
ATOM 2921 C CA . GLN B 1 158 ? 262.605 -53.483 -81.462 1.00 103.26 158 GLN B CA 1
ATOM 2922 C C . GLN B 1 158 ? 262.234 -53.850 -80.027 1.00 102.92 158 GLN B C 1
ATOM 2923 O O . GLN B 1 158 ? 262.943 -53.494 -79.085 1.00 108.00 158 GLN B O 1
ATOM 2929 N N . LEU B 1 159 ? 261.123 -54.564 -79.870 1.00 96.44 159 LEU B N 1
ATOM 2930 C CA . LEU B 1 159 ? 260.573 -54.853 -78.548 1.00 92.91 159 LEU B CA 1
ATOM 2931 C C . LEU B 1 159 ? 261.472 -55.752 -77.706 1.00 96.66 159 LEU B C 1
ATOM 2932 O O . LEU B 1 159 ? 261.959 -56.784 -78.171 1.00 92.96 159 LEU B O 1
ATOM 2937 N N . ARG B 1 160 ? 261.681 -55.345 -76.457 1.00 102.32 160 ARG B N 1
ATOM 2938 C CA . ARG B 1 160 ? 262.501 -56.107 -75.523 1.00 106.66 160 ARG B CA 1
ATOM 2939 C C . ARG B 1 160 ? 261.649 -57.037 -74.670 1.00 104.18 160 ARG B C 1
ATOM 2940 O O . ARG B 1 160 ? 260.458 -56.796 -74.484 1.00 103.90 160 ARG B O 1
ATOM 2948 N N . TYR B 1 161 ? 262.264 -58.095 -74.149 1.00 103.57 161 TYR B N 1
ATOM 2949 C CA . TYR B 1 161 ? 261.597 -58.969 -73.190 1.00 103.11 161 TYR B CA 1
ATOM 2950 C C . TYR B 1 161 ? 261.627 -58.315 -71.813 1.00 109.04 161 TYR B C 1
ATOM 2951 O O . TYR B 1 161 ? 262.697 -58.124 -71.236 1.00 115.79 161 TYR B O 1
ATOM 2960 N N . GLU B 1 162 ? 260.453 -57.966 -71.294 1.00 110.60 162 GLU B N 1
ATOM 2961 C CA . GLU B 1 162 ? 260.370 -57.184 -70.064 1.00 117.66 162 GLU B CA 1
ATOM 2962 C C . GLU B 1 162 ? 259.857 -57.980 -68.865 1.00 119.67 162 GLU B C 1
ATOM 2963 O O . GLU B 1 162 ? 259.339 -57.404 -67.909 1.00 124.43 162 GLU B O 1
ATOM 2969 N N . GLY B 1 163 ? 260.003 -59.300 -68.913 1.00 116.63 163 GLY B N 1
ATOM 2970 C CA . GLY B 1 163 ? 259.624 -60.140 -67.790 1.00 116.87 163 GLY B CA 1
ATOM 2971 C C . GLY B 1 163 ? 258.338 -60.914 -68.001 1.00 113.12 163 GLY B C 1
ATOM 2972 O O . GLY B 1 163 ? 257.614 -60.685 -68.967 1.00 109.46 163 GLY B O 1
ATOM 2973 N N . ALA B 1 164 ? 258.052 -61.828 -67.079 1.00 112.13 164 ALA B N 1
ATOM 2974 C CA . ALA B 1 164 ? 256.888 -62.703 -67.188 1.00 106.76 164 ALA B CA 1
ATOM 2975 C C . ALA B 1 164 ? 255.573 -61.958 -66.962 1.00 102.33 164 ALA B C 1
ATOM 2976 O O . ALA B 1 164 ? 254.586 -62.211 -67.652 1.00 95.82 164 ALA B O 1
ATOM 2978 N N . GLU B 1 165 ? 255.564 -61.047 -65.993 1.00 108.15 165 GLU B N 1
ATOM 2979 C CA . GLU B 1 165 ? 254.361 -60.286 -65.666 1.00 111.14 165 GLU B CA 1
ATOM 2980 C C . GLU B 1 165 ? 253.896 -59.435 -66.844 1.00 103.15 165 GLU B C 1
ATOM 2981 O O . GLU B 1 165 ? 252.696 -59.297 -67.085 1.00 98.29 165 GLU B O 1
ATOM 2987 N N . SER B 1 166 ? 254.853 -58.870 -67.573 1.00 102.07 166 SER B N 1
ATOM 2988 C CA . SER B 1 166 ? 254.548 -58.077 -68.757 1.00 97.04 166 SER B CA 1
ATOM 2989 C C . SER B 1 166 ? 253.887 -58.944 -69.821 1.00 88.26 166 SER B C 1
ATOM 2990 O O . SER B 1 166 ? 252.958 -58.513 -70.503 1.00 83.79 166 SER B O 1
ATOM 2993 N N . VAL B 1 167 ? 254.379 -60.171 -69.950 1.00 84.72 167 VAL B N 1
ATOM 2994 C CA . VAL B 1 167 ? 253.829 -61.135 -70.894 1.00 79.67 167 VAL B CA 1
ATOM 2995 C C . VAL B 1 167 ? 252.388 -61.485 -70.524 1.00 78.92 167 VAL B C 1
ATOM 2996 O O . VAL B 1 167 ? 251.519 -61.597 -71.391 1.00 76.90 167 VAL B O 1
ATOM 3000 N N . ARG B 1 168 ? 252.146 -61.649 -69.226 1.00 80.21 168 ARG B N 1
ATOM 3001 C CA . ARG B 1 168 ? 250.805 -61.887 -68.706 1.00 80.28 168 ARG B CA 1
ATOM 3002 C C . ARG B 1 168 ? 249.872 -60.736 -69.064 1.00 79.00 168 ARG B C 1
ATOM 3003 O O . ARG B 1 168 ? 248.732 -60.950 -69.480 1.00 75.33 168 ARG B O 1
ATOM 3011 N N . ASP B 1 169 ? 250.371 -59.514 -68.901 1.00 86.48 169 ASP B N 1
ATOM 3012 C CA . ASP B 1 169 ? 249.609 -58.316 -69.230 1.00 87.98 169 ASP B CA 1
ATOM 3013 C C . ASP B 1 169 ? 249.274 -58.276 -70.715 1.00 83.12 169 ASP B C 1
ATOM 3014 O O . ASP B 1 169 ? 248.165 -57.908 -71.102 1.00 85.92 169 ASP B O 1
ATOM 3019 N N . GLN B 1 170 ? 250.241 -58.660 -71.541 1.00 76.59 170 GLN B N 1
ATOM 3020 C CA . GLN B 1 170 ? 250.058 -58.672 -72.988 1.00 71.40 170 GLN B CA 1
ATOM 3021 C C . GLN B 1 170 ? 249.008 -59.693 -73.409 1.00 68.39 170 GLN B C 1
ATOM 3022 O O . GLN B 1 170 ? 248.202 -59.431 -74.299 1.00 65.47 170 GLN B O 1
ATOM 3028 N N . MET B 1 171 ? 249.023 -60.855 -72.764 1.00 69.72 171 MET B N 1
ATOM 3029 C CA . MET B 1 171 ? 248.036 -61.896 -73.035 1.00 67.84 171 MET B CA 1
ATOM 3030 C C . MET B 1 171 ? 246.639 -61.430 -72.644 1.00 67.41 171 MET B C 1
ATOM 3031 O O . MET B 1 171 ? 245.697 -61.525 -73.432 1.00 62.79 171 MET B O 1
ATOM 3036 N N . VAL B 1 172 ? 246.523 -60.937 -71.415 1.00 73.84 172 VAL B N 1
ATOM 3037 C CA . VAL B 1 172 ? 245.286 -60.357 -70.906 1.00 78.89 172 VAL B CA 1
ATOM 3038 C C . VAL B 1 172 ? 244.738 -59.314 -71.874 1.00 74.34 172 VAL B C 1
ATOM 3039 O O . VAL B 1 172 ? 243.558 -59.337 -72.228 1.00 68.89 172 VAL B O 1
ATOM 3043 N N . THR B 1 173 ? 245.615 -58.414 -72.310 1.00 77.39 173 THR B N 1
ATOM 3044 C CA . THR B 1 173 ? 245.246 -57.350 -73.236 1.00 76.65 173 THR B CA 1
ATOM 3045 C C . THR B 1 173 ? 244.732 -57.911 -74.557 1.00 77.24 173 THR B C 1
ATOM 3046 O O . THR B 1 173 ? 243.726 -57.442 -75.089 1.00 85.39 173 THR B O 1
ATOM 3050 N N . ILE B 1 174 ? 245.421 -58.922 -75.076 1.00 68.65 174 ILE B N 1
ATOM 3051 C CA . ILE B 1 174 ? 245.045 -59.534 -76.346 1.00 65.03 174 ILE B CA 1
ATOM 3052 C C . ILE B 1 174 ? 243.645 -60.139 -76.294 1.00 67.56 174 ILE B C 1
ATOM 3053 O O . ILE B 1 174 ? 242.814 -59.870 -77.157 1.00 69.94 174 ILE B O 1
ATOM 3058 N N . VAL B 1 175 ? 243.386 -60.944 -75.269 1.00 66.76 175 VAL B N 1
ATOM 3059 C CA . VAL B 1 175 ? 242.111 -61.646 -75.147 1.00 64.39 175 VAL B CA 1
ATOM 3060 C C . VAL B 1 175 ? 240.952 -60.686 -74.874 1.00 64.82 175 VAL B C 1
ATOM 3061 O O . VAL B 1 175 ? 239.864 -60.843 -75.430 1.00 63.78 175 VAL B O 1
ATOM 3065 N N . ARG B 1 176 ? 241.188 -59.697 -74.016 1.00 65.81 176 ARG B N 1
ATOM 3066 C CA . ARG B 1 176 ? 240.195 -58.656 -73.764 1.00 67.05 176 ARG B CA 1
ATOM 3067 C C . ARG B 1 176 ? 239.881 -57.906 -75.053 1.00 65.31 176 ARG B C 1
ATOM 3068 O O . ARG B 1 176 ? 238.723 -57.609 -75.346 1.00 65.66 176 ARG B O 1
ATOM 3076 N N . SER B 1 177 ? 240.924 -57.610 -75.823 1.00 65.68 177 SER B N 1
ATOM 3077 C CA . SER B 1 177 ? 240.766 -56.916 -77.095 1.00 65.59 177 SER B CA 1
ATOM 3078 C C . SER B 1 177 ? 240.015 -57.780 -78.099 1.00 55.75 177 SER B C 1
ATOM 3079 O O . SER B 1 177 ? 239.243 -57.269 -78.904 1.00 54.60 177 SER B O 1
ATOM 3082 N N . VAL B 1 178 ? 240.241 -59.089 -78.047 1.00 54.69 178 VAL B N 1
ATOM 3083 C CA . VAL B 1 178 ? 239.550 -60.016 -78.938 1.00 53.39 178 VAL B CA 1
ATOM 3084 C C . VAL B 1 178 ? 2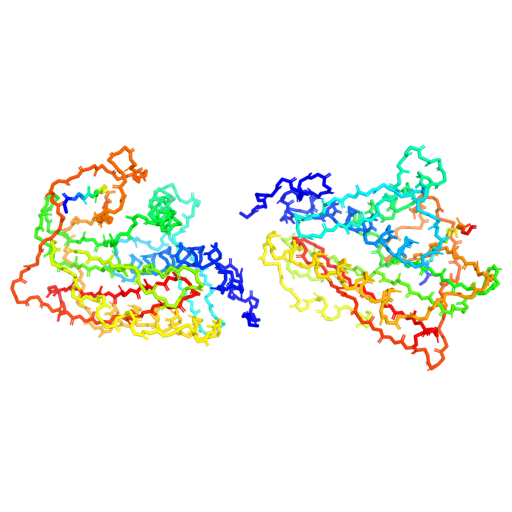38.053 -60.057 -78.634 1.00 55.71 178 VAL B C 1
ATOM 3085 O O . VAL B 1 178 ? 237.225 -59.911 -79.532 1.00 54.18 178 VAL B O 1
ATOM 3089 N N . GLN B 1 179 ? 237.714 -60.249 -77.363 1.00 59.84 179 GLN B N 1
ATOM 3090 C CA . GLN B 1 179 ? 236.318 -60.296 -76.940 1.00 63.92 179 GLN B CA 1
ATOM 3091 C C . GLN B 1 179 ? 235.594 -58.986 -77.244 1.00 63.51 179 GLN B C 1
ATOM 3092 O O . GLN B 1 179 ? 234.482 -58.991 -77.770 1.00 65.16 179 GLN B O 1
ATOM 3098 N N . PHE B 1 180 ? 236.234 -57.868 -76.918 1.00 61.92 180 PHE B N 1
ATOM 3099 C CA . PHE B 1 180 ? 235.651 -56.553 -77.163 1.00 62.61 180 PHE B CA 1
ATOM 3100 C C . PHE B 1 180 ? 235.461 -56.291 -78.655 1.00 60.99 180 PHE B C 1
ATOM 3101 O O . PHE B 1 180 ? 234.432 -55.761 -79.074 1.00 64.56 180 PHE B O 1
ATOM 3109 N N . LEU B 1 181 ? 236.458 -56.663 -79.452 1.00 59.78 181 LEU B N 1
ATOM 3110 C CA . LEU B 1 181 ? 236.396 -56.473 -80.897 1.00 62.70 181 LEU B CA 1
ATOM 3111 C C . LEU B 1 181 ? 235.269 -57.284 -81.527 1.00 66.19 181 LEU B C 1
ATOM 3112 O O . LEU B 1 181 ? 234.549 -56.794 -82.397 1.00 65.87 181 LEU B O 1
ATOM 3117 N N . CYS B 1 182 ? 235.118 -58.525 -81.076 1.00 68.43 182 CYS B N 1
ATOM 3118 C CA . CYS B 1 182 ? 234.156 -59.446 -81.670 1.00 64.14 182 CYS B CA 1
ATOM 3119 C C . CYS B 1 182 ? 232.714 -59.153 -81.260 1.00 69.01 182 CYS B C 1
ATOM 3120 O O . CYS B 1 182 ? 231.781 -59.457 -82.003 1.00 71.47 182 CYS B O 1
ATOM 3123 N N . THR B 1 183 ? 232.530 -58.564 -80.083 1.00 69.43 183 THR B N 1
ATOM 3124 C CA . THR B 1 183 ? 231.187 -58.321 -79.564 1.00 74.77 183 THR B CA 1
ATOM 3125 C C . THR B 1 183 ? 230.728 -56.875 -79.733 1.00 78.31 183 THR B C 1
ATOM 3126 O O . THR B 1 183 ? 229.573 -56.621 -80.072 1.00 83.77 183 THR B O 1
ATOM 3130 N N . LYS B 1 184 ? 231.630 -55.929 -79.499 1.00 77.74 184 LYS B N 1
ATOM 3131 C CA . LYS B 1 184 ? 231.248 -54.521 -79.452 1.00 78.97 184 LYS B CA 1
ATOM 3132 C C . LYS B 1 184 ? 231.614 -53.740 -80.713 1.00 79.17 184 LYS B C 1
ATOM 3133 O O . LYS B 1 184 ? 231.149 -52.617 -80.904 1.00 81.94 184 LYS B O 1
ATOM 3139 N N . VAL B 1 185 ? 232.439 -54.329 -81.573 1.00 77.90 185 VAL B N 1
ATOM 3140 C CA . VAL B 1 185 ? 232.922 -53.616 -82.753 1.00 77.31 185 VAL B CA 1
ATOM 3141 C C . VAL B 1 185 ? 232.509 -54.278 -84.066 1.00 73.44 185 VAL B C 1
ATOM 3142 O O . VAL B 1 185 ? 231.876 -53.650 -84.915 1.00 80.79 185 VAL B O 1
ATOM 3146 N N . LEU B 1 186 ? 232.874 -55.544 -84.228 1.00 61.58 186 LEU B N 1
ATOM 3147 C CA . LEU B 1 186 ? 232.637 -56.265 -85.474 1.00 57.60 186 LEU B CA 1
ATOM 3148 C C . LEU B 1 186 ? 231.169 -56.601 -85.707 1.00 60.76 186 LEU B C 1
ATOM 3149 O O . LEU B 1 186 ? 230.428 -56.885 -84.767 1.00 65.99 186 LEU B O 1
ATOM 3154 N N . GLU B 1 187 ? 230.759 -56.571 -86.971 1.00 61.41 187 GLU B N 1
ATOM 3155 C CA . GLU B 1 187 ? 229.439 -57.048 -87.360 1.00 67.23 187 GLU B CA 1
ATOM 3156 C C . GLU B 1 187 ? 229.439 -58.568 -87.445 1.00 71.13 187 GLU B C 1
ATOM 3157 O O . GLU B 1 187 ? 230.466 -59.171 -87.757 1.00 72.95 187 GLU B O 1
ATOM 3163 N N . PRO B 1 188 ? 228.287 -59.192 -87.157 1.00 71.01 188 PRO B N 1
ATOM 3164 C CA . PRO B 1 188 ? 228.111 -60.640 -87.296 1.00 65.34 188 PRO B CA 1
ATOM 3165 C C . PRO B 1 188 ? 228.515 -61.156 -88.674 1.00 63.07 188 PRO B C 1
ATOM 3166 O O . PRO B 1 188 ? 228.345 -60.455 -89.672 1.00 62.81 188 PRO B O 1
ATOM 3170 N N . LEU B 1 189 ? 229.054 -62.369 -88.714 1.00 62.89 189 LEU B N 1
ATOM 3171 C CA . LEU B 1 189 ? 229.432 -63.010 -89.968 1.00 60.60 189 LEU B CA 1
ATOM 3172 C C . LEU B 1 189 ? 228.192 -63.351 -90.790 1.00 64.34 189 LEU B C 1
ATOM 3173 O O . LEU B 1 189 ? 227.110 -63.528 -90.231 1.00 68.07 189 LEU B O 1
ATOM 3178 N N . PRO B 1 190 ? 228.344 -63.438 -92.123 1.00 64.45 190 PRO B N 1
ATOM 3179 C CA . PRO B 1 190 ? 227.214 -63.782 -92.995 1.00 67.66 190 PRO B CA 1
ATOM 3180 C C . PRO B 1 190 ? 226.635 -65.163 -92.693 1.00 69.04 190 PRO B C 1
ATOM 3181 O O . PRO B 1 190 ? 227.246 -65.941 -91.960 1.00 66.42 190 PRO B O 1
ATOM 3185 N N . ALA B 1 191 ? 225.466 -65.453 -93.255 1.00 74.62 191 ALA B N 1
ATOM 3186 C CA . ALA B 1 191 ? 224.772 -66.710 -92.993 1.00 77.12 191 ALA B CA 1
ATOM 3187 C C . ALA B 1 191 ? 225.599 -67.914 -93.432 1.00 76.76 191 ALA B C 1
ATOM 3188 O O . ALA B 1 191 ? 225.699 -68.906 -92.712 1.00 76.96 191 ALA B O 1
ATOM 3190 N N . GLU B 1 192 ? 226.190 -67.821 -94.618 1.00 77.61 192 GLU B N 1
ATOM 3191 C CA . GLU B 1 192 ? 227.033 -68.890 -95.134 1.00 76.27 192 GLU B CA 1
ATOM 3192 C C . GLU B 1 192 ? 228.456 -68.402 -95.366 1.00 73.67 192 GLU B C 1
ATOM 3193 O O . GLU B 1 192 ? 228.677 -67.377 -96.010 1.00 76.22 192 GLU B O 1
ATOM 3199 N N . PHE B 1 193 ? 229.420 -69.146 -94.835 1.00 70.75 193 PHE B N 1
ATOM 3200 C CA . PHE B 1 193 ? 230.827 -68.800 -94.981 1.00 67.95 193 PHE B CA 1
ATOM 3201 C C . PHE B 1 193 ? 231.703 -70.029 -94.788 1.00 66.74 193 PHE B C 1
ATOM 3202 O O . PHE B 1 193 ? 231.285 -71.004 -94.170 1.00 68.29 193 PHE B O 1
ATOM 3210 N N . THR B 1 194 ? 232.919 -69.983 -95.318 1.00 65.81 194 THR B N 1
ATOM 3211 C CA . THR B 1 194 ? 233.867 -71.069 -95.112 1.00 64.82 194 THR B CA 1
ATOM 3212 C C . THR B 1 194 ? 235.085 -70.588 -94.339 1.00 65.09 194 THR B C 1
ATOM 3213 O O . THR B 1 194 ? 235.830 -69.726 -94.806 1.00 70.75 194 THR B O 1
ATOM 3217 N N . ALA B 1 195 ? 235.278 -71.144 -93.150 1.00 61.34 195 ALA B N 1
ATOM 3218 C CA . ALA B 1 195 ? 236.449 -70.832 -92.346 1.00 59.94 195 ALA B CA 1
ATOM 3219 C C . ALA B 1 195 ? 237.484 -71.936 -92.498 1.00 59.75 195 ALA B C 1
ATOM 3220 O O . ALA B 1 195 ? 237.131 -73.088 -92.747 1.00 58.96 195 ALA B O 1
ATOM 3222 N N . ASN B 1 196 ? 238.757 -71.575 -92.367 1.00 60.58 196 ASN B N 1
ATOM 3223 C CA . ASN B 1 196 ? 239.841 -72.553 -92.357 1.00 61.88 196 ASN B CA 1
ATOM 3224 C C . ASN B 1 196 ? 241.139 -71.943 -91.841 1.00 52.58 196 ASN B C 1
ATOM 3225 O O . ASN B 1 196 ? 241.250 -70.726 -91.706 1.00 50.16 196 ASN B O 1
ATOM 3230 N N . PHE B 1 197 ? 242.120 -72.792 -91.555 1.00 52.69 197 PHE B N 1
ATOM 3231 C CA . PHE B 1 197 ? 243.406 -72.321 -91.054 1.00 53.47 197 PHE B CA 1
ATOM 3232 C C . PHE B 1 197 ? 244.493 -72.413 -92.115 1.00 51.85 197 PHE B C 1
ATOM 3233 O O . PHE B 1 197 ? 244.799 -73.494 -92.619 1.00 55.02 197 PHE B O 1
ATOM 3241 N N . ARG B 1 198 ? 245.073 -71.267 -92.450 1.00 48.88 198 ARG B N 1
ATOM 3242 C CA . ARG B 1 198 ? 246.145 -71.211 -93.433 1.00 54.39 198 ARG B CA 1
ATOM 3243 C C . ARG B 1 198 ? 247.399 -70.623 -92.806 1.00 60.66 198 ARG B C 1
ATOM 3244 O O . ARG B 1 198 ? 247.324 -69.661 -92.041 1.00 65.10 198 ARG B O 1
ATOM 3252 N N . LEU B 1 199 ? 248.551 -71.201 -93.127 1.00 62.48 199 LEU B N 1
ATOM 3253 C CA . LEU B 1 199 ? 249.804 -70.729 -92.553 1.00 61.19 199 LEU B CA 1
ATOM 3254 C C . LEU B 1 199 ? 250.890 -70.507 -93.599 1.00 65.05 199 LEU B C 1
ATOM 3255 O O . LEU B 1 199 ? 250.749 -70.901 -94.757 1.00 70.76 199 LEU B O 1
ATOM 3260 N N . LYS B 1 200 ? 251.974 -69.869 -93.169 1.00 64.56 200 LYS B N 1
ATOM 3261 C CA . LYS B 1 200 ? 253.114 -69.591 -94.030 1.00 65.20 200 LYS B CA 1
ATOM 3262 C C . LYS B 1 200 ? 254.401 -70.085 -93.377 1.00 65.80 200 LYS B C 1
ATOM 3263 O O . LYS B 1 200 ? 254.660 -69.798 -92.209 1.00 65.30 200 LYS B O 1
ATOM 3269 N N . TYR B 1 201 ? 255.197 -70.839 -94.128 1.00 67.41 201 TYR B N 1
ATOM 3270 C CA . TYR B 1 201 ? 256.467 -71.346 -93.621 1.00 70.23 201 TYR B CA 1
ATOM 3271 C C . TYR B 1 201 ? 257.560 -70.295 -93.772 1.00 71.12 201 TYR B C 1
ATOM 3272 O O . TYR B 1 201 ? 257.537 -69.497 -94.710 1.00 73.03 201 TYR B O 1
ATOM 3281 N N . THR B 1 202 ? 258.516 -70.297 -92.849 1.00 72.33 202 THR B N 1
ATOM 3282 C CA . THR B 1 202 ? 259.662 -69.402 -92.950 1.00 75.85 202 THR B CA 1
ATOM 3283 C C . THR B 1 202 ? 260.608 -69.887 -94.039 1.00 81.36 202 THR B C 1
ATOM 3284 O O . THR B 1 202 ? 260.487 -71.014 -94.520 1.00 86.66 202 THR B O 1
ATOM 3288 N N . ASN B 1 203 ? 261.549 -69.033 -94.426 1.00 81.59 203 ASN B N 1
ATOM 3289 C CA . ASN B 1 203 ? 262.521 -69.386 -95.452 1.00 84.30 203 ASN B CA 1
ATOM 3290 C C . ASN B 1 203 ? 263.424 -70.528 -95.003 1.00 87.83 203 ASN B C 1
ATOM 3291 O O . ASN B 1 203 ? 263.862 -71.341 -95.817 1.00 91.16 203 ASN B O 1
ATOM 3296 N N . ASP B 1 204 ? 263.690 -70.588 -93.703 1.00 88.38 204 ASP B N 1
ATOM 3297 C CA . ASP B 1 204 ? 264.575 -71.604 -93.143 1.00 99.26 204 ASP B CA 1
ATOM 3298 C C . ASP B 1 204 ? 263.970 -73.002 -93.216 1.00 100.13 204 ASP B C 1
ATOM 3299 O O . ASP B 1 204 ? 264.695 -73.997 -93.257 1.00 108.37 204 ASP B O 1
ATOM 3304 N N . ALA B 1 205 ? 262.641 -73.069 -93.231 1.00 90.36 205 ALA B N 1
ATOM 3305 C CA . ALA B 1 205 ? 261.922 -74.340 -93.213 1.00 88.87 205 ALA B CA 1
ATOM 3306 C C . ALA B 1 205 ? 262.293 -75.236 -94.392 1.00 96.90 205 ALA B C 1
ATOM 3307 O O . ALA B 1 205 ? 262.168 -74.831 -95.548 1.00 103.76 205 ALA B O 1
ATOM 3309 N N . PRO B 1 206 ? 262.753 -76.462 -94.095 1.00 98.04 206 PRO B N 1
ATOM 3310 C CA . PRO B 1 206 ? 263.102 -77.454 -95.117 1.00 103.89 206 PRO B CA 1
ATOM 3311 C C . PRO B 1 206 ? 261.883 -77.878 -95.930 1.00 108.79 206 PRO B C 1
ATOM 3312 O O . PRO B 1 206 ? 260.754 -77.724 -95.464 1.00 105.89 206 PRO B O 1
ATOM 3316 N N . SER B 1 207 ? 262.111 -78.406 -97.128 1.00 116.67 207 SER B N 1
ATOM 3317 C CA . SER B 1 207 ? 261.015 -78.803 -98.005 1.00 123.04 207 SER B CA 1
ATOM 3318 C C . SER B 1 207 ? 260.368 -80.110 -97.556 1.00 121.51 207 SER B C 1
ATOM 3319 O O . SER B 1 207 ? 259.216 -80.385 -97.894 1.00 123.53 207 SER B O 1
ATOM 3322 N N . ASN B 1 208 ? 261.105 -80.913 -96.795 1.00 120.22 208 ASN B N 1
ATOM 3323 C CA . ASN B 1 208 ? 260.572 -82.180 -96.306 1.00 120.81 208 ASN B CA 1
ATOM 3324 C C . ASN B 1 208 ? 259.790 -81.996 -95.008 1.00 116.39 208 ASN B C 1
ATOM 3325 O O . ASN B 1 208 ? 259.061 -82.892 -94.578 1.00 119.11 208 ASN B O 1
ATOM 3330 N N . PHE B 1 209 ? 259.939 -80.829 -94.391 1.00 108.65 209 PHE B N 1
ATOM 3331 C CA . PHE B 1 209 ? 259.205 -80.510 -93.168 1.00 98.15 209 PHE B CA 1
ATOM 3332 C C . PHE B 1 209 ? 257.803 -80.004 -93.473 1.00 95.27 209 PHE B C 1
ATOM 3333 O O . PHE B 1 209 ? 257.627 -78.993 -94.156 1.00 90.23 209 PHE B O 1
ATOM 3341 N N . ARG B 1 210 ? 256.803 -80.713 -92.965 1.00 97.13 210 ARG B N 1
ATOM 3342 C CA . ARG B 1 210 ? 255.419 -80.296 -93.141 1.00 92.49 210 ARG B CA 1
ATOM 3343 C C . ARG B 1 210 ? 254.668 -80.335 -91.821 1.00 87.49 210 ARG B C 1
ATOM 3344 O O . ARG B 1 210 ? 254.761 -81.304 -91.068 1.00 97.68 210 ARG B O 1
ATOM 3352 N N . ILE B 1 211 ? 253.941 -79.262 -91.536 1.00 73.80 211 ILE B N 1
ATOM 3353 C CA . ILE B 1 211 ? 253.140 -79.195 -90.327 1.00 72.31 211 ILE B CA 1
ATOM 3354 C C . ILE B 1 211 ? 251.949 -80.131 -90.474 1.00 77.32 211 ILE B C 1
ATOM 3355 O O . ILE B 1 211 ? 251.204 -80.052 -91.450 1.00 77.97 211 ILE B O 1
ATOM 3360 N N . ASP B 1 212 ? 251.784 -81.020 -89.500 1.00 82.95 212 ASP B N 1
ATOM 3361 C CA . ASP B 1 212 ? 250.745 -82.042 -89.550 1.00 90.21 212 ASP B CA 1
ATOM 3362 C C . ASP B 1 212 ? 249.347 -81.432 -89.556 1.00 86.84 212 ASP B C 1
ATOM 3363 O O . ASP B 1 212 ? 249.004 -80.628 -88.688 1.00 84.94 212 ASP B O 1
ATOM 3368 N N . GLY B 1 213 ? 248.546 -81.819 -90.543 1.00 87.69 213 GLY B N 1
ATOM 3369 C CA . GLY B 1 213 ? 247.196 -81.305 -90.677 1.00 84.51 213 GLY B CA 1
ATOM 3370 C C . GLY B 1 213 ? 247.097 -80.239 -91.749 1.00 82.09 213 GLY B C 1
ATOM 3371 O O . GLY B 1 213 ? 246.000 -79.858 -92.161 1.00 78.84 213 GLY B O 1
ATOM 3372 N N . PHE B 1 214 ? 248.249 -79.757 -92.205 1.00 81.99 214 PHE B N 1
ATOM 3373 C CA . PHE B 1 214 ? 248.290 -78.715 -93.224 1.00 79.73 214 PHE B CA 1
ATOM 3374 C C . PHE B 1 214 ? 248.904 -79.210 -94.528 1.00 86.93 214 PHE B C 1
ATOM 3375 O O . PHE B 1 214 ? 250.092 -79.529 -94.587 1.00 87.47 214 PHE B O 1
ATOM 3383 N N . ASP B 1 215 ? 248.083 -79.270 -95.572 1.00 95.09 215 ASP B N 1
ATOM 3384 C CA . ASP B 1 215 ? 248.552 -79.645 -96.899 1.00 100.84 215 ASP B CA 1
ATOM 3385 C C . ASP B 1 215 ? 249.245 -78.459 -97.559 1.00 94.16 215 ASP B C 1
ATOM 3386 O O . ASP B 1 215 ? 248.839 -77.313 -97.364 1.00 82.21 215 ASP B O 1
ATOM 3391 N N . ASP B 1 216 ? 250.291 -78.733 -98.333 1.00 97.71 216 ASP B N 1
ATOM 3392 C CA . ASP B 1 216 ? 251.026 -77.677 -99.023 1.00 100.27 216 ASP B CA 1
ATOM 3393 C C . ASP B 1 216 ? 250.134 -76.923 -100.000 1.00 99.28 216 ASP B C 1
ATOM 3394 O O . ASP B 1 216 ? 249.159 -77.469 -100.518 1.00 104.98 216 ASP B O 1
ATOM 3399 N N . SER B 1 217 ? 250.476 -75.664 -100.247 1.00 93.68 217 SER B N 1
ATOM 3400 C CA . SER B 1 217 ? 249.691 -74.822 -101.137 1.00 87.45 217 SER B CA 1
ATOM 3401 C C . SER B 1 217 ? 250.544 -73.737 -101.777 1.00 88.94 217 SER B C 1
ATOM 3402 O O . SER B 1 217 ? 251.519 -73.270 -101.189 1.00 91.99 217 SER B O 1
ATOM 3405 N N . SER B 1 218 ? 250.170 -73.343 -102.988 1.00 87.35 218 SER B N 1
ATOM 3406 C CA . SER B 1 218 ? 250.849 -72.261 -103.684 1.00 89.06 218 SER B CA 1
ATOM 3407 C C . SER B 1 218 ? 250.132 -70.941 -103.429 1.00 87.58 218 SER B C 1
ATOM 3408 O O . SER B 1 218 ? 250.565 -69.885 -103.891 1.00 92.45 218 SER B O 1
ATOM 3411 N N . THR B 1 219 ? 249.033 -71.009 -102.684 1.00 83.59 219 THR B N 1
ATOM 3412 C CA . THR B 1 219 ? 248.233 -69.827 -102.382 1.00 79.47 219 THR B CA 1
ATOM 3413 C C . THR B 1 219 ? 247.982 -69.671 -100.885 1.00 80.66 219 THR B C 1
ATOM 3414 O O . THR B 1 219 ? 247.706 -70.645 -100.184 1.00 78.82 219 THR B O 1
ATOM 3418 N N . PHE B 1 220 ? 248.087 -68.436 -100.405 1.00 80.66 220 PHE B N 1
ATOM 3419 C CA . PHE B 1 220 ? 247.787 -68.114 -99.016 1.00 77.77 220 PHE B CA 1
ATOM 3420 C C . PHE B 1 220 ? 246.390 -67.510 -98.938 1.00 73.43 220 PHE B C 1
ATOM 3421 O O . PHE B 1 220 ? 245.393 -68.197 -99.159 1.00 76.47 220 PHE B O 1
ATOM 3429 N N . TYR B 1 221 ? 246.325 -66.219 -98.630 1.00 67.70 221 TYR B N 1
ATOM 3430 C CA . TYR B 1 221 ? 245.069 -65.483 -98.701 1.00 64.15 221 TYR B CA 1
ATOM 3431 C C . TYR B 1 221 ? 245.319 -64.069 -99.207 1.00 68.39 221 TYR B C 1
ATOM 3432 O O . TYR B 1 221 ? 246.411 -63.524 -99.039 1.00 72.49 221 TYR B O 1
ATOM 3441 N N . THR B 1 222 ? 244.306 -63.480 -99.831 1.00 69.02 222 THR B N 1
ATOM 3442 C CA . THR B 1 222 ? 244.393 -62.098 -100.284 1.00 70.11 222 THR B CA 1
ATOM 3443 C C . THR B 1 222 ? 243.275 -61.273 -99.661 1.00 68.29 222 THR B C 1
ATOM 3444 O O . THR B 1 222 ? 242.287 -61.819 -99.170 1.00 65.94 222 THR B O 1
ATOM 3448 N N . LEU B 1 223 ? 243.438 -59.956 -99.678 1.00 71.75 223 LEU B N 1
ATOM 3449 C CA . LEU B 1 223 ? 242.465 -59.058 -99.071 1.00 73.64 223 LEU B CA 1
ATOM 3450 C C . LEU B 1 223 ? 241.871 -58.107 -100.100 1.00 76.83 223 LEU B C 1
ATOM 3451 O O . LEU B 1 223 ? 242.549 -57.709 -101.046 1.00 84.25 223 LEU B O 1
ATOM 3456 N N . PRO B 1 224 ? 240.592 -57.746 -99.924 1.00 74.76 224 PRO B N 1
ATOM 3457 C CA . PRO B 1 224 ? 240.009 -56.677 -100.738 1.00 77.99 224 PRO B CA 1
ATOM 3458 C C . PRO B 1 224 ? 240.697 -55.350 -100.433 1.00 82.78 224 PRO B C 1
ATOM 3459 O O . PRO B 1 224 ? 241.267 -55.199 -99.352 1.00 83.35 224 PRO B O 1
ATOM 3463 N N . ASP B 1 225 ? 240.650 -54.407 -101.367 1.00 88.37 225 ASP B N 1
ATOM 3464 C CA . ASP B 1 225 ? 241.398 -53.160 -101.229 1.00 92.94 225 ASP B CA 1
ATOM 3465 C C . ASP B 1 225 ? 240.864 -52.262 -100.113 1.00 91.65 225 ASP B C 1
ATOM 3466 O O . ASP B 1 225 ? 241.626 -51.527 -99.485 1.00 90.12 225 ASP B O 1
ATOM 3471 N N . GLY B 1 226 ? 239.560 -52.323 -99.869 1.00 93.91 226 GLY B N 1
ATOM 3472 C CA . GLY B 1 226 ? 238.938 -51.469 -98.874 1.00 95.61 226 GLY B CA 1
ATOM 3473 C C . GLY B 1 226 ? 238.720 -52.157 -97.541 1.00 89.63 226 GLY B C 1
ATOM 3474 O O . GLY B 1 226 ? 237.818 -51.794 -96.786 1.00 90.00 226 GLY B O 1
ATOM 3475 N N . ILE B 1 227 ? 239.554 -53.148 -97.244 1.00 85.66 227 ILE B N 1
ATOM 3476 C CA . ILE B 1 227 ? 239.406 -53.921 -96.019 1.00 83.86 227 ILE B CA 1
ATOM 3477 C C . ILE B 1 227 ? 239.873 -53.120 -94.801 1.00 85.78 227 ILE B C 1
ATOM 3478 O O . ILE B 1 227 ? 240.793 -52.306 -94.888 1.00 86.82 227 ILE B O 1
ATOM 3483 N N . GLN B 1 228 ? 239.204 -53.342 -93.673 1.00 86.75 228 GLN B N 1
ATOM 3484 C CA . GLN B 1 228 ? 239.515 -52.649 -92.428 1.00 88.58 228 GLN B CA 1
ATOM 3485 C C . GLN B 1 228 ? 240.535 -53.439 -91.613 1.00 89.94 228 GLN B C 1
ATOM 3486 O O . GLN B 1 228 ? 240.379 -54.641 -91.417 1.00 56.55 228 GLN B O 1
ATOM 3492 N N . SER B 1 229 ? 241.572 -52.761 -91.134 1.00 90.22 229 SER B N 1
ATOM 3493 C CA . SER B 1 229 ? 242.645 -53.422 -90.397 1.00 87.61 229 SER B CA 1
ATOM 3494 C C . SER B 1 229 ? 242.805 -52.862 -88.986 1.00 86.32 229 SER B C 1
ATOM 3495 O O . SER B 1 229 ? 243.033 -51.665 -88.807 1.00 93.62 229 SER B O 1
ATOM 3498 N N . VAL B 1 230 ? 242.689 -53.732 -87.989 1.00 81.04 230 VAL B N 1
ATOM 3499 C CA . VAL B 1 230 ? 242.858 -53.323 -86.599 1.00 80.15 230 VAL B CA 1
ATOM 3500 C C . VAL B 1 230 ? 243.834 -54.253 -85.876 1.00 75.99 230 VAL B C 1
ATOM 3501 O O . VAL B 1 230 ? 243.882 -55.456 -86.144 1.00 67.78 230 VAL B O 1
ATOM 3505 N N . THR B 1 231 ? 244.626 -53.683 -84.972 1.00 79.59 231 THR B N 1
ATOM 3506 C CA . THR B 1 231 ? 245.613 -54.445 -84.217 1.00 78.85 231 THR B CA 1
ATOM 3507 C C . THR B 1 231 ? 245.054 -54.892 -82.868 1.00 73.56 231 THR B C 1
ATOM 3508 O O . THR B 1 231 ? 244.579 -54.071 -82.082 1.00 83.90 231 THR B O 1
ATOM 3512 N N . ILE B 1 232 ? 245.114 -56.195 -82.607 1.00 59.90 232 ILE B N 1
ATOM 3513 C CA . ILE B 1 232 ? 244.632 -56.753 -81.346 1.00 59.12 232 ILE B CA 1
ATOM 3514 C C . ILE B 1 232 ? 245.663 -56.584 -80.236 1.00 68.09 232 ILE B C 1
ATOM 3515 O O . ILE B 1 232 ? 245.355 -56.066 -79.162 1.00 74.85 232 ILE B O 1
ATOM 3520 N N . GLY B 1 233 ? 246.887 -57.027 -80.502 1.00 71.34 233 GLY B N 1
ATOM 3521 C CA . GLY B 1 233 ? 247.958 -56.933 -79.529 1.00 77.49 233 GLY B CA 1
ATOM 3522 C C . GLY B 1 233 ? 249.196 -57.702 -79.945 1.00 78.22 233 GLY B C 1
ATOM 3523 O O . GLY B 1 233 ? 249.279 -58.209 -81.064 1.00 78.12 233 GLY B O 1
ATOM 3524 N N . HIS B 1 234 ? 250.163 -57.789 -79.038 1.00 78.01 234 HIS B N 1
ATOM 3525 C CA . HIS B 1 234 ? 251.408 -58.492 -79.316 1.00 73.89 234 HIS B CA 1
ATOM 3526 C C . HIS B 1 234 ? 251.862 -59.308 -78.111 1.00 77.74 234 HIS B C 1
ATOM 3527 O O . HIS B 1 234 ? 251.362 -59.128 -77.001 1.00 81.87 234 HIS B O 1
ATOM 3534 N N . LEU B 1 235 ? 252.814 -60.205 -78.343 1.00 76.63 235 LEU B N 1
ATOM 3535 C CA . LEU B 1 235 ? 253.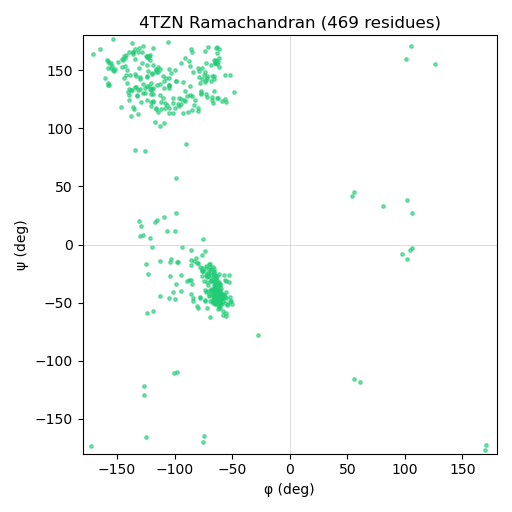385 -61.019 -77.278 1.00 79.83 235 LEU B CA 1
ATOM 3536 C C . LEU B 1 235 ? 254.903 -61.025 -77.371 1.00 86.19 235 LEU B C 1
ATOM 3537 O O . LEU B 1 235 ? 255.465 -61.169 -78.456 1.00 90.34 235 LEU B O 1
ATOM 3542 N N . ARG B 1 236 ? 255.565 -60.865 -76.232 1.00 86.18 236 ARG B N 1
ATOM 3543 C CA . ARG B 1 236 ? 257.021 -60.876 -76.198 1.00 84.76 236 ARG B CA 1
ATOM 3544 C C . ARG B 1 236 ? 257.546 -61.730 -75.049 1.00 80.76 236 ARG B C 1
ATOM 3545 O O . ARG B 1 236 ? 257.888 -61.211 -73.986 1.00 84.41 236 ARG B O 1
ATOM 3553 N N . PRO B 1 237 ? 257.590 -63.055 -75.252 1.00 78.79 237 PRO B N 1
ATOM 3554 C CA . PRO B 1 237 ? 258.299 -63.924 -74.312 1.00 82.69 237 PRO B CA 1
ATOM 3555 C C . PRO B 1 237 ? 259.807 -63.795 -74.500 1.00 92.85 237 PRO B C 1
ATOM 3556 O O . PRO B 1 237 ? 260.257 -62.907 -75.226 1.00 98.35 237 PRO B O 1
ATOM 3560 N N . GLY B 1 238 ? 260.572 -64.672 -73.864 1.00 95.14 238 GLY B N 1
ATOM 3561 C CA . GLY B 1 238 ? 262.019 -64.565 -73.876 1.00 99.29 238 GLY B CA 1
ATOM 3562 C C . GLY B 1 238 ? 262.674 -64.565 -75.246 1.00 101.16 238 GLY B C 1
ATOM 3563 O O . GLY B 1 238 ? 263.574 -63.766 -75.504 1.00 104.10 238 GLY B O 1
ATOM 3564 N N . HIS B 1 239 ? 262.224 -65.450 -76.130 1.00 99.53 239 HIS B N 1
ATOM 3565 C CA . HIS B 1 239 ? 262.937 -65.686 -77.382 1.00 97.87 239 HIS B CA 1
ATOM 3566 C C . HIS B 1 239 ? 262.049 -65.631 -78.621 1.00 93.63 239 HIS B C 1
ATOM 3567 O O . HIS B 1 239 ? 262.497 -65.945 -79.723 1.00 94.26 239 HIS B O 1
ATOM 3574 N N . HIS B 1 240 ? 260.794 -65.235 -78.445 1.00 87.35 240 HIS B N 1
ATOM 3575 C CA . HIS B 1 240 ? 259.875 -65.145 -79.572 1.00 82.55 240 HIS B CA 1
ATOM 3576 C C . HIS B 1 240 ? 259.047 -63.865 -79.520 1.00 79.68 240 HIS B C 1
ATOM 3577 O O . HIS B 1 240 ? 258.996 -63.187 -78.495 1.00 81.27 240 HIS B O 1
ATOM 3584 N N . ALA B 1 241 ? 258.407 -63.540 -80.638 1.00 75.80 241 ALA B N 1
ATOM 3585 C CA . ALA B 1 241 ? 257.513 -62.391 -80.711 1.00 73.06 241 ALA B CA 1
ATOM 3586 C C . ALA B 1 241 ? 256.336 -62.702 -81.625 1.00 68.96 241 ALA B C 1
ATOM 3587 O O . ALA B 1 241 ? 256.491 -63.381 -82.638 1.00 69.78 241 ALA B O 1
ATOM 3589 N N . ALA B 1 242 ? 255.158 -62.207 -81.262 1.00 65.47 242 ALA B N 1
ATOM 3590 C CA . ALA B 1 242 ? 253.957 -62.453 -82.047 1.00 61.32 242 ALA B CA 1
ATOM 3591 C C . ALA B 1 242 ? 253.152 -61.174 -82.241 1.00 61.48 242 ALA B C 1
ATOM 3592 O O . ALA B 1 242 ? 253.131 -60.306 -81.371 1.00 63.28 242 ALA B O 1
ATOM 3594 N N . HIS B 1 243 ? 252.495 -61.061 -83.389 1.00 65.94 243 HIS B N 1
ATOM 3595 C CA . HIS B 1 243 ? 251.631 -59.921 -83.659 1.00 73.56 243 HIS B CA 1
ATOM 3596 C C . HIS B 1 243 ? 250.263 -60.398 -84.129 1.00 73.11 243 HIS B C 1
ATOM 3597 O O . HIS B 1 243 ? 250.152 -61.119 -85.119 1.00 72.40 243 HIS B O 1
ATOM 3604 N N . MET B 1 244 ? 249.225 -59.991 -83.408 1.00 74.12 244 MET B N 1
ATOM 3605 C CA . MET B 1 244 ? 247.862 -60.410 -83.711 1.00 72.71 244 MET B CA 1
ATOM 3606 C C . MET B 1 244 ? 247.074 -59.283 -84.372 1.00 69.05 244 MET B C 1
ATOM 3607 O O . MET B 1 244 ? 246.856 -58.234 -83.771 1.00 74.95 244 MET B O 1
ATOM 3612 N N . GLN B 1 245 ? 246.646 -59.506 -85.611 1.00 65.19 245 GLN B N 1
ATOM 3613 C CA . GLN B 1 245 ? 245.909 -58.491 -86.355 1.00 68.00 245 GLN B CA 1
ATOM 3614 C C . GLN B 1 245 ? 244.570 -59.017 -86.858 1.00 60.71 245 GLN B C 1
ATOM 3615 O O . GLN B 1 245 ? 244.352 -60.226 -86.925 1.00 58.79 245 GLN B O 1
ATOM 3621 N N . CYS B 1 246 ? 243.675 -58.099 -87.209 1.00 57.72 246 CYS B N 1
ATOM 3622 C CA . CYS B 1 246 ? 242.375 -58.472 -87.752 1.00 60.63 246 CYS B CA 1
ATOM 3623 C C . CYS B 1 246 ? 241.991 -57.629 -88.962 1.00 70.83 246 CYS B C 1
ATOM 3624 O O . CYS B 1 246 ? 241.821 -56.414 -88.858 1.00 77.57 246 CYS B O 1
ATOM 3627 N N . TRP B 1 247 ? 241.861 -58.285 -90.110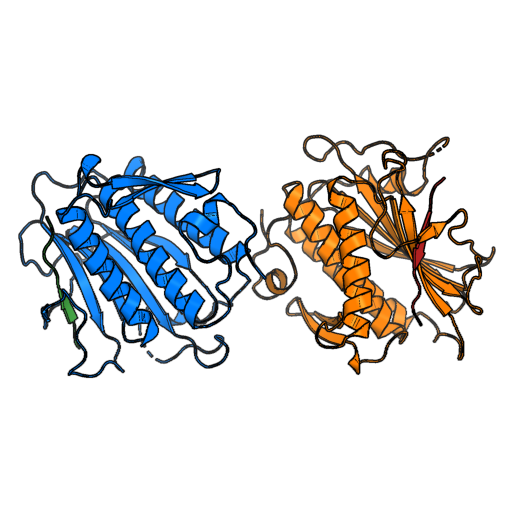 1.00 74.87 247 TRP B N 1
ATOM 3628 C CA . TRP B 1 247 ? 241.269 -57.663 -91.286 1.00 76.85 247 TRP B CA 1
ATOM 3629 C C . TRP B 1 247 ? 239.815 -58.101 -91.397 1.00 75.69 247 TRP B C 1
ATOM 3630 O O . TRP B 1 247 ? 239.500 -59.262 -91.140 1.00 75.80 247 TRP B O 1
ATOM 3641 N N . SER B 1 248 ? 238.926 -57.189 -91.777 1.00 73.74 248 SER B N 1
ATOM 3642 C CA . SER B 1 248 ? 237.512 -57.538 -91.846 1.00 72.30 248 SER B CA 1
ATOM 3643 C C . SER B 1 248 ? 236.713 -56.704 -92.842 1.00 68.47 248 SER B C 1
ATOM 3644 O O . SER B 1 248 ? 237.024 -55.543 -93.105 1.00 64.94 248 SER B O 1
ATOM 3647 N N . LYS B 1 249 ? 235.676 -57.323 -93.393 1.00 72.89 249 LYS B N 1
ATOM 3648 C CA . LYS B 1 249 ? 234.706 -56.635 -94.235 1.00 78.81 249 LYS B CA 1
ATOM 3649 C C . LYS B 1 249 ? 233.524 -56.192 -93.390 1.00 79.15 249 LYS B C 1
ATOM 3650 O O . LYS B 1 249 ? 232.995 -55.092 -93.558 1.00 79.49 249 LYS B O 1
ATOM 3656 N N . SER B 1 250 ? 233.123 -57.069 -92.474 1.00 76.43 250 SER B N 1
ATOM 3657 C CA . SER B 1 250 ? 231.982 -56.831 -91.602 1.00 73.39 250 SER B CA 1
ATOM 3658 C C . SER B 1 250 ? 232.216 -55.632 -90.689 1.00 81.36 250 SER B C 1
ATOM 3659 O O . SER B 1 250 ? 231.268 -54.971 -90.265 1.00 86.61 250 SER B O 1
ATOM 3662 N N . MET B 1 251 ? 233.485 -55.358 -90.398 1.00 82.14 251 MET B N 1
ATOM 3663 C CA . MET B 1 251 ? 233.872 -54.239 -89.545 1.00 84.48 251 MET B CA 1
ATOM 3664 C C . MET B 1 251 ? 233.263 -52.928 -90.040 1.00 84.36 251 MET B C 1
ATOM 3665 O O . MET B 1 251 ? 233.823 -51.850 -89.847 1.00 85.73 251 MET B O 1
ATOM 3670 N N . MET C 2 2 ? 247.527 -87.135 -30.824 1.00 159.25 725 MET C N 1
ATOM 3671 C CA . MET C 2 2 ? 246.944 -88.180 -29.991 1.00 158.88 725 MET C CA 1
ATOM 3672 C C . MET C 2 2 ? 247.735 -89.479 -30.107 1.00 159.39 725 MET C C 1
ATOM 3673 O O . MET C 2 2 ? 248.116 -90.078 -29.101 1.00 162.92 725 MET C O 1
ATOM 3678 N N . ARG C 2 3 ? 247.990 -89.902 -31.340 1.00 153.53 726 ARG C N 1
ATOM 3679 C CA . ARG C 2 3 ? 248.675 -91.164 -31.593 1.00 127.65 726 ARG C CA 1
ATOM 3680 C C . ARG C 2 3 ? 249.946 -90.947 -32.412 1.00 147.13 726 ARG C C 1
ATOM 3681 O O . ARG C 2 3 ? 249.944 -90.192 -33.385 1.00 138.83 726 ARG C O 1
ATOM 3689 N N . TYR C 2 4 ? 251.030 -91.609 -32.015 1.00 147.08 727 TYR C N 1
ATOM 3690 C CA . TYR C 2 4 ? 252.323 -91.428 -32.674 1.00 107.11 727 TYR C CA 1
ATOM 3691 C C . TYR C 2 4 ? 253.034 -92.752 -32.955 1.00 105.38 727 TYR C C 1
ATOM 3692 O O . TYR C 2 4 ? 252.638 -93.802 -32.448 1.00 111.14 727 TYR C O 1
ATOM 3701 N N . GLY C 2 5 ? 254.086 -92.690 -33.767 1.00 109.05 728 GLY C N 1
ATOM 3702 C CA . GLY C 2 5 ? 254.879 -93.860 -34.107 1.00 107.41 728 GLY C CA 1
ATOM 3703 C C . GLY C 2 5 ? 256.360 -93.529 -34.170 1.00 90.72 728 GLY C C 1
ATOM 3704 O O . GLY C 2 5 ? 256.729 -92.399 -34.489 1.00 86.21 728 GLY C O 1
ATOM 3705 N N . GLN C 2 6 ? 257.213 -94.506 -33.862 1.00 91.50 729 GLN C N 1
ATOM 3706 C CA . GLN C 2 6 ? 258.654 -94.263 -33.777 1.00 104.83 729 GLN C CA 1
ATOM 3707 C C . GLN C 2 6 ? 259.496 -95.353 -34.442 1.00 103.40 729 GLN C C 1
ATOM 3708 O O . GLN C 2 6 ? 259.006 -96.437 -34.740 1.00 107.49 729 GLN C O 1
ATOM 3714 N N . SER C 2 7 ? 260.775 -95.053 -34.655 1.00 98.39 730 SER C N 1
ATOM 3715 C CA . SER C 2 7 ? 261.703 -95.980 -35.298 1.00 97.37 730 SER C CA 1
ATOM 3716 C C . SER C 2 7 ? 263.100 -95.823 -34.699 1.00 101.91 730 SER C C 1
ATOM 3717 O O . SER C 2 7 ? 263.387 -94.812 -34.067 1.00 104.23 730 SER C O 1
ATOM 3720 N N . PRO C 2 8 ? 263.960 -96.844 -34.854 1.00 101.29 731 PRO C N 1
ATOM 3721 C CA . PRO C 2 8 ? 265.371 -96.692 -34.483 1.00 100.15 731 PRO C CA 1
ATOM 3722 C C . PRO C 2 8 ? 266.305 -96.545 -35.688 1.00 96.25 731 PRO C C 1
ATOM 3723 O O . PRO C 2 8 ? 266.182 -97.294 -36.658 1.00 98.55 731 PRO C O 1
ATOM 3727 N N . ASN C 2 9 ? 267.230 -95.590 -35.621 1.00 93.03 732 ASN C N 1
ATOM 3728 C CA . ASN C 2 9 ? 268.228 -95.409 -36.675 1.00 87.22 732 ASN C CA 1
ATOM 3729 C C . ASN C 2 9 ? 269.641 -95.412 -36.087 1.00 92.15 732 ASN C C 1
ATOM 3730 O O . ASN C 2 9 ? 270.034 -96.379 -35.434 1.00 103.81 732 ASN C O 1
ATOM 3735 N N . MET C 2 10 ? 270.379 -94.324 -36.315 1.00 81.26 733 MET C N 1
ATOM 3736 C CA . MET C 2 10 ? 271.777 -94.153 -35.891 1.00 79.21 733 MET C CA 1
ATOM 3737 C C . MET C 2 10 ? 272.612 -95.426 -35.998 1.00 83.81 733 MET C C 1
ATOM 3738 O O . MET C 2 10 ? 273.815 -95.416 -35.736 1.00 93.96 733 MET C O 1
ATOM 3743 N N . MET D 2 2 ? 256.639 -68.051 -100.226 1.00 112.95 725 MET D N 1
ATOM 3744 C CA . MET D 2 2 ? 257.023 -69.086 -101.179 1.00 125.68 725 MET D CA 1
ATOM 3745 C C . MET D 2 2 ? 256.175 -70.338 -100.976 1.00 120.02 725 MET D C 1
ATOM 3746 O O . MET D 2 2 ? 255.550 -70.856 -101.909 1.00 124.95 725 MET D O 1
ATOM 3751 N N . ARG D 2 3 ? 256.167 -70.821 -99.740 1.00 113.07 726 ARG D N 1
ATOM 3752 C CA . ARG D 2 3 ? 255.496 -72.069 -99.427 1.00 107.21 726 ARG D CA 1
ATOM 3753 C C . ARG D 2 3 ? 254.399 -71.841 -98.392 1.00 96.81 726 ARG D C 1
ATOM 3754 O O . ARG D 2 3 ? 254.603 -71.141 -97.400 1.00 92.53 726 ARG D O 1
ATOM 3762 N N . TYR D 2 4 ? 253.228 -72.420 -98.642 1.00 88.78 727 TYR D N 1
ATOM 3763 C CA . TYR D 2 4 ? 252.073 -72.218 -97.771 1.00 76.80 727 TYR D CA 1
ATOM 3764 C C . TYR D 2 4 ? 251.434 -73.533 -97.327 1.00 72.43 727 TYR D C 1
ATOM 3765 O O . TYR D 2 4 ? 251.715 -74.592 -97.887 1.00 76.24 727 TYR D O 1
ATOM 3774 N N . GLY D 2 5 ? 250.571 -73.454 -96.317 1.00 68.74 728 GLY D N 1
ATOM 3775 C CA . GLY D 2 5 ? 249.859 -74.615 -95.812 1.00 70.35 728 GLY D CA 1
ATOM 3776 C C . GLY D 2 5 ? 248.413 -74.279 -95.500 1.00 73.09 728 GLY D C 1
ATOM 3777 O O . GLY D 2 5 ? 248.111 -73.165 -95.074 1.00 72.00 728 GLY D O 1
ATOM 3778 N N . GLN D 2 6 ? 247.515 -75.237 -95.712 1.00 77.03 729 GLN D N 1
ATOM 3779 C CA . GLN D 2 6 ? 246.087 -74.995 -95.522 1.00 80.02 729 GLN D CA 1
ATOM 3780 C C . GLN D 2 6 ? 245.382 -76.126 -94.778 1.00 87.23 729 GLN D C 1
ATOM 3781 O O . GLN D 2 6 ? 245.902 -77.234 -94.666 1.00 99.53 729 GLN D O 1
ATOM 3787 N N . SER D 2 7 ? 244.183 -75.834 -94.285 1.00 78.90 730 SER D N 1
ATOM 3788 C CA . SER D 2 7 ? 243.394 -76.794 -93.523 1.00 75.47 730 SER D CA 1
ATOM 3789 C C . SER D 2 7 ? 241.911 -76.651 -93.860 1.00 73.47 730 SER D C 1
ATOM 3790 O O . SER D 2 7 ? 241.513 -75.657 -94.456 1.00 74.79 730 SER D O 1
ATOM 3793 N N . PRO D 2 8 ? 241.095 -77.664 -93.522 1.00 73.53 731 PRO D N 1
ATOM 3794 C CA . PRO D 2 8 ? 239.641 -77.498 -93.621 1.00 75.07 731 PRO D CA 1
ATOM 3795 C C . PRO D 2 8 ? 238.948 -77.304 -92.266 1.00 76.82 731 PRO D C 1
ATOM 3796 O O . PRO D 2 8 ? 239.271 -78.002 -91.304 1.00 80.86 731 PRO D O 1
ATOM 3800 N N . ASN D 2 9 ? 238.006 -76.366 -92.197 1.00 74.77 732 ASN D N 1
ATOM 3801 C CA . ASN D 2 9 ? 237.186 -76.182 -91.001 1.00 76.42 732 ASN D CA 1
ATOM 3802 C C . ASN D 2 9 ? 235.697 -76.228 -91.361 1.00 83.68 732 ASN D C 1
ATOM 3803 O O . ASN D 2 9 ? 235.260 -77.153 -92.044 1.00 92.62 732 ASN D O 1
ATOM 3808 N N . MET D 2 10 ? 234.945 -75.221 -90.913 1.00 78.55 733 MET D N 1
ATOM 3809 C CA . MET D 2 10 ? 233.485 -75.136 -91.069 1.00 73.99 733 MET D CA 1
ATOM 3810 C C . MET D 2 10 ? 232.779 -76.476 -90.879 1.00 75.84 733 MET D C 1
ATOM 3811 O O . MET D 2 10 ? 231.557 -76.570 -91.003 1.00 77.68 733 MET D O 1
#

B-factor: mean 92.38, std 26.1, range [39.73, 197.83]

CATH classification: 3.30.900.10

InterPro domains:
  IPR003511 HORMA domain [PF02301] (38-240)
  IPR003511 HORMA domain [PS50815] (36-246)
  IPR036570 HORMA domain superfamily [G3DSA:3.30.900.10] (1-253)
  IPR036570 HORMA domain superfamily [SSF56019] (38-244)

Secondary structure (DSSP, 8-state):
-----HHHHTTS-S---SHHHHHHHHHHHHHHHHHHHHHHTTSS-GGGEEEEESSSS-EEEEE-SSSHHHHHHHHHHHHHHHHHHHT-EEEEEEEEESSTT-SB-SEEEEEEEEEEETTTTEEP--TTHHHHHT-----HHHHHHHHHHHHHHHHHHHHHTSPPPPSS-EEEEEEEE-TT--SS---TT-EEES---B--TT-EEEEEEEE--SSEEEEEEEEES--/-----TTGGGTS-S--SSHHHHHHHHHHHHHHHHHHHHHHTTSS-GGGEEEEESSSS-EEEEE-TTSHHHHHHHHHHHHHHHTTTTT-EEEEEEEEESSTT-SB-SEEEEEEEEEEETTTTEEPP------HHHHHHHT-----HHHHHHHHHHHHHHHHHIIIIISPPPPSS-EEEEEEEE-TTS-SS---TT-EEES---B--TT-EEEEEEEE--SSEEEEEEEEES--/--EEE----/--EEE----

Solvent-accessible surface area: 22671 Å² total; per-residue (Å²): 112,52,11,142,51,191,26,0,64,138,12,7,33,37,56,1,43,46,74,101,106,0,2,55,0,0,8,65,0,0,13,0,0,0,0,0,0,0,55,40,8,105,19,10,116,146,107,37,13,54,126,20,97,1,9,145,113,8,31,2,36,3,2,25,108,194,55,140,99,0,82,102,6,8,104,19,2,131,20,0,0,52,4,0,106,82,2,37,0,27,11,0,0,0,0,0,0,91,127,114,58,48,66,93,1,24,0,0,1,0,2,23,9,7,16,9,94,138,59,4,118,97,13,104,189,96,134,33,41,63,84,0,32,127,37,112,59,35,14,1,88,28,0,46,52,36,0,15,72,2,0,114,35,0,37,119,9,9,88,159,64,12,109,115,25,50,115,136,35,10,0,11,1,6,0,40,5,22,131,77,15,52,96,135,50,163,7,114,32,6,110,58,28,107,62,28,29,71,58,18,164,64,28,105,62,53,77,8,9,62,1,4,0,3,18,16,1,2,23,2,34,0,39,0,129,22,70,112,51,5,142,22,78,2,1,20,103,27,8,23,39,54,0,44,44,74,102,58,0,3,48,0,1,20,65,0,0,14,0,0,0,0,2,0,0,51,50,12,103,21,9,111,143,109,39,12,52,136,31,98,0,13,127,116,11,38,5,45,5,1,20,116,206,48,129,94,0,72,95,9,4,95,21,1,153,22,0,0,51,2,1,117,86,7,35,0,15,10,0,0,0,0,1,0,81,132,114,57,47,63,90,0,18,1,0,2,0,1,22,3,2,18,8,77,152,59,3,121,89,11,82,162,20,55,162,164,86,12,119,12,29,66,121,5,25,151,56,193,58,126,14,1,90,29,0,51,75,32,0,21,72,1,0,105,34,0,43,120,9,10,90,164,71,11,109,115,26,47,111,147,43,10,0,11,0,4,0,45,8,21,89,102,17,55,96,130,55,157,7,106,41,7,108,71,23,105,62,24,30,72,53,28,158,61,28,90,73,54,81,9,10,66,1,6,0,4,19,13,2,1,17,1,23,0,38,0,83,21,52,203,43,39,0,44,9,112,16,98,189,39,41,0,52,10,112,16,121

Organism: Caenorhabditis elegans (NCBI:txid6239)

GO terms:
  GO:0000800 lateral element (C, IDA)
  GO:0030997 regulation of centriole-centriole cohesion (P, IGI)